Protein AF-A0A1F3NT18-F1 (afdb_monomer_lite)

Radius of gyration: 30.01 Å; chains: 1; bounding box: 86×83×83 Å

Secondary structure (DSSP, 8-state):
-------------------PPPPPEE-TTSSEEETTEEEEESS--BGGGTB-BEEEEETTEEEEEEEEEESSSS--TTS--PEEEEEEEETTTTEEEEEEEES-TTTBT-SSS-B---S--EEEEEEEEEETTEEEEEEEESSPPPGGGTTT-EEEEEE-HHHHTT-EEEETTEEEE--SS---PEEE-TTS-EEEEPPSEEESEEEE-TT-TTT-EEEEESSS-EEEEEGGGT-TT--EEEEEEPPTT--SSSEEEEEEE-PPTT--PPPEEE--SSEE-SSS--EEEEEEETT----PPEEEEEEPTTS-EEEEEEEPPEEEEEETTEEEEEEE-TT----EEEEEEETTEEPPPEEESTTTTTSSSSHHIIIIIHHHHBTTSEEEETTEEEE-S--TT--EEPPTTEE-STT-EE-SS-SSS--TT-B-TT-SSS-B--SSS--EEHHHHHHHHHHHHHHHHHH------EEEETTTTEEEET---SS-HHHHHHHHHHHHHHHHHHHHSS--SEEE-SSHHHHT--S-GGGSS-S-TT-SSS---PEEE----HHHHHHHHHHHHHHHHHHTTT-TT-

Sequence (582 aa):
MKKICTICAISALMISGFSQQPGFRLNEQEYFENSGVNVMAFQDIYPEGHQGGVAVIMHGMRIATNGDIRLDETPGQWQPIPKQKKRIADQKGNTITTYLTYPDSAINRRGFNPVFYPDLYFNYTVRTRAEEGSIIITVDLDRPVPAEFLGKVGFNMELFPGILFGKTWLMDNKSGIFPRQANGPGMYDKNGDLVAAEPMAYGKQFFVAPEDDLLRLKIESKTGDLQLIDGRYVHNNGWFVVRSLVAGGATKDAVEWIITPNAVNGWISDPVIHISQIGYSTSQQKYALIELDKNDQQRENIELVRIGSDGKQQTVTSMKPSEWGKFLRYNYLKFDFTSITKEGVYLVKYGQQKSQPFRIAEDVFKRNVWQPTLEYFLPVQMCHMRINEKYRVWHNMCHMDDARMAPVDTNHFDGYVQGKSTLTKYKSGEHVPGLNIGGWHDAGDIDLRIESQSGEVYILVRAYEAFDVDYDETSVDQHSRIVEIHQPDGKPDILQQIEHGALSIVGGYRNLGRLYRGIICPTLRQYVMLGDASGMTDGLINNPAIPDDRWVFTEENPGRELTTAAHLAAASRVLKGFNDTL

pLDDT: mean 94.14, std 11.23, range [32.56, 98.88]

Structure (mmCIF, N/CA/C/O backbone):
data_AF-A0A1F3NT18-F1
#
_entry.id   AF-A0A1F3NT18-F1
#
loop_
_atom_site.group_PDB
_atom_site.id
_atom_site.type_symbol
_atom_site.label_atom_id
_atom_site.label_alt_id
_atom_site.label_comp_id
_atom_site.label_asym_id
_atom_site.label_entity_id
_atom_site.label_seq_id
_atom_site.pdbx_PDB_ins_code
_atom_site.Cartn_x
_atom_site.Cartn_y
_atom_site.Cartn_z
_atom_site.occupancy
_atom_site.B_iso_or_equiv
_atom_site.auth_seq_id
_atom_site.auth_comp_id
_atom_site.auth_asym_id
_atom_site.auth_atom_id
_atom_site.pdbx_PDB_model_num
ATOM 1 N N . MET A 1 1 ? -57.122 -51.454 50.235 1.00 35.78 1 MET A N 1
ATOM 2 C CA . MET A 1 1 ? -56.401 -51.366 48.941 1.00 35.78 1 MET A CA 1
ATOM 3 C C . MET A 1 1 ? -56.778 -50.035 48.298 1.00 35.78 1 MET A C 1
ATOM 5 O O . MET A 1 1 ? -57.960 -49.807 48.127 1.00 35.78 1 MET A O 1
ATOM 9 N N . LYS A 1 2 ? -55.862 -49.052 48.331 1.00 35.06 2 LYS A N 1
ATOM 10 C CA . LYS A 1 2 ? -55.103 -48.482 47.185 1.00 35.06 2 LYS A CA 1
ATOM 11 C C . LYS A 1 2 ? -55.964 -47.623 46.242 1.00 35.06 2 LYS A C 1
ATOM 13 O O . LYS A 1 2 ? -56.937 -48.136 45.726 1.00 35.06 2 LYS A O 1
ATOM 18 N N . LYS A 1 3 ? -55.628 -46.387 45.868 1.00 34.25 3 LYS A N 1
ATOM 19 C CA . LYS A 1 3 ? -54.638 -45.364 46.267 1.00 34.25 3 LYS A CA 1
ATOM 20 C C . LYS A 1 3 ? -55.159 -44.080 45.586 1.00 34.25 3 LYS A C 1
ATOM 22 O O . LYS A 1 3 ? -55.479 -44.133 44.405 1.00 34.25 3 LYS A O 1
ATOM 27 N N . ILE A 1 4 ? -55.251 -42.966 46.309 1.00 39.81 4 ILE A N 1
ATOM 28 C CA . ILE A 1 4 ? -55.524 -41.637 45.741 1.00 39.81 4 ILE A CA 1
ATOM 29 C C . ILE A 1 4 ? -54.206 -41.125 45.146 1.00 39.81 4 ILE A C 1
ATOM 31 O O . ILE A 1 4 ? -53.201 -41.073 45.854 1.00 39.81 4 ILE A O 1
ATOM 35 N N . CYS A 1 5 ? -54.188 -40.810 43.850 1.00 36.25 5 CYS A N 1
ATOM 36 C CA . CYS A 1 5 ? -53.036 -40.222 43.167 1.00 36.25 5 CYS A CA 1
ATOM 37 C C . CYS A 1 5 ? -53.214 -38.705 43.066 1.00 36.25 5 CYS A C 1
ATOM 39 O O . CYS A 1 5 ? -53.965 -38.209 42.232 1.00 36.25 5 CYS A O 1
ATOM 41 N N . THR A 1 6 ? -52.498 -37.987 43.926 1.00 37.47 6 THR A N 1
ATOM 42 C CA . THR A 1 6 ? -52.276 -36.541 43.850 1.00 37.47 6 THR A CA 1
ATOM 43 C C . THR A 1 6 ? -51.290 -36.250 42.717 1.00 37.47 6 THR A C 1
ATOM 45 O O . THR A 1 6 ? -50.166 -36.750 42.739 1.00 37.47 6 THR A O 1
ATOM 48 N N . ILE A 1 7 ? -51.695 -35.455 41.725 1.00 38.19 7 ILE A N 1
ATOM 49 C CA . ILE A 1 7 ? -50.801 -34.926 40.686 1.00 38.19 7 ILE A CA 1
ATOM 50 C C . ILE A 1 7 ? -50.264 -33.581 41.189 1.00 38.19 7 ILE A C 1
ATOM 52 O O . ILE A 1 7 ? -51.000 -32.600 41.250 1.00 38.19 7 ILE A O 1
ATOM 56 N N . CYS A 1 8 ? -48.987 -33.546 41.575 1.00 37.00 8 CYS A N 1
ATOM 57 C CA . CYS A 1 8 ? -48.248 -32.305 41.808 1.00 37.00 8 CYS A CA 1
ATOM 58 C C . CYS A 1 8 ? -47.718 -31.782 40.469 1.00 37.00 8 CYS A C 1
ATOM 60 O O . CYS A 1 8 ? -46.850 -32.406 39.860 1.00 37.00 8 CYS A O 1
ATOM 62 N N . ALA A 1 9 ? -48.217 -30.629 40.025 1.00 36.38 9 ALA A N 1
ATOM 63 C CA . ALA A 1 9 ? -47.611 -29.863 38.944 1.00 36.38 9 ALA A CA 1
ATOM 64 C C . ALA A 1 9 ? -46.394 -29.102 39.497 1.00 36.38 9 ALA A C 1
ATOM 66 O O . ALA A 1 9 ? -46.540 -28.195 40.314 1.00 36.38 9 ALA A O 1
ATOM 67 N N . ILE A 1 10 ? -45.190 -29.499 39.080 1.00 39.25 10 ILE A N 1
ATOM 68 C CA . ILE A 1 10 ? -43.950 -28.761 39.344 1.00 39.25 10 ILE A CA 1
ATOM 69 C C . ILE A 1 10 ? -43.753 -27.785 38.184 1.00 39.25 10 ILE A C 1
ATOM 71 O O . ILE A 1 10 ? -43.348 -28.173 37.090 1.00 39.25 10 ILE A O 1
ATOM 75 N N . SER A 1 11 ? -44.057 -26.515 38.430 1.00 38.91 11 SER A N 1
ATOM 76 C CA . SER A 1 11 ? -43.703 -25.409 37.544 1.00 38.91 11 SER A CA 1
ATOM 77 C C . SER A 1 11 ? -42.210 -25.117 37.700 1.00 38.91 11 SER A C 1
ATOM 79 O O . SER A 1 11 ? -41.794 -24.482 38.668 1.00 38.91 11 SER A O 1
ATOM 81 N N . ALA A 1 12 ? -41.387 -25.599 36.770 1.00 38.91 12 ALA A N 1
ATOM 82 C CA . ALA A 1 12 ? -39.988 -25.202 36.682 1.00 38.91 12 ALA A CA 1
ATOM 83 C C . ALA A 1 12 ? -39.910 -23.778 36.107 1.00 38.91 12 ALA A C 1
ATOM 85 O O . ALA A 1 12 ? -40.023 -23.578 34.898 1.00 38.91 12 ALA A O 1
ATOM 86 N N . LEU A 1 13 ? -39.733 -22.780 36.980 1.00 38.69 13 LEU A N 1
ATOM 87 C CA . LEU A 1 13 ? -39.245 -21.464 36.575 1.00 38.69 13 LEU A CA 1
ATOM 88 C C . LEU A 1 13 ? -37.817 -21.636 36.040 1.00 38.69 13 LEU A C 1
ATOM 90 O O . LEU A 1 13 ? -36.860 -21.731 36.806 1.00 38.69 13 LEU A O 1
ATOM 94 N N . MET A 1 14 ? -37.679 -21.677 34.716 1.00 35.41 14 MET A N 1
ATOM 95 C CA . MET A 1 14 ? -36.410 -21.399 34.052 1.00 35.41 14 MET A CA 1
ATOM 96 C C . MET A 1 14 ? -36.101 -19.920 34.273 1.00 35.41 14 MET A C 1
ATOM 98 O O . MET A 1 14 ? -36.569 -19.053 33.539 1.00 35.41 14 MET A O 1
ATOM 102 N N . ILE A 1 15 ? -35.338 -19.625 35.323 1.00 37.44 15 ILE A N 1
ATOM 103 C CA . ILE A 1 15 ? -34.630 -18.356 35.434 1.00 37.44 15 ILE A CA 1
ATOM 104 C C . ILE A 1 15 ? -33.556 -18.414 34.349 1.00 37.44 15 ILE A C 1
ATOM 106 O O . ILE A 1 15 ? -32.489 -18.992 34.545 1.00 37.44 15 ILE A O 1
ATOM 110 N N . SER A 1 16 ? -33.862 -17.871 33.173 1.00 36.28 16 SER A N 1
ATOM 111 C CA . SER A 1 16 ? -32.850 -17.485 32.200 1.00 36.28 16 SER A CA 1
ATOM 112 C C . SER A 1 16 ? -31.972 -16.441 32.879 1.00 36.28 16 SER A C 1
ATOM 114 O O . SER A 1 16 ? -32.317 -15.260 32.931 1.00 36.28 16 SER A O 1
ATOM 116 N N . GLY A 1 17 ? -30.876 -16.901 33.483 1.00 32.56 17 GLY A N 1
ATOM 117 C CA . GLY A 1 17 ? -29.813 -16.026 33.935 1.00 32.56 17 GLY A CA 1
ATOM 118 C C . GLY A 1 17 ? -29.378 -15.209 32.731 1.00 32.56 17 GLY A C 1
ATOM 119 O O . GLY A 1 17 ? -28.863 -15.765 31.762 1.00 32.56 17 GLY A O 1
ATOM 120 N N . PHE A 1 18 ? -29.636 -13.903 32.766 1.00 34.25 18 PHE A N 1
ATOM 121 C CA . PHE A 1 18 ? -28.940 -12.964 31.905 1.00 34.25 18 PHE A CA 1
ATOM 122 C C . PHE A 1 18 ? -27.458 -13.154 32.214 1.00 34.25 18 PHE A C 1
ATOM 124 O O . PHE A 1 18 ? -26.972 -12.687 33.242 1.00 34.25 18 PHE A O 1
ATOM 131 N N . SER A 1 19 ? -26.760 -13.921 31.374 1.00 37.16 19 SER A N 1
ATOM 132 C CA . SER A 1 19 ? -25.306 -13.950 31.396 1.00 37.16 19 SER A CA 1
ATOM 133 C C . SER A 1 19 ? -24.877 -12.508 31.197 1.00 37.16 19 SER A C 1
ATOM 135 O O . SER A 1 19 ? -25.124 -11.929 30.138 1.00 37.16 19 SER A O 1
ATOM 137 N N . GLN A 1 20 ? -24.308 -11.915 32.242 1.00 44.50 20 GLN A N 1
ATOM 138 C CA . GLN A 1 20 ? -23.684 -10.608 32.166 1.00 44.50 20 GLN A CA 1
ATOM 139 C C . GLN A 1 20 ? -22.704 -10.674 30.993 1.00 44.50 20 GLN A C 1
ATOM 141 O O . GLN A 1 20 ? -21.865 -11.576 30.940 1.00 44.50 20 GLN A O 1
ATOM 146 N N . GLN A 1 21 ? -22.905 -9.807 30.000 1.00 55.56 21 GLN A N 1
ATOM 147 C CA . GLN A 1 21 ? -22.011 -9.705 28.853 1.00 55.56 21 GLN A CA 1
ATOM 148 C C . GLN A 1 21 ? -20.590 -9.553 29.405 1.00 55.56 21 GLN A C 1
ATOM 150 O O . GLN A 1 21 ? -20.374 -8.625 30.194 1.00 55.56 21 GLN A O 1
ATOM 155 N N . PRO A 1 22 ? -19.639 -10.453 29.089 1.00 69.31 22 PRO A N 1
ATOM 156 C CA . PRO A 1 22 ? -18.274 -10.241 29.525 1.00 69.31 22 PRO A CA 1
ATOM 157 C C . PRO A 1 22 ? -17.818 -8.898 28.955 1.00 69.31 22 PRO A C 1
ATOM 159 O O . PRO A 1 22 ? -17.995 -8.625 27.771 1.00 69.31 22 PRO A O 1
ATOM 162 N N . GLY A 1 23 ? -17.311 -8.021 29.816 1.00 90.75 23 GLY A N 1
ATOM 163 C CA . GLY A 1 23 ? -16.750 -6.752 29.374 1.00 90.75 23 GLY A CA 1
ATOM 164 C C . GLY A 1 23 ? -15.438 -6.949 28.616 1.00 90.75 23 GLY A C 1
ATOM 165 O O . GLY A 1 23 ? -14.874 -8.046 28.582 1.00 90.75 23 GLY A O 1
ATOM 166 N N . PHE A 1 24 ? -14.917 -5.868 28.047 1.00 96.31 24 PHE A N 1
ATOM 167 C CA . PHE A 1 24 ? -13.573 -5.856 27.493 1.00 96.31 24 PHE A CA 1
ATOM 168 C C . PHE A 1 24 ? -12.536 -6.200 28.557 1.00 96.31 24 PHE A C 1
ATOM 170 O O . PHE A 1 24 ? -12.534 -5.653 29.663 1.00 96.31 24 PHE A O 1
ATOM 177 N N . ARG A 1 25 ? -11.604 -7.073 28.183 1.00 95.75 25 ARG A N 1
ATOM 178 C CA . ARG A 1 25 ? -10.422 -7.396 28.984 1.00 95.75 25 ARG A CA 1
ATOM 179 C C . ARG A 1 25 ? -9.153 -7.181 28.177 1.00 95.75 25 ARG A C 1
ATOM 181 O O . ARG A 1 25 ? -9.103 -7.540 27.004 1.00 95.75 25 ARG A O 1
ATOM 188 N N . LEU 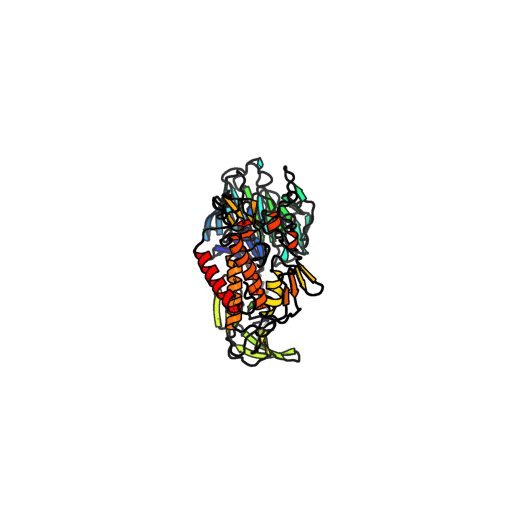A 1 26 ? -8.125 -6.639 28.813 1.00 96.94 26 LEU A N 1
ATOM 189 C CA . LEU A 1 26 ? -6.776 -6.566 28.271 1.00 96.94 26 LEU A CA 1
ATOM 190 C C . LEU A 1 26 ? -6.108 -7.939 28.388 1.00 96.94 26 LEU A C 1
ATOM 192 O O . LEU A 1 26 ? -5.941 -8.459 29.491 1.00 96.94 26 LEU A O 1
ATOM 196 N N . ASN A 1 27 ? -5.751 -8.544 27.258 1.00 94.31 27 ASN A N 1
ATOM 197 C CA . ASN A 1 27 ? -5.209 -9.901 27.226 1.00 94.31 27 ASN A CA 1
ATOM 198 C C . ASN A 1 27 ? -3.667 -9.949 27.286 1.00 94.31 27 ASN A C 1
ATOM 200 O O . ASN A 1 27 ? -2.977 -8.931 27.374 1.00 94.31 27 ASN A O 1
ATOM 204 N N . GLU A 1 28 ? -3.116 -11.163 27.223 1.00 93.25 28 GLU A N 1
ATOM 205 C CA . GLU A 1 28 ? -1.668 -11.443 27.230 1.00 93.25 28 GLU A CA 1
ATOM 206 C C . GLU A 1 28 ? -0.917 -10.931 25.999 1.00 93.25 28 GLU A C 1
ATOM 208 O O . GLU A 1 28 ? 0.294 -10.750 26.050 1.00 93.25 28 GLU A O 1
ATOM 213 N N . GLN A 1 29 ? -1.631 -10.666 24.906 1.00 92.50 29 GLN A N 1
ATOM 214 C CA . GLN A 1 29 ? -1.087 -10.051 23.695 1.00 92.50 29 GLN A CA 1
ATOM 215 C C . GLN A 1 29 ? -1.233 -8.518 23.711 1.00 92.50 29 GLN A C 1
ATOM 217 O O . GLN A 1 29 ? -1.003 -7.867 22.693 1.00 92.50 29 GLN A O 1
ATOM 222 N N . GLU A 1 30 ? -1.606 -7.958 24.866 1.00 95.75 30 GLU A N 1
ATOM 223 C CA . GLU A 1 30 ? -1.688 -6.528 25.154 1.00 95.75 30 GLU A CA 1
ATOM 224 C C . GLU A 1 30 ? -2.688 -5.736 24.294 1.00 95.75 30 GLU A C 1
ATOM 226 O O . GLU A 1 30 ? -2.473 -4.549 24.044 1.00 95.75 30 GLU A O 1
ATOM 231 N N . TYR A 1 31 ? -3.808 -6.348 23.899 1.00 95.69 31 TYR A N 1
ATOM 232 C CA . TYR A 1 31 ? -4.972 -5.640 23.348 1.00 95.69 31 TYR A CA 1
ATOM 233 C C . TYR A 1 31 ? -6.255 -5.982 24.107 1.00 95.69 31 TYR A C 1
ATOM 235 O O . TYR A 1 31 ? -6.354 -7.021 24.768 1.00 95.69 31 TYR A O 1
ATOM 243 N N . PHE A 1 32 ? -7.253 -5.105 24.011 1.00 97.44 32 PHE A N 1
ATOM 244 C CA . PHE A 1 32 ? -8.568 -5.348 24.590 1.00 97.44 32 PHE A CA 1
ATOM 245 C C . PHE A 1 32 ? -9.365 -6.302 23.712 1.00 97.44 32 PHE A C 1
ATOM 247 O O . PHE A 1 32 ? -9.389 -6.158 22.491 1.00 97.44 32 PHE A O 1
ATOM 254 N N . GLU A 1 33 ? -10.062 -7.253 24.317 1.00 94.81 33 GLU A N 1
ATOM 255 C CA . GLU A 1 33 ? -10.927 -8.188 23.606 1.00 94.81 33 GLU A CA 1
ATOM 256 C C . GLU A 1 33 ? -12.283 -8.353 24.287 1.00 94.81 33 GLU A C 1
ATOM 258 O O . GLU A 1 33 ? -12.368 -8.393 25.516 1.00 94.81 33 GLU A O 1
ATOM 263 N N . ASN A 1 34 ? -13.328 -8.469 23.470 1.00 94.31 34 ASN A N 1
ATOM 264 C CA . ASN A 1 34 ? -14.675 -8.849 23.878 1.00 94.31 34 ASN A CA 1
ATOM 265 C C . ASN A 1 34 ? -15.412 -9.468 22.683 1.00 94.31 34 ASN A C 1
ATOM 267 O O . ASN A 1 34 ? -15.605 -8.777 21.692 1.00 94.31 34 ASN A O 1
ATOM 271 N N . SER A 1 35 ? -15.795 -10.746 22.769 1.00 89.25 35 SER A N 1
ATOM 272 C CA . SER A 1 35 ? -16.695 -11.457 21.835 1.00 89.25 35 SER A CA 1
ATOM 273 C C . SER A 1 35 ? -16.651 -10.970 20.374 1.00 89.25 35 SER A C 1
ATOM 275 O O . SER A 1 35 ? -17.549 -10.277 19.906 1.00 89.25 35 SER A O 1
ATOM 277 N N . GLY A 1 36 ? -15.569 -11.299 19.660 1.00 91.62 36 GLY A N 1
ATOM 278 C CA . GLY A 1 36 ? -15.376 -10.922 18.251 1.00 91.62 36 GLY A CA 1
ATOM 279 C C . GLY A 1 36 ? -14.826 -9.511 18.009 1.00 91.62 36 GLY A C 1
ATOM 280 O O . GLY A 1 36 ? -14.400 -9.213 16.895 1.00 91.62 36 GLY A O 1
ATOM 281 N N . VAL A 1 37 ? -14.749 -8.663 19.035 1.00 96.25 37 VAL A N 1
ATOM 282 C CA . VAL A 1 37 ? -14.182 -7.312 18.964 1.00 96.25 37 VAL A CA 1
ATOM 283 C C . VAL A 1 37 ? -12.803 -7.258 19.613 1.00 96.25 37 VAL A C 1
ATOM 285 O O . VAL A 1 37 ? -12.581 -7.790 20.704 1.00 96.25 37 VAL A O 1
ATOM 288 N N . ASN A 1 38 ? -11.869 -6.574 18.953 1.00 95.88 38 ASN A N 1
ATOM 289 C CA . ASN A 1 38 ? -10.540 -6.276 19.465 1.00 95.88 38 ASN A CA 1
ATOM 290 C C . ASN A 1 38 ? -10.253 -4.783 19.355 1.00 95.88 38 ASN A C 1
ATOM 292 O O . ASN A 1 38 ? -10.471 -4.186 18.302 1.00 95.88 38 ASN A O 1
ATOM 296 N N . VAL A 1 39 ? -9.727 -4.198 20.429 1.00 97.56 39 VAL A N 1
ATOM 297 C CA . VAL A 1 39 ? -9.273 -2.808 20.438 1.00 97.56 39 VAL A CA 1
ATOM 298 C C . VAL A 1 39 ? -7.791 -2.777 20.771 1.00 97.56 39 VAL A C 1
ATOM 300 O O . VAL A 1 39 ? -7.372 -3.165 21.863 1.00 97.56 39 VAL A O 1
ATOM 303 N N . MET A 1 40 ? -6.998 -2.341 19.801 1.00 96.94 40 MET A N 1
ATOM 304 C CA . MET A 1 40 ? -5.564 -2.122 19.950 1.00 96.94 40 MET A CA 1
ATOM 305 C C . MET A 1 40 ? -5.347 -0.658 20.313 1.00 96.94 40 MET A C 1
ATOM 307 O O . MET A 1 40 ? -6.048 0.217 19.812 1.00 96.94 40 MET A O 1
ATOM 311 N N . ALA A 1 41 ? -4.377 -0.386 21.177 1.00 97.44 41 ALA A N 1
ATOM 312 C CA . ALA A 1 41 ? -3.976 0.974 21.508 1.00 97.44 41 ALA A CA 1
ATOM 313 C C . ALA A 1 41 ? -2.455 1.065 21.425 1.00 97.44 41 ALA A C 1
ATOM 315 O O . ALA A 1 41 ? -1.753 0.472 22.252 1.00 97.44 41 ALA A O 1
ATOM 316 N N . PHE A 1 42 ? -1.962 1.795 20.424 1.00 96.94 42 PHE A N 1
ATOM 317 C CA . PHE A 1 42 ? -0.552 2.130 20.212 1.00 96.94 42 PHE A CA 1
ATOM 318 C C . PHE A 1 42 ? 0.371 0.902 20.112 1.00 96.94 42 PHE A C 1
ATOM 320 O O . PHE A 1 42 ? 1.515 0.921 20.573 1.00 96.94 42 PHE A O 1
ATOM 327 N N . GLN A 1 43 ? -0.162 -0.202 19.585 1.00 91.94 43 GLN A N 1
ATOM 328 C CA . GLN A 1 43 ? 0.540 -1.482 19.463 1.00 91.94 43 GLN A CA 1
ATOM 329 C C . GLN A 1 43 ? 1.358 -1.561 18.168 1.00 91.94 43 GLN A C 1
ATOM 331 O O . GLN A 1 43 ? 2.454 -2.117 18.165 1.00 91.94 43 GLN A O 1
ATOM 336 N N . ASP A 1 44 ? 0.841 -0.958 17.104 1.00 85.06 44 ASP A N 1
ATOM 337 C CA . ASP A 1 44 ? 1.470 -0.691 15.819 1.00 85.06 44 ASP A CA 1
ATOM 338 C C . ASP A 1 44 ? 1.575 0.829 15.588 1.00 85.06 44 ASP A C 1
ATOM 340 O O . ASP A 1 44 ? 0.832 1.620 16.174 1.00 85.06 44 ASP A O 1
ATOM 344 N N . ILE A 1 45 ? 2.546 1.259 14.776 1.00 86.50 45 ILE A N 1
ATOM 345 C CA . ILE A 1 45 ? 2.732 2.676 14.437 1.00 86.50 45 ILE A CA 1
ATOM 346 C C . ILE A 1 45 ? 3.205 2.832 12.989 1.00 86.50 45 ILE A C 1
ATOM 348 O O . ILE A 1 45 ? 4.390 2.786 12.677 1.00 86.50 45 ILE A O 1
ATOM 352 N N . TYR A 1 46 ? 2.231 2.994 12.104 1.00 89.81 46 TYR A N 1
ATOM 353 C CA . TYR A 1 46 ? 2.376 3.395 10.709 1.00 89.81 46 TYR A CA 1
ATOM 354 C C . TYR A 1 46 ? 1.141 4.218 10.282 1.00 89.81 46 TYR A C 1
ATOM 356 O O . TYR A 1 46 ? 0.319 3.770 9.470 1.00 89.81 46 TYR A O 1
ATOM 364 N N . PRO A 1 47 ? 0.922 5.389 10.915 1.00 87.56 47 PRO A N 1
ATOM 365 C CA . PRO A 1 47 ? -0.302 6.165 10.748 1.00 87.56 47 PRO A CA 1
ATOM 366 C C . PRO A 1 47 ? -0.530 6.629 9.309 1.00 87.56 47 PRO A C 1
ATOM 368 O O . PRO A 1 47 ? -1.684 6.740 8.903 1.00 87.56 47 PRO A O 1
ATOM 371 N N . GLU A 1 48 ? 0.537 6.834 8.537 1.00 87.12 48 GLU A N 1
ATOM 372 C CA . GLU A 1 48 ? 0.480 7.167 7.113 1.00 87.12 48 GLU A CA 1
ATOM 373 C C . GLU A 1 48 ? -0.185 6.059 6.278 1.00 87.12 48 GLU A C 1
ATOM 375 O O . GLU A 1 48 ? -0.822 6.344 5.270 1.00 87.12 48 GLU A O 1
ATOM 380 N N . GLY A 1 49 ? -0.072 4.797 6.711 1.00 88.75 49 GLY A N 1
ATOM 381 C CA . GLY A 1 49 ? -0.761 3.642 6.125 1.00 88.75 49 GLY A CA 1
ATOM 382 C C . GLY A 1 49 ? -2.075 3.280 6.820 1.00 88.75 49 GLY A C 1
ATOM 383 O O . GLY A 1 49 ? -2.547 2.144 6.691 1.00 88.75 49 GLY A O 1
ATOM 384 N N . HIS A 1 50 ? -2.652 4.209 7.589 1.00 93.06 50 HIS A N 1
ATOM 385 C CA . HIS A 1 50 ? -3.868 4.013 8.383 1.00 93.06 50 HIS A CA 1
ATOM 386 C C . HIS A 1 50 ? -3.734 2.930 9.470 1.00 93.06 50 HIS A C 1
ATOM 388 O O . HIS A 1 50 ? -4.668 2.160 9.731 1.00 93.06 50 HIS A O 1
ATOM 394 N N . GLN A 1 51 ? -2.557 2.819 10.099 1.00 92.25 51 GLN A N 1
ATOM 395 C CA . GLN A 1 51 ? -2.288 1.841 11.162 1.00 92.25 51 GLN A CA 1
ATOM 396 C C . GLN A 1 51 ? -1.640 2.519 12.371 1.00 92.25 51 GLN A C 1
ATOM 398 O O . GLN A 1 51 ? -0.497 2.955 12.309 1.00 92.25 51 GLN A O 1
ATOM 403 N N . GLY A 1 52 ? -2.344 2.609 13.492 1.00 93.25 52 GLY A N 1
ATOM 404 C CA . GLY A 1 52 ? -1.766 3.107 14.736 1.00 93.25 52 GLY A CA 1
ATOM 405 C C . GLY A 1 52 ? -2.795 3.752 15.647 1.00 93.25 52 GLY A C 1
ATOM 406 O O . GLY A 1 52 ? -4.001 3.625 15.432 1.00 93.25 52 GLY A O 1
ATOM 407 N N . GLY A 1 53 ? -2.314 4.446 16.682 1.00 96.56 53 GLY A N 1
ATOM 408 C CA . GLY A 1 53 ? -3.178 5.047 17.700 1.00 96.56 53 GLY A CA 1
ATOM 409 C C . GLY A 1 53 ? -4.111 4.011 18.330 1.00 96.56 53 GLY A C 1
ATOM 410 O O . GLY A 1 53 ? -3.719 2.865 18.565 1.00 96.56 53 GLY A O 1
ATOM 411 N N . VAL A 1 54 ? -5.358 4.395 18.593 1.00 98.19 54 VAL A N 1
ATOM 412 C CA . VAL A 1 54 ? -6.423 3.442 18.933 1.00 98.19 54 VAL A CA 1
ATOM 413 C C . VAL A 1 54 ? -7.088 2.909 17.662 1.00 98.19 54 VAL A C 1
ATOM 415 O O . VAL A 1 54 ? -7.552 3.684 16.824 1.00 98.19 54 VAL A O 1
ATOM 418 N N . ALA A 1 55 ? -7.178 1.584 17.546 1.00 97.88 55 ALA A N 1
ATOM 419 C CA . ALA A 1 55 ? -7.802 0.883 16.428 1.00 97.88 55 ALA A CA 1
ATOM 420 C C . ALA A 1 55 ? -8.831 -0.144 16.907 1.00 97.88 55 ALA A C 1
ATOM 422 O O . ALA A 1 55 ? -8.621 -0.828 17.908 1.00 97.88 55 ALA A O 1
ATOM 423 N N . VAL A 1 56 ? -9.937 -0.269 16.173 1.00 97.88 56 VAL A N 1
ATOM 424 C CA . VAL A 1 56 ? -11.075 -1.138 16.495 1.00 97.88 56 VAL A CA 1
ATOM 425 C C . VAL A 1 56 ? -11.300 -2.115 15.346 1.00 97.88 56 VAL A C 1
ATOM 427 O O . VAL A 1 56 ? -11.607 -1.727 14.214 1.00 97.88 56 VAL A O 1
ATOM 430 N N . ILE A 1 57 ? -11.158 -3.400 15.659 1.00 96.75 57 ILE A N 1
ATOM 431 C CA . ILE A 1 57 ? -11.437 -4.522 14.768 1.00 96.75 57 ILE A CA 1
ATOM 432 C C . ILE A 1 57 ? -12.686 -5.223 15.293 1.00 96.75 57 ILE A C 1
ATOM 434 O O . ILE A 1 57 ? -12.688 -5.705 16.422 1.00 96.75 57 ILE A O 1
ATOM 438 N N . MET A 1 58 ? -13.738 -5.295 14.488 1.00 96.75 58 MET A N 1
ATOM 439 C CA . MET A 1 58 ? -15.005 -5.934 14.838 1.00 96.75 58 MET A CA 1
ATOM 440 C C . MET A 1 58 ? -15.250 -7.098 13.894 1.00 96.75 58 MET A C 1
ATOM 442 O O . MET A 1 58 ? -15.271 -6.910 12.683 1.00 96.75 58 MET A O 1
ATOM 446 N N . HIS A 1 59 ? -15.417 -8.299 14.441 1.00 95.62 59 HIS A N 1
ATOM 447 C CA . HIS A 1 59 ? -15.831 -9.487 13.693 1.00 95.62 59 HIS A CA 1
ATOM 448 C C . HIS A 1 59 ? -14.967 -9.745 12.440 1.00 95.62 59 HIS A C 1
ATOM 450 O O . HIS A 1 59 ? -15.473 -10.000 11.352 1.00 95.62 59 HIS A O 1
ATOM 456 N N . GLY A 1 60 ? -13.643 -9.613 12.589 1.00 92.25 60 GLY A N 1
ATOM 457 C CA . GLY A 1 60 ? -12.666 -9.794 11.503 1.00 92.25 60 GLY A CA 1
ATOM 458 C C . GLY A 1 60 ? -12.417 -8.558 10.626 1.00 92.25 60 GLY A C 1
ATOM 459 O O . GLY A 1 60 ? -11.528 -8.583 9.782 1.00 92.25 60 GLY A O 1
ATOM 460 N N . MET A 1 61 ? -13.134 -7.455 10.847 1.00 95.06 61 MET A N 1
ATOM 461 C CA . MET A 1 61 ? -13.055 -6.239 10.034 1.00 95.06 61 MET A CA 1
ATOM 462 C C . MET A 1 61 ? -12.440 -5.068 10.804 1.00 95.06 61 MET A C 1
ATOM 464 O O . MET A 1 61 ? -12.915 -4.711 11.879 1.00 95.06 61 MET A O 1
ATOM 468 N N . ARG A 1 62 ? -11.404 -4.418 10.258 1.00 95.50 62 ARG A N 1
ATOM 469 C CA . ARG A 1 62 ? -10.851 -3.177 10.832 1.00 95.50 62 ARG A CA 1
ATOM 470 C C . ARG A 1 62 ? -11.748 -1.997 10.460 1.00 95.50 62 ARG A C 1
ATOM 472 O O . ARG A 1 62 ? -11.682 -1.506 9.337 1.00 95.50 62 ARG A O 1
ATOM 479 N N . ILE A 1 63 ? -12.580 -1.567 11.404 1.00 96.75 63 ILE A N 1
ATOM 480 C CA . ILE A 1 63 ? -13.570 -0.503 11.188 1.00 96.75 63 ILE A CA 1
ATOM 481 C C . ILE A 1 63 ? -12.976 0.868 11.460 1.00 96.75 63 ILE A C 1
ATOM 483 O O . ILE A 1 63 ? -13.260 1.799 10.711 1.00 96.75 63 ILE A O 1
ATOM 487 N N . ALA A 1 64 ? -12.147 0.984 12.500 1.00 97.81 64 ALA A N 1
ATOM 488 C CA . ALA A 1 64 ? -11.571 2.254 12.911 1.00 97.81 64 ALA A CA 1
ATOM 489 C C . ALA A 1 64 ? -10.086 2.132 13.281 1.00 97.81 64 ALA A C 1
ATOM 491 O O . ALA A 1 64 ? -9.636 1.069 13.711 1.00 97.81 64 ALA A O 1
ATOM 492 N N . THR A 1 65 ? -9.324 3.209 13.117 1.00 97.44 65 THR A N 1
ATOM 493 C CA . THR A 1 65 ? -7.870 3.259 13.349 1.00 97.44 65 THR A CA 1
ATOM 494 C C . THR A 1 65 ? -7.413 4.686 13.648 1.00 97.44 65 THR A C 1
ATOM 496 O O . THR A 1 65 ? -8.219 5.619 13.622 1.00 97.44 65 THR A O 1
ATOM 499 N N . ASN A 1 66 ? -6.120 4.869 13.911 1.00 96.75 66 ASN A N 1
ATOM 500 C CA . ASN A 1 66 ? -5.466 6.170 14.024 1.00 96.75 66 ASN A CA 1
ATOM 501 C C . ASN A 1 66 ? -6.026 7.092 15.121 1.00 96.75 66 ASN A C 1
ATOM 503 O O . ASN A 1 66 ? -5.776 8.294 15.059 1.00 96.75 66 ASN A O 1
ATOM 507 N N . GLY A 1 67 ? -6.710 6.529 16.130 1.00 97.75 67 GLY A N 1
ATOM 508 C CA . GLY A 1 67 ? -7.240 7.237 17.298 1.00 97.75 67 GLY A CA 1
ATOM 509 C C . GLY A 1 67 ? -6.145 7.929 18.110 1.00 97.75 67 GLY A C 1
ATOM 510 O O . GLY A 1 67 ? -5.560 7.285 18.982 1.00 97.75 67 GLY A O 1
ATOM 511 N N . ASP A 1 68 ? -5.851 9.196 17.817 1.00 97.62 68 ASP A N 1
ATOM 512 C CA . ASP A 1 68 ? -4.764 9.962 18.441 1.00 97.62 68 ASP A CA 1
ATOM 513 C C . ASP A 1 68 ? -4.928 11.486 18.268 1.00 97.62 68 ASP A C 1
ATOM 515 O O . ASP A 1 68 ? -5.769 11.949 17.494 1.00 97.62 68 ASP A O 1
ATOM 519 N N . ILE A 1 69 ? -4.107 12.284 18.959 1.00 97.69 69 ILE A N 1
ATOM 520 C CA . ILE A 1 69 ? -4.005 13.728 18.712 1.00 97.69 69 ILE A CA 1
ATOM 521 C C . ILE A 1 69 ? -3.363 13.979 17.346 1.00 97.69 69 ILE A C 1
ATOM 523 O O . ILE A 1 69 ? -2.291 13.457 17.048 1.00 97.69 69 ILE A O 1
ATOM 527 N N . ARG A 1 70 ? -4.003 14.831 16.542 1.00 96.50 70 ARG A N 1
ATOM 528 C CA . ARG A 1 70 ? -3.540 15.302 15.232 1.00 96.50 70 ARG A CA 1
ATOM 529 C C . ARG A 1 70 ? -3.541 16.824 15.178 1.00 96.50 70 ARG A C 1
ATOM 531 O O . ARG A 1 70 ? -4.313 17.479 15.883 1.00 96.50 70 ARG A O 1
ATOM 538 N N . LEU A 1 71 ? -2.669 17.373 14.332 1.00 95.62 71 LEU A N 1
ATOM 539 C CA . LEU A 1 71 ? -2.547 18.820 14.121 1.00 95.62 71 LEU A CA 1
ATOM 540 C C . LEU A 1 71 ? -3.419 19.336 12.962 1.00 95.62 71 LEU A C 1
ATOM 542 O O . LEU A 1 71 ? -3.526 20.548 12.801 1.00 95.62 71 LEU A O 1
ATOM 546 N N . ASP A 1 72 ? -4.061 18.426 12.222 1.00 93.50 72 ASP A N 1
ATOM 547 C CA . ASP A 1 72 ? -4.895 18.699 11.050 1.00 93.50 72 ASP A CA 1
ATOM 548 C C . ASP A 1 72 ? -6.274 18.025 11.180 1.00 93.50 72 ASP A C 1
ATOM 550 O O . ASP A 1 72 ? -6.445 17.016 11.879 1.00 93.50 72 ASP A O 1
ATOM 554 N N . GLU A 1 73 ? -7.267 18.577 10.485 1.00 94.50 73 GLU A N 1
ATOM 555 C CA . GLU A 1 73 ? -8.634 18.060 10.388 1.00 94.50 73 GLU A CA 1
ATOM 556 C C . GLU A 1 73 ? -8.671 16.649 9.808 1.00 94.50 73 GLU A C 1
ATOM 558 O O . GLU A 1 73 ? -9.297 15.756 10.381 1.00 94.50 73 GLU A O 1
ATOM 563 N N . THR A 1 74 ? -7.979 16.457 8.687 1.00 93.00 74 THR A N 1
ATOM 564 C CA . THR A 1 74 ? -7.917 15.200 7.942 1.00 93.00 74 THR A CA 1
ATOM 565 C C . THR A 1 74 ? -6.471 14.968 7.497 1.00 93.00 74 THR A C 1
ATOM 567 O O . THR A 1 74 ? -6.120 15.344 6.381 1.00 93.00 74 THR A O 1
ATOM 570 N N . PRO A 1 75 ? -5.595 14.435 8.370 1.00 89.94 75 PRO A N 1
ATOM 571 C CA . PRO A 1 75 ? -4.178 14.290 8.054 1.00 89.94 75 PRO A CA 1
ATOM 572 C C . PRO A 1 75 ? -3.959 13.285 6.914 1.00 89.94 75 PRO A C 1
ATOM 574 O O . PRO A 1 75 ? -4.572 12.220 6.888 1.00 89.94 75 PRO A O 1
ATOM 577 N N . GLY A 1 76 ? -3.063 13.619 5.989 1.00 88.56 76 GLY A N 1
ATOM 578 C CA . GLY A 1 76 ? -2.550 12.714 4.963 1.00 88.56 76 GLY A CA 1
ATOM 579 C C . GLY A 1 76 ? -1.181 12.128 5.331 1.00 88.56 76 GLY A C 1
ATOM 580 O O . GLY A 1 76 ? -0.728 12.186 6.475 1.00 88.56 76 GLY A O 1
ATOM 581 N N . GLN A 1 77 ? -0.497 11.574 4.330 1.00 88.38 77 GLN A N 1
ATOM 582 C CA . GLN A 1 77 ? 0.770 10.849 4.493 1.00 88.38 77 GLN A CA 1
ATOM 583 C C . GLN A 1 77 ? 1.970 11.727 4.903 1.00 88.38 77 GLN A C 1
ATOM 585 O O . GLN A 1 77 ? 2.892 11.219 5.533 1.00 88.38 77 GLN A O 1
ATOM 590 N N . TRP A 1 78 ? 1.987 13.024 4.579 1.00 91.50 78 TRP A N 1
ATOM 591 C CA . TRP A 1 78 ? 3.119 13.923 4.890 1.00 91.50 78 TRP A CA 1
ATOM 592 C C . TRP A 1 78 ? 2.802 14.930 6.002 1.00 91.50 78 TRP A C 1
ATOM 594 O O . TRP A 1 78 ? 3.520 15.916 6.186 1.00 91.50 78 TRP A O 1
ATOM 604 N N . GLN A 1 79 ? 1.720 14.699 6.744 1.00 92.38 79 GLN A N 1
ATOM 605 C CA . GLN A 1 79 ? 1.271 15.570 7.823 1.00 92.38 79 GLN A CA 1
ATOM 606 C C . GLN A 1 79 ? 1.943 15.208 9.163 1.00 92.38 79 GLN A C 1
ATOM 608 O O . GLN A 1 79 ? 2.356 14.065 9.371 1.00 92.38 79 GLN A O 1
ATOM 613 N N . PRO A 1 80 ? 2.057 16.161 10.107 1.00 94.81 80 PRO A N 1
ATOM 614 C CA . PRO A 1 80 ? 2.633 15.929 11.430 1.00 94.81 80 PRO A CA 1
ATOM 615 C C . PRO A 1 80 ? 2.012 14.760 12.211 1.00 94.81 80 PRO A C 1
ATOM 617 O O . PRO A 1 80 ? 0.873 14.819 12.686 1.00 94.81 80 PRO A O 1
ATOM 620 N N . ILE A 1 81 ? 2.825 13.739 12.479 1.00 94.38 81 ILE A N 1
ATOM 621 C CA . ILE A 1 81 ? 2.472 12.612 13.355 1.00 94.38 81 ILE A CA 1
ATOM 622 C C . ILE A 1 81 ? 3.248 12.668 14.680 1.00 94.38 81 ILE A C 1
ATOM 624 O O . ILE A 1 81 ? 4.368 13.190 14.715 1.00 94.38 81 ILE A O 1
ATOM 628 N N . PRO A 1 82 ? 2.690 12.165 15.790 1.00 94.94 82 PRO A N 1
ATOM 629 C CA . PRO A 1 82 ? 3.382 12.182 17.069 1.00 94.94 82 PRO A CA 1
ATOM 630 C C . PRO A 1 82 ? 4.440 11.082 17.149 1.00 94.94 82 PRO A C 1
ATOM 632 O O . PRO A 1 82 ? 4.312 10.013 16.556 1.00 94.94 82 PRO A O 1
ATOM 635 N N . LYS A 1 83 ? 5.458 11.302 17.983 1.00 95.69 83 LYS A N 1
ATOM 636 C CA . LYS A 1 83 ? 6.396 10.249 18.372 1.00 95.69 83 LYS A CA 1
ATOM 637 C C . LYS A 1 83 ? 5.879 9.507 19.596 1.00 95.69 83 LYS A C 1
ATOM 639 O O . LYS A 1 83 ? 5.786 10.092 20.678 1.00 95.69 83 LYS A O 1
ATOM 644 N N . GLN A 1 84 ? 5.670 8.201 19.476 1.00 96.50 84 GLN A N 1
ATOM 645 C CA . GLN A 1 84 ? 5.442 7.330 20.628 1.00 96.50 84 GLN A CA 1
ATOM 646 C C . GLN A 1 84 ? 6.738 7.159 21.436 1.00 96.50 84 GLN A C 1
ATOM 648 O O . GLN A 1 84 ? 7.749 6.662 20.942 1.00 96.50 84 GLN A O 1
ATOM 653 N N . LYS A 1 85 ? 6.727 7.585 22.703 1.00 96.81 85 LYS A N 1
ATOM 654 C CA . LYS A 1 85 ? 7.891 7.531 23.606 1.00 96.81 85 LYS A CA 1
ATOM 655 C C . LYS A 1 85 ? 7.900 6.276 24.459 1.00 96.81 85 LYS A C 1
ATOM 657 O O . LYS A 1 85 ? 8.950 5.671 24.655 1.00 96.81 85 LYS A O 1
ATOM 662 N N . LYS A 1 86 ? 6.745 5.933 25.022 1.00 97.50 86 LYS A N 1
ATOM 663 C CA . LYS A 1 86 ? 6.586 4.807 25.942 1.00 97.50 86 LYS A CA 1
ATOM 664 C C . LYS A 1 86 ? 5.150 4.314 25.894 1.00 97.50 86 LYS A C 1
ATOM 666 O O . LYS A 1 86 ? 4.235 5.124 25.811 1.00 97.50 86 LYS A O 1
ATOM 671 N N . ARG A 1 87 ? 4.968 3.005 26.022 1.00 97.81 87 ARG A N 1
ATOM 672 C CA . ARG A 1 87 ? 3.673 2.344 26.174 1.00 97.81 87 ARG A CA 1
ATOM 673 C C . ARG A 1 87 ? 3.731 1.400 27.368 1.00 97.81 87 ARG A C 1
ATOM 675 O O . ARG A 1 87 ? 4.752 0.752 27.582 1.00 97.81 87 ARG A O 1
ATOM 682 N N . ILE A 1 88 ? 2.667 1.364 28.160 1.00 98.44 88 ILE A N 1
ATOM 683 C CA . ILE A 1 88 ? 2.539 0.514 29.344 1.00 98.44 88 ILE A CA 1
ATOM 684 C C . ILE A 1 88 ? 1.176 -0.169 29.282 1.00 98.44 88 ILE A C 1
ATOM 686 O O . ILE A 1 88 ? 0.156 0.515 29.330 1.00 98.44 88 ILE A O 1
ATOM 690 N N . ALA A 1 89 ? 1.166 -1.496 29.190 1.00 98.12 89 ALA A N 1
ATOM 691 C CA . ALA A 1 89 ? -0.034 -2.313 29.315 1.00 98.12 89 ALA A CA 1
ATOM 692 C C . ALA A 1 89 ? -0.157 -2.815 30.763 1.00 98.12 89 ALA A C 1
ATOM 694 O O . ALA A 1 89 ? 0.678 -3.583 31.236 1.00 98.12 89 ALA A O 1
ATOM 695 N N . ASP A 1 90 ? -1.186 -2.366 31.479 1.00 97.88 90 ASP A N 1
ATOM 696 C CA . ASP A 1 90 ? -1.530 -2.837 32.821 1.00 97.88 90 ASP A CA 1
ATOM 697 C C . ASP A 1 90 ? -2.780 -3.716 32.752 1.00 97.88 90 ASP A C 1
ATOM 699 O O . ASP A 1 90 ? -3.915 -3.235 32.754 1.00 97.88 90 ASP A O 1
ATOM 703 N N . GLN A 1 91 ? -2.561 -5.029 32.701 1.00 96.25 91 GLN A N 1
ATOM 704 C CA . GLN A 1 91 ? -3.635 -6.023 32.675 1.00 96.25 91 GLN A CA 1
ATOM 705 C C . GLN A 1 91 ? -4.500 -5.994 33.936 1.00 96.25 91 GLN A C 1
ATOM 707 O O . GLN A 1 91 ? -5.709 -6.185 33.842 1.00 96.25 91 GLN A O 1
ATOM 712 N N . LYS A 1 92 ? -3.911 -5.730 35.112 1.00 94.62 92 LYS A N 1
ATOM 713 C CA . LYS A 1 92 ? -4.663 -5.692 36.376 1.00 94.62 92 LYS A CA 1
ATOM 714 C C . LYS A 1 92 ? -5.580 -4.477 36.426 1.00 94.62 92 LYS A C 1
ATOM 716 O O . LYS A 1 92 ? -6.715 -4.591 36.875 1.00 94.62 92 LYS A O 1
ATOM 721 N N . GLY A 1 93 ? -5.088 -3.338 35.945 1.00 95.56 93 GLY A N 1
ATOM 722 C CA . GLY A 1 93 ? -5.857 -2.104 35.796 1.00 95.56 93 GLY A CA 1
ATOM 723 C C . GLY A 1 93 ? -6.732 -2.049 34.542 1.00 95.56 93 GLY A C 1
ATOM 724 O O . GLY A 1 93 ? -7.404 -1.041 34.332 1.00 95.56 93 GLY A O 1
ATOM 725 N N . ASN A 1 94 ? -6.713 -3.084 33.692 1.00 97.38 94 ASN A N 1
ATOM 726 C CA . ASN A 1 94 ? -7.421 -3.137 32.409 1.00 97.38 94 ASN A CA 1
ATOM 727 C C . ASN A 1 94 ? -7.196 -1.873 31.552 1.00 97.38 94 ASN A C 1
ATOM 729 O O . ASN A 1 94 ? -8.135 -1.299 30.995 1.00 97.38 94 ASN A O 1
ATOM 733 N N . THR A 1 95 ? -5.949 -1.390 31.521 1.00 98.50 95 THR A N 1
ATOM 734 C CA . THR A 1 95 ? -5.585 -0.069 30.991 1.00 98.50 95 THR A CA 1
ATOM 735 C C . THR A 1 95 ? -4.293 -0.135 30.179 1.00 98.50 95 THR A C 1
ATOM 737 O O . THR A 1 95 ? -3.328 -0.784 30.572 1.00 98.50 95 THR A O 1
ATOM 740 N N . ILE A 1 96 ? -4.240 0.601 29.070 1.00 98.69 96 ILE A N 1
ATOM 741 C CA . ILE A 1 96 ? -3.023 0.904 28.314 1.00 98.69 96 ILE A CA 1
ATOM 742 C C . ILE A 1 96 ? -2.748 2.403 28.445 1.00 98.69 96 ILE A C 1
ATOM 744 O O . ILE A 1 96 ? -3.629 3.226 28.207 1.00 98.69 96 ILE A O 1
ATOM 748 N N . THR A 1 97 ? -1.525 2.764 28.827 1.00 98.75 97 THR A N 1
ATOM 749 C CA . THR A 1 97 ? -1.065 4.157 28.907 1.00 98.75 97 THR A CA 1
ATOM 750 C C . THR A 1 97 ? 0.076 4.386 27.928 1.00 98.75 97 THR A C 1
ATOM 752 O O . THR A 1 97 ? 1.116 3.728 28.024 1.00 98.75 97 THR A O 1
ATOM 755 N N . THR A 1 98 ? -0.090 5.354 27.031 1.00 98.62 98 THR A N 1
ATOM 756 C CA . THR A 1 98 ? 0.913 5.717 26.028 1.00 98.62 98 THR A CA 1
ATOM 757 C C . THR A 1 98 ? 1.332 7.169 26.196 1.00 98.62 98 THR A C 1
ATOM 759 O O . THR A 1 98 ? 0.499 8.056 26.340 1.00 98.62 98 THR A O 1
ATOM 762 N N . TYR A 1 99 ? 2.640 7.405 26.173 1.00 98.62 99 TYR A N 1
ATOM 763 C CA . TYR A 1 99 ? 3.263 8.719 26.263 1.00 98.62 99 TYR A CA 1
ATOM 764 C C . TYR A 1 99 ? 3.763 9.120 24.884 1.00 98.62 99 TYR A C 1
ATOM 766 O O . TYR A 1 99 ? 4.549 8.384 24.276 1.00 98.62 99 TYR A O 1
ATOM 774 N N . LEU A 1 100 ? 3.334 10.284 24.414 1.00 98.25 100 LEU A N 1
ATOM 775 C CA . LEU A 1 100 ? 3.602 10.786 23.074 1.00 98.25 100 LEU A CA 1
ATOM 776 C C . LEU A 1 100 ? 4.138 12.217 23.121 1.00 98.25 100 LEU A C 1
ATOM 778 O O . LEU A 1 100 ? 3.999 12.925 24.122 1.00 98.25 100 LEU A O 1
ATOM 782 N N . THR A 1 101 ? 4.787 12.634 22.037 1.00 97.62 101 THR A N 1
ATOM 783 C CA . THR A 1 101 ? 5.339 13.985 21.913 1.00 97.62 101 THR A CA 1
ATOM 784 C C . THR A 1 101 ? 5.258 14.498 20.482 1.00 97.62 101 THR A C 1
ATOM 786 O O . THR A 1 101 ? 5.393 13.728 19.527 1.00 97.62 101 THR A O 1
ATOM 789 N N . TYR A 1 102 ? 5.065 15.806 20.357 1.00 96.81 102 TYR A N 1
ATOM 790 C CA . TYR A 1 102 ? 5.262 16.565 19.129 1.00 96.81 102 TYR A CA 1
ATOM 791 C C . TYR A 1 102 ? 6.463 17.509 19.299 1.00 96.81 102 TYR A C 1
ATOM 793 O O . TYR A 1 102 ? 6.584 18.130 20.359 1.00 96.81 102 TYR A O 1
ATOM 801 N N . PRO A 1 103 ? 7.330 17.671 18.281 1.00 96.06 103 PRO A N 1
ATOM 802 C CA . PRO A 1 103 ? 7.385 16.921 17.020 1.00 96.06 103 PRO A CA 1
ATOM 803 C C . PRO A 1 103 ? 8.110 15.569 17.163 1.00 96.06 103 PRO A C 1
ATOM 805 O O . PRO A 1 103 ? 8.856 15.356 18.124 1.00 96.06 103 PRO A O 1
ATOM 808 N N . ASP A 1 104 ? 8.010 14.687 16.159 1.00 95.12 104 ASP A N 1
ATOM 809 C CA . ASP A 1 104 ? 9.021 13.635 16.002 1.00 95.12 104 ASP A CA 1
ATOM 810 C C . ASP A 1 104 ? 10.278 14.204 15.336 1.00 95.12 104 ASP A C 1
ATOM 812 O O . ASP A 1 104 ? 10.385 14.342 14.116 1.00 95.12 104 ASP A O 1
ATOM 816 N N . SER A 1 105 ? 11.287 14.500 16.153 1.00 93.38 105 SER A N 1
ATOM 817 C CA . SER A 1 105 ? 12.567 15.004 15.657 1.00 93.38 105 SER A CA 1
ATOM 818 C C . SER A 1 105 ? 13.274 14.042 14.693 1.00 93.38 105 SER A C 1
ATOM 820 O O . SER A 1 105 ? 14.187 14.480 13.997 1.00 93.38 105 SER A O 1
ATOM 822 N N . ALA A 1 106 ? 12.936 12.747 14.661 1.00 92.94 106 ALA A N 1
ATOM 823 C CA . ALA A 1 106 ? 13.570 11.789 13.752 1.00 92.94 106 ALA A CA 1
ATOM 824 C C . ALA A 1 106 ? 13.219 12.058 12.282 1.00 92.94 106 ALA A C 1
ATOM 826 O O . ALA A 1 106 ? 14.091 11.890 11.435 1.00 92.94 106 ALA A O 1
ATOM 827 N N . ILE A 1 107 ? 12.001 12.535 12.012 1.00 93.75 107 ILE A N 1
ATOM 828 C CA . ILE A 1 107 ? 11.484 12.772 10.655 1.00 93.75 107 ILE A CA 1
ATOM 829 C C . ILE A 1 107 ? 11.223 14.253 10.350 1.00 93.75 107 ILE A C 1
ATOM 831 O O . ILE A 1 107 ? 10.915 14.613 9.217 1.00 93.75 107 ILE A O 1
ATOM 835 N N . ASN A 1 108 ? 11.380 15.144 11.337 1.00 95.31 108 ASN A N 1
ATOM 836 C CA . ASN A 1 108 ? 11.239 16.582 11.120 1.00 95.31 108 ASN A CA 1
ATOM 837 C C . ASN A 1 108 ? 12.293 17.098 10.121 1.00 95.31 108 ASN A C 1
ATOM 839 O O . ASN A 1 108 ? 13.475 17.191 10.466 1.00 95.31 108 ASN A O 1
ATOM 843 N N . ARG A 1 109 ? 11.852 17.445 8.904 1.00 92.88 109 ARG A N 1
ATOM 844 C CA . ARG A 1 109 ? 12.667 17.956 7.781 1.00 92.88 109 ARG A CA 1
ATOM 845 C C . ARG A 1 109 ? 13.803 17.024 7.330 1.00 92.88 109 ARG A C 1
ATOM 847 O O . ARG A 1 109 ? 14.764 17.491 6.725 1.00 92.88 109 ARG A O 1
ATOM 854 N N . ARG A 1 110 ? 13.732 15.725 7.644 1.00 94.31 110 ARG A N 1
ATOM 855 C CA . ARG A 1 110 ? 14.762 14.740 7.274 1.00 94.31 110 ARG A CA 1
ATOM 856 C C . ARG A 1 110 ? 14.223 13.315 7.210 1.00 94.31 110 ARG A C 1
ATOM 858 O O . ARG A 1 110 ? 13.178 13.025 7.779 1.00 94.31 110 ARG A O 1
ATOM 865 N N . GLY A 1 111 ? 15.001 12.415 6.618 1.00 92.75 111 GLY A N 1
ATOM 866 C CA . GLY A 1 111 ? 14.706 10.983 6.568 1.00 92.75 111 GLY A CA 1
ATOM 867 C C . GLY A 1 111 ? 14.026 10.573 5.266 1.00 92.75 111 GLY A C 1
ATOM 868 O O . GLY A 1 111 ? 14.138 11.274 4.266 1.00 92.75 111 GLY A O 1
ATOM 869 N N . PHE A 1 112 ? 13.359 9.417 5.277 1.00 92.38 112 PHE A N 1
ATOM 870 C CA . PHE A 1 112 ? 12.750 8.840 4.074 1.00 92.38 112 PHE A CA 1
ATOM 871 C C . PHE A 1 112 ? 11.599 9.707 3.544 1.00 92.38 112 PHE A C 1
ATOM 873 O O . PHE A 1 112 ? 11.612 10.114 2.393 1.00 92.38 112 PHE A O 1
ATOM 880 N N . ASN A 1 113 ? 10.654 10.074 4.409 1.00 92.88 113 ASN A N 1
ATOM 881 C CA . ASN A 1 113 ? 9.607 11.048 4.108 1.00 92.88 113 ASN A CA 1
ATOM 882 C C . ASN A 1 113 ? 9.718 12.205 5.107 1.00 92.88 113 ASN A C 1
ATOM 884 O O . ASN A 1 113 ? 9.182 12.102 6.211 1.00 92.88 113 ASN A O 1
ATOM 888 N N . PRO A 1 114 ? 10.457 13.280 4.772 1.00 93.12 114 PRO A N 1
ATOM 889 C CA . PRO A 1 114 ? 10.570 14.451 5.629 1.00 93.12 114 PRO A CA 1
ATOM 890 C C . PRO A 1 114 ? 9.198 15.061 5.923 1.00 93.12 114 PRO A C 1
ATOM 892 O O . PRO A 1 114 ? 8.465 15.427 5.007 1.00 93.12 114 PRO A O 1
ATOM 895 N N . VAL A 1 115 ? 8.878 15.220 7.204 1.00 94.44 115 VAL A N 1
ATOM 896 C CA . VAL A 1 115 ? 7.652 15.886 7.662 1.00 94.44 115 VAL A CA 1
ATOM 897 C C . VAL A 1 115 ? 8.001 17.277 8.173 1.00 94.44 115 VAL A C 1
ATOM 899 O O . VAL A 1 115 ? 8.994 17.461 8.881 1.00 94.44 115 VAL A O 1
ATOM 902 N N . PHE A 1 116 ? 7.189 18.275 7.835 1.00 93.19 116 PHE A N 1
ATOM 903 C CA . PHE A 1 116 ? 7.362 19.641 8.321 1.00 93.19 116 PHE A CA 1
ATOM 904 C C . PHE A 1 116 ? 6.437 19.880 9.506 1.00 93.19 116 PHE A C 1
ATOM 906 O O . PHE A 1 116 ? 5.226 20.005 9.354 1.00 93.19 116 PHE A O 1
ATOM 913 N N . TYR A 1 117 ? 7.019 19.948 10.699 1.00 95.56 117 TYR A N 1
ATOM 914 C CA . TYR A 1 117 ? 6.260 20.257 11.904 1.00 95.56 117 TYR A CA 1
ATOM 915 C C . TYR A 1 117 ? 6.141 21.773 12.100 1.00 95.56 117 TYR A C 1
ATOM 917 O O . TYR A 1 117 ? 7.123 22.488 11.857 1.00 95.56 117 TYR A O 1
ATOM 925 N N . PRO A 1 118 ? 4.984 22.269 12.576 1.00 93.56 118 PRO A N 1
ATOM 926 C CA . PRO A 1 118 ? 4.882 23.634 13.073 1.00 93.56 118 PRO A CA 1
ATOM 927 C C . PRO A 1 118 ? 5.716 23.804 14.353 1.00 93.56 118 PRO A C 1
ATOM 929 O O . PRO A 1 118 ? 6.102 22.818 14.988 1.00 93.56 118 PRO A O 1
ATOM 932 N N . ASP A 1 119 ? 5.947 25.053 14.763 1.00 91.94 119 ASP A N 1
ATOM 933 C CA . ASP A 1 119 ? 6.632 25.399 16.018 1.00 91.94 119 ASP A CA 1
ATOM 934 C C . ASP A 1 119 ? 5.729 25.132 17.239 1.00 91.94 119 ASP A C 1
ATOM 936 O O . ASP A 1 119 ? 5.346 26.028 17.988 1.00 91.94 119 ASP A O 1
ATOM 940 N N . LEU A 1 120 ? 5.363 23.865 17.424 1.00 91.75 120 LEU A N 1
ATOM 941 C CA . LEU A 1 120 ? 4.487 23.375 18.473 1.00 91.75 120 LEU A CA 1
ATOM 942 C C . LEU A 1 120 ? 5.160 22.205 19.186 1.00 91.75 120 LEU A C 1
ATOM 944 O O . LEU A 1 120 ? 5.415 21.154 18.598 1.00 91.75 120 LEU A O 1
ATOM 948 N N . TYR A 1 121 ? 5.424 22.395 20.477 1.00 93.81 121 TYR A N 1
ATOM 949 C CA . TYR A 1 121 ? 5.995 21.372 21.341 1.00 93.81 121 TYR A CA 1
ATOM 950 C C . TYR A 1 121 ? 5.079 21.108 22.526 1.00 93.81 121 TYR A C 1
ATOM 952 O O . TYR A 1 121 ? 4.835 21.998 23.346 1.00 93.81 121 TYR A O 1
ATOM 960 N N . PHE A 1 122 ? 4.620 19.868 22.645 1.00 94.44 122 PHE A N 1
ATOM 961 C CA . PHE A 1 122 ? 3.931 19.393 23.835 1.00 94.44 122 PHE A CA 1
ATOM 962 C C . PHE A 1 122 ? 4.098 17.885 23.984 1.00 94.44 122 PHE A C 1
ATOM 964 O O . PHE A 1 122 ? 4.280 17.142 23.014 1.00 94.44 122 PHE A O 1
ATOM 971 N N . ASN A 1 123 ? 4.027 17.443 25.234 1.00 98.12 123 ASN A N 1
ATOM 972 C CA . ASN A 1 123 ? 3.938 16.035 25.578 1.00 98.12 123 ASN A CA 1
ATOM 973 C C . ASN A 1 123 ? 2.520 15.747 26.027 1.00 98.12 123 ASN A C 1
ATOM 975 O O . ASN A 1 123 ? 1.868 16.585 26.649 1.00 98.12 123 ASN A O 1
ATOM 979 N N . TYR A 1 124 ? 2.056 14.544 25.745 1.00 98.62 124 TYR A N 1
ATOM 980 C CA . TYR A 1 124 ? 0.738 14.132 26.176 1.00 98.62 124 TYR A CA 1
ATOM 981 C C . TYR A 1 124 ? 0.705 12.646 26.476 1.00 98.62 124 TYR A C 1
ATOM 983 O O . TYR A 1 124 ? 1.602 11.877 26.121 1.00 98.62 124 TYR A O 1
ATOM 991 N N . THR A 1 125 ? -0.315 12.265 27.225 1.00 98.88 125 THR A N 1
ATOM 992 C CA . THR A 1 125 ? -0.559 10.892 27.633 1.00 98.88 125 THR A CA 1
ATOM 993 C C . THR A 1 125 ? -1.944 10.500 27.172 1.00 98.88 125 THR A C 1
ATOM 995 O O . THR A 1 125 ? -2.911 11.164 27.533 1.00 98.88 125 THR A O 1
ATOM 998 N N . VAL A 1 126 ? -2.033 9.407 26.423 1.00 98.75 126 VAL A N 1
ATOM 999 C CA . VAL A 1 126 ? -3.303 8.771 26.078 1.00 98.75 126 VAL A CA 1
ATOM 1000 C C . VAL A 1 126 ? -3.492 7.576 27.003 1.00 98.75 126 VAL A C 1
ATOM 1002 O O . VAL A 1 126 ? -2.639 6.686 27.058 1.00 98.75 126 VAL A O 1
ATOM 1005 N N . ARG A 1 127 ? -4.595 7.553 27.753 1.00 98.81 127 ARG A N 1
ATOM 1006 C CA . ARG A 1 127 ? -5.016 6.390 28.541 1.00 98.81 127 ARG A CA 1
ATOM 1007 C C . ARG A 1 127 ? -6.206 5.749 27.855 1.00 98.81 127 ARG A C 1
ATOM 1009 O O . ARG A 1 127 ? -7.215 6.402 27.642 1.00 98.81 127 ARG A O 1
ATOM 1016 N N . THR A 1 128 ? -6.083 4.473 27.524 1.00 98.69 128 THR A N 1
ATOM 1017 C CA . THR A 1 128 ? -7.170 3.653 26.986 1.00 98.69 128 THR A CA 1
ATOM 1018 C C . THR A 1 128 ? -7.524 2.610 28.032 1.00 98.69 128 THR A C 1
ATOM 1020 O O . THR A 1 128 ? -6.658 1.832 28.424 1.00 98.69 128 THR A O 1
ATOM 1023 N N . ARG A 1 129 ? -8.761 2.596 28.518 1.00 98.25 129 ARG A N 1
ATOM 1024 C CA . ARG A 1 129 ? -9.207 1.714 29.600 1.00 98.25 129 ARG A CA 1
ATOM 1025 C C . ARG A 1 129 ? -10.501 1.028 29.219 1.00 98.25 129 ARG A C 1
ATOM 1027 O O . ARG A 1 129 ? -11.398 1.663 28.679 1.00 98.25 129 ARG A O 1
ATOM 1034 N N . ALA A 1 130 ? -10.607 -0.252 29.529 1.00 97.25 130 ALA A N 1
ATOM 1035 C CA . ALA A 1 130 ? -11.839 -0.991 29.322 1.00 97.25 130 ALA A CA 1
ATOM 1036 C C . ALA A 1 130 ? -12.760 -0.886 30.549 1.00 97.25 130 ALA A C 1
ATOM 1038 O O . ALA A 1 130 ? -12.344 -1.157 31.678 1.00 97.25 130 ALA A O 1
ATOM 1039 N N . GLU A 1 131 ? -14.017 -0.520 30.305 1.00 94.56 131 GLU A N 1
ATOM 1040 C CA . GLU A 1 131 ? -15.108 -0.514 31.282 1.00 94.56 131 GLU A CA 1
ATOM 1041 C C . GLU A 1 131 ? -16.331 -1.202 30.675 1.00 94.56 131 GLU A C 1
ATOM 1043 O O . GLU A 1 131 ? -16.929 -0.704 29.720 1.00 94.56 131 GLU A O 1
ATOM 1048 N N . GLU A 1 132 ? -16.708 -2.356 31.232 1.00 90.44 132 GLU A N 1
ATOM 1049 C CA . GLU A 1 132 ? -17.818 -3.172 30.727 1.00 90.44 132 GLU A CA 1
ATOM 1050 C C . GLU A 1 132 ? -17.712 -3.391 29.202 1.00 90.44 132 GLU A C 1
ATOM 1052 O O . GLU A 1 132 ? -16.675 -3.830 28.709 1.00 90.44 132 GLU A O 1
ATOM 1057 N N . GLY A 1 133 ? -18.764 -3.094 28.436 1.00 94.25 133 GLY A N 1
ATOM 1058 C CA . GLY A 1 133 ? -18.779 -3.195 26.974 1.00 94.25 133 GLY A CA 1
ATOM 1059 C C . GLY A 1 133 ? -18.130 -2.020 26.234 1.00 94.25 133 GLY A C 1
ATOM 1060 O O . GLY A 1 133 ? -18.323 -1.906 25.028 1.00 94.25 133 GLY A O 1
ATOM 1061 N N . SER A 1 134 ? -17.406 -1.131 26.920 1.00 97.88 134 SER A N 1
ATOM 1062 C CA . SER A 1 134 ? -16.850 0.093 26.335 1.00 97.88 134 SER A CA 1
ATOM 1063 C C . SER A 1 134 ? -15.349 0.243 26.567 1.00 97.88 134 SER A C 1
ATOM 1065 O O . SER A 1 134 ? -14.762 -0.325 27.488 1.00 97.88 134 SER A O 1
ATOM 1067 N N . ILE A 1 135 ? -14.737 1.067 25.724 1.00 98.50 135 ILE A N 1
ATOM 1068 C CA . ILE A 1 135 ? -13.372 1.558 25.853 1.00 98.50 135 ILE A CA 1
ATOM 1069 C C . ILE A 1 135 ? -13.428 3.063 26.097 1.00 98.50 135 ILE A C 1
ATOM 1071 O O . ILE A 1 135 ? -13.969 3.810 25.284 1.00 98.50 135 ILE A O 1
ATOM 1075 N N . ILE A 1 136 ? -12.857 3.503 27.210 1.00 98.62 136 ILE A N 1
ATOM 1076 C CA . ILE A 1 136 ? -12.710 4.911 27.562 1.00 98.62 136 ILE A CA 1
ATOM 1077 C C . ILE A 1 136 ? -11.314 5.364 27.164 1.00 98.62 136 ILE A C 1
ATOM 1079 O O . ILE A 1 136 ? -10.319 4.749 27.554 1.00 98.62 136 ILE A O 1
ATOM 1083 N N . ILE A 1 137 ? -11.247 6.450 26.406 1.00 98.75 137 ILE A N 1
ATOM 1084 C CA . ILE A 1 137 ? -10.004 7.090 25.995 1.00 98.75 137 ILE A CA 1
ATOM 1085 C C . ILE A 1 137 ? -9.947 8.459 26.651 1.00 98.75 137 ILE A C 1
ATOM 1087 O O . ILE A 1 137 ? -10.842 9.270 26.424 1.00 98.75 137 ILE A O 1
ATOM 1091 N N . THR A 1 138 ? -8.887 8.732 27.412 1.00 98.75 138 THR A N 1
ATOM 1092 C CA . THR A 1 138 ? -8.598 10.083 27.900 1.00 98.75 138 THR A CA 1
ATOM 1093 C C . THR A 1 138 ? -7.241 10.585 27.440 1.00 98.75 138 THR A C 1
ATOM 1095 O O . THR A 1 138 ? -6.296 9.807 27.276 1.00 98.75 138 THR A O 1
ATOM 1098 N N . VAL A 1 139 ? -7.148 11.898 27.226 1.00 98.81 139 VAL A N 1
ATOM 1099 C CA . VAL A 1 139 ? -5.912 12.577 26.833 1.00 98.81 139 VAL A CA 1
ATOM 1100 C C . VAL A 1 139 ? -5.564 13.664 27.840 1.00 98.81 139 VAL A C 1
ATOM 1102 O O . VAL A 1 139 ? -6.315 14.621 28.015 1.00 98.81 139 VAL A O 1
ATOM 1105 N N . ASP A 1 140 ? -4.387 13.542 28.449 1.00 98.75 140 ASP A N 1
ATOM 1106 C CA . ASP A 1 140 ? -3.780 14.576 29.288 1.00 98.75 140 ASP A CA 1
ATOM 1107 C C . ASP A 1 140 ? -2.622 15.243 28.536 1.00 98.75 140 ASP A C 1
ATOM 1109 O O . ASP A 1 140 ? -1.723 14.551 28.058 1.00 98.75 140 ASP A O 1
ATOM 1113 N N . LEU A 1 141 ? -2.582 16.573 28.502 1.00 98.50 141 LEU A N 1
ATOM 1114 C CA . LEU A 1 141 ? -1.492 17.374 27.936 1.00 98.50 141 LEU A CA 1
ATOM 1115 C C . LEU A 1 141 ? -0.597 17.923 29.059 1.00 98.50 141 LEU A C 1
ATOM 1117 O O . LEU A 1 141 ? -1.079 18.262 30.142 1.00 98.50 141 LEU A O 1
ATOM 1121 N N . ASP A 1 142 ? 0.708 18.056 28.807 1.00 97.94 142 ASP A N 1
ATOM 1122 C CA . ASP A 1 142 ? 1.645 18.678 29.757 1.00 97.94 142 ASP A CA 1
ATOM 1123 C C . ASP A 1 142 ? 1.457 20.201 29.877 1.00 97.94 142 ASP A C 1
ATOM 1125 O O . ASP A 1 142 ? 1.857 20.804 30.875 1.00 97.94 142 ASP A O 1
ATOM 1129 N N . ARG A 1 143 ? 0.826 20.815 28.872 1.00 97.19 143 ARG A N 1
ATOM 1130 C CA . ARG A 1 143 ? 0.492 22.239 28.792 1.00 97.19 143 ARG A CA 1
ATOM 1131 C C . ARG A 1 143 ? -0.728 22.460 27.888 1.00 97.19 143 ARG A C 1
ATOM 1133 O O . ARG A 1 143 ? -1.005 21.605 27.048 1.00 97.19 143 ARG A O 1
ATOM 1140 N N . PRO A 1 144 ? -1.444 23.590 28.020 1.00 96.81 144 PRO A N 1
ATOM 1141 C CA . PRO A 1 144 ? -2.549 23.908 27.123 1.00 96.81 144 PRO A CA 1
ATOM 1142 C C . PRO A 1 144 ? -2.097 24.033 25.666 1.00 96.81 144 PRO A C 1
ATOM 1144 O O . PRO A 1 144 ? -0.980 24.483 25.398 1.00 96.81 144 PRO A O 1
ATOM 1147 N N . VAL A 1 145 ? -2.994 23.712 24.730 1.00 96.44 145 VAL A N 1
ATOM 1148 C CA . VAL A 1 145 ? -2.793 24.017 23.306 1.00 96.44 145 VAL A CA 1
ATOM 1149 C C . VAL A 1 145 ? -2.713 25.544 23.130 1.00 96.44 145 VAL A C 1
ATOM 1151 O O . VAL A 1 145 ? -3.598 26.246 23.634 1.00 96.44 145 VAL A O 1
ATOM 1154 N N . PRO A 1 146 ? -1.680 26.079 22.449 1.00 96.19 146 PRO A N 1
ATOM 1155 C CA . PRO A 1 146 ? -1.570 27.514 22.200 1.00 96.19 146 PRO A CA 1
ATOM 1156 C C . PRO A 1 146 ? -2.744 28.057 21.376 1.00 96.19 146 PRO A C 1
ATOM 1158 O O . PRO A 1 146 ? -3.345 27.336 20.577 1.00 96.19 146 PRO A O 1
ATOM 1161 N N . ALA A 1 147 ? -3.071 29.337 21.566 1.00 95.19 147 ALA A N 1
ATOM 1162 C CA . ALA A 1 147 ? -4.272 29.959 21.005 1.00 95.19 147 ALA A CA 1
ATOM 1163 C C . ALA A 1 147 ? -4.347 29.854 19.471 1.00 95.19 147 ALA A C 1
ATOM 1165 O O . ALA A 1 147 ? -5.423 29.659 18.913 1.00 95.19 147 ALA A O 1
ATOM 1166 N N . GLU A 1 148 ? -3.204 29.937 18.795 1.00 92.94 148 GLU A N 1
ATOM 1167 C CA . GLU A 1 148 ? -3.064 29.855 17.343 1.00 92.94 148 GLU A CA 1
ATOM 1168 C C . GLU A 1 148 ? -3.332 28.457 16.756 1.00 92.94 148 GLU A C 1
ATOM 1170 O O . GLU A 1 148 ? -3.543 28.342 15.549 1.00 92.94 148 GLU A O 1
ATOM 1175 N N . PHE A 1 149 ? -3.351 27.415 17.595 1.00 93.88 149 PHE A N 1
ATOM 1176 C CA . PHE A 1 149 ? -3.650 26.030 17.213 1.00 93.88 149 PHE A CA 1
ATOM 1177 C C . PHE A 1 149 ? -5.042 25.562 17.669 1.00 93.88 149 PHE A C 1
ATOM 1179 O O . PHE A 1 149 ? -5.451 24.437 17.360 1.00 93.88 149 PHE A O 1
ATOM 1186 N N . LEU A 1 150 ? -5.794 26.408 18.385 1.00 93.62 150 LEU A N 1
ATOM 1187 C CA . LEU A 1 150 ? -7.188 26.125 18.725 1.00 93.62 150 LEU A CA 1
ATOM 1188 C C . LEU A 1 150 ? -8.027 26.040 17.448 1.00 93.62 150 LEU A C 1
ATOM 1190 O O . LEU A 1 150 ? -7.856 26.829 16.522 1.00 93.62 150 LEU A O 1
ATOM 1194 N N . GLY A 1 151 ? -8.921 25.055 17.386 1.00 91.38 151 GLY A N 1
ATOM 1195 C CA . GLY A 1 151 ? -9.672 24.744 16.166 1.00 91.38 151 GLY A CA 1
ATOM 1196 C C . GLY A 1 151 ? -8.967 23.767 15.223 1.00 91.38 151 GLY A C 1
ATOM 1197 O O . GLY A 1 151 ? -9.657 23.073 14.487 1.00 91.38 151 GLY A O 1
ATOM 1198 N N . LYS A 1 152 ? -7.632 23.642 15.300 1.00 92.25 152 LYS A N 1
ATOM 1199 C CA . LYS A 1 152 ? -6.846 22.702 14.484 1.00 92.25 152 LYS A CA 1
ATOM 1200 C C . LYS A 1 152 ? -6.489 21.424 15.236 1.00 92.25 152 LYS A C 1
ATOM 1202 O O . LYS A 1 152 ? -6.709 20.332 14.721 1.00 92.25 152 LYS A O 1
ATOM 1207 N N . VAL A 1 153 ? -5.987 21.536 16.469 1.00 96.44 153 VAL A N 1
ATOM 1208 C CA . VAL A 1 153 ? -5.579 20.368 17.270 1.00 96.44 153 VAL A CA 1
ATOM 1209 C C . VAL A 1 153 ? -6.800 19.625 17.803 1.00 96.44 153 VAL A C 1
ATOM 1211 O O . VAL A 1 153 ? -7.645 20.193 18.502 1.00 96.44 153 VAL A O 1
ATOM 1214 N N . GLY A 1 154 ? -6.872 18.332 17.511 1.00 97.19 154 GLY A N 1
ATOM 1215 C CA . GLY A 1 154 ? -7.971 17.482 17.948 1.00 97.19 154 GLY A CA 1
ATOM 1216 C C . GLY A 1 154 ? -7.563 16.025 18.060 1.00 97.19 154 GLY A C 1
ATOM 1217 O O . GLY A 1 154 ? -6.543 15.614 17.514 1.00 97.19 154 GLY A O 1
ATOM 1218 N N . PHE A 1 155 ? -8.368 15.256 18.784 1.00 98.38 155 PHE A N 1
ATOM 1219 C CA . PHE A 1 155 ? -8.279 13.803 18.758 1.00 98.38 155 PHE A CA 1
ATOM 1220 C C . PHE A 1 155 ? -9.095 13.300 17.575 1.00 98.38 155 PHE A C 1
ATOM 1222 O O . PHE A 1 155 ? -10.289 13.599 17.489 1.00 98.38 155 PHE A O 1
ATOM 1229 N N . ASN A 1 156 ? -8.444 12.582 16.667 1.00 97.88 156 ASN A N 1
ATOM 1230 C CA . ASN A 1 156 ? -9.023 12.095 15.424 1.00 97.88 156 ASN A CA 1
ATOM 1231 C C . ASN A 1 156 ? -9.017 10.568 15.431 1.00 97.88 156 ASN A C 1
ATOM 1233 O O . ASN A 1 156 ? -8.076 9.959 15.928 1.00 97.88 156 ASN A O 1
ATOM 1237 N N . MET A 1 157 ? -10.026 9.961 14.819 1.00 98.12 157 MET A N 1
ATOM 1238 C CA . MET A 1 157 ? -10.090 8.535 14.530 1.00 98.12 157 MET A CA 1
ATOM 1239 C C . MET A 1 157 ? -10.628 8.341 13.114 1.00 98.12 157 MET A C 1
ATOM 1241 O O . MET A 1 157 ? -11.575 9.011 12.704 1.00 98.12 157 MET A O 1
ATOM 1245 N N . GLU A 1 158 ? -10.027 7.431 12.362 1.00 98.25 158 GLU A N 1
ATOM 1246 C CA . GLU A 1 158 ? -10.343 7.190 10.955 1.00 98.25 158 GLU A CA 1
ATOM 1247 C C . GLU A 1 158 ? -11.203 5.941 10.800 1.00 98.25 158 GLU A C 1
ATOM 1249 O O . GLU A 1 158 ? -10.883 4.908 11.382 1.00 98.25 158 GLU A O 1
ATOM 1254 N N . LEU A 1 159 ? -12.259 6.011 9.988 1.00 98.50 159 LEU A N 1
ATOM 1255 C CA . LEU A 1 159 ? -13.186 4.919 9.707 1.00 98.50 159 LEU A CA 1
ATOM 1256 C C . LEU A 1 159 ? -13.055 4.438 8.261 1.00 98.50 159 LEU A C 1
ATOM 1258 O O . LEU A 1 159 ? -13.113 5.247 7.329 1.00 98.50 159 LEU A O 1
ATOM 1262 N N . PHE A 1 160 ? -12.915 3.124 8.068 1.00 97.88 160 PHE A N 1
ATOM 1263 C CA . PHE A 1 160 ? -12.576 2.560 6.762 1.00 97.88 160 PHE A CA 1
ATOM 1264 C C . PHE A 1 160 ? -13.717 2.728 5.743 1.00 97.88 160 PHE A C 1
ATOM 1266 O O . PHE A 1 160 ? -14.777 2.113 5.905 1.00 97.88 160 PHE A O 1
ATOM 1273 N N . PRO A 1 161 ? -13.518 3.489 4.647 1.00 97.62 161 PRO A N 1
ATOM 1274 C CA . PRO A 1 161 ? -14.606 3.802 3.726 1.00 97.62 161 PRO A CA 1
ATOM 1275 C C . PRO A 1 161 ? -15.179 2.577 3.007 1.00 97.62 161 PRO A C 1
ATOM 1277 O O . PRO A 1 161 ? -16.394 2.466 2.864 1.00 97.62 161 PRO A O 1
ATOM 1280 N N . GLY A 1 162 ? -14.324 1.627 2.607 1.00 97.06 162 GLY A N 1
ATOM 1281 C CA . GLY A 1 162 ? -14.729 0.463 1.812 1.00 97.06 162 GLY A CA 1
ATOM 1282 C C . GLY A 1 162 ? -15.791 -0.417 2.480 1.00 97.06 162 GLY A C 1
ATOM 1283 O O . GLY A 1 162 ? -16.645 -0.962 1.787 1.00 97.06 162 GLY A O 1
ATOM 1284 N N . ILE A 1 163 ? -15.775 -0.512 3.814 1.00 97.44 163 ILE A N 1
ATOM 1285 C CA . ILE A 1 163 ? -16.775 -1.267 4.590 1.00 97.44 163 ILE A CA 1
ATOM 1286 C C . ILE A 1 163 ? -18.035 -0.434 4.854 1.00 97.44 163 ILE A C 1
ATOM 1288 O O . ILE A 1 163 ? -19.132 -0.980 4.968 1.00 97.44 163 ILE A O 1
ATOM 1292 N N . LEU A 1 164 ? -17.887 0.889 4.951 1.00 98.44 164 LEU A N 1
ATOM 1293 C CA . LEU A 1 164 ? -18.960 1.782 5.376 1.00 98.44 164 LEU A CA 1
ATOM 1294 C C . LEU A 1 164 ? -19.776 2.369 4.227 1.00 98.44 164 LEU A C 1
ATOM 1296 O O . LEU A 1 164 ? -20.862 2.878 4.480 1.00 98.44 164 LEU A O 1
ATOM 1300 N N . PHE A 1 165 ? -19.321 2.300 2.975 1.00 98.25 165 PHE A N 1
ATOM 1301 C CA . PHE A 1 165 ? -20.092 2.827 1.847 1.00 98.25 165 PHE A CA 1
ATOM 1302 C C . PHE A 1 165 ? -21.528 2.301 1.807 1.00 98.25 165 PHE A C 1
ATOM 1304 O O . PHE A 1 165 ? -21.773 1.098 1.792 1.00 98.25 165 PHE A O 1
ATOM 1311 N N . GLY A 1 166 ? -22.485 3.231 1.754 1.00 98.19 166 GLY A N 1
ATOM 1312 C CA . GLY A 1 166 ? -23.913 2.915 1.742 1.00 98.19 166 GLY A CA 1
ATOM 1313 C C . GLY A 1 166 ? -24.511 2.562 3.108 1.00 98.19 166 GLY A C 1
ATOM 1314 O O . GLY A 1 166 ? -25.729 2.432 3.190 1.00 98.19 166 GLY A O 1
ATOM 1315 N N . LYS A 1 167 ? -23.703 2.447 4.171 1.00 98.69 167 LYS A N 1
ATOM 1316 C CA . LYS A 1 167 ? -24.181 2.270 5.551 1.00 98.69 167 LYS A CA 1
ATOM 1317 C C . LYS A 1 167 ? -24.678 3.588 6.134 1.00 98.69 167 LYS A C 1
ATOM 1319 O O . LYS A 1 167 ? -24.255 4.668 5.702 1.00 98.69 167 LYS A O 1
ATOM 1324 N N . THR A 1 168 ? -25.566 3.500 7.119 1.00 98.69 168 THR A N 1
ATOM 1325 C CA . THR A 1 168 ? -26.115 4.684 7.785 1.00 98.69 168 THR A CA 1
ATOM 1326 C C . THR A 1 168 ? -25.208 5.183 8.904 1.00 98.69 168 THR A C 1
ATOM 1328 O O . THR A 1 168 ? -24.406 4.444 9.482 1.00 98.69 168 THR A O 1
ATOM 1331 N N . TRP A 1 169 ? -25.334 6.467 9.216 1.00 98.75 169 TRP A N 1
ATOM 1332 C CA . TRP A 1 169 ? -24.779 7.057 10.423 1.00 98.75 169 TRP A CA 1
ATOM 1333 C C . TRP A 1 169 ? -25.812 7.961 11.089 1.00 98.75 169 TRP A C 1
ATOM 1335 O O . TRP A 1 169 ? -26.650 8.566 10.417 1.00 98.75 169 TRP A O 1
ATOM 1345 N N . LEU A 1 170 ? -25.745 8.061 12.416 1.00 98.75 170 LEU A N 1
ATOM 1346 C CA . LEU A 1 170 ? -26.509 9.035 13.196 1.00 98.75 170 LEU A CA 1
ATOM 1347 C C . LEU A 1 170 ? -25.559 9.821 14.085 1.00 98.75 170 LEU A C 1
ATOM 1349 O O . LEU A 1 170 ? -24.632 9.253 14.656 1.00 98.75 170 LEU A O 1
ATOM 1353 N N . MET A 1 171 ? -25.801 11.119 14.221 1.00 98.62 171 MET A N 1
ATOM 1354 C CA . MET A 1 171 ? -25.082 11.978 15.153 1.00 98.62 171 MET A CA 1
ATOM 1355 C C . MET A 1 171 ? -26.094 12.862 15.878 1.00 98.62 171 MET A C 1
ATOM 1357 O O . MET A 1 171 ? -26.654 13.785 15.285 1.00 98.62 171 MET A O 1
ATOM 1361 N N . ASP A 1 172 ? -26.375 12.535 17.138 1.00 98.00 172 ASP A N 1
ATOM 1362 C CA . ASP A 1 172 ? -27.496 13.07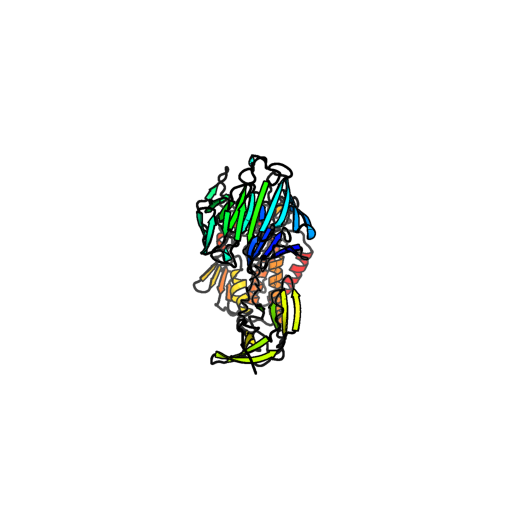0 17.918 1.00 98.00 172 ASP A CA 1
ATOM 1363 C C . ASP A 1 172 ? -28.836 13.016 17.147 1.00 98.00 172 ASP A C 1
ATOM 1365 O O . ASP A 1 172 ? -29.392 11.939 16.935 1.00 98.00 172 ASP A O 1
ATOM 1369 N N . ASN A 1 173 ? -29.368 14.165 16.712 1.00 96.19 173 ASN A N 1
ATOM 1370 C CA . ASN A 1 173 ? -30.620 14.281 15.955 1.00 96.19 173 ASN A CA 1
ATOM 1371 C C . ASN A 1 173 ? -30.427 14.334 14.427 1.00 96.19 173 ASN A C 1
ATOM 1373 O O . ASN A 1 173 ? -31.398 14.523 13.693 1.00 96.19 173 ASN A O 1
ATOM 1377 N N . LYS A 1 174 ? -29.189 14.196 13.943 1.00 98.25 174 LYS A N 1
ATOM 1378 C CA . LYS A 1 174 ? -28.838 14.171 12.518 1.00 98.25 174 LYS A CA 1
ATOM 1379 C C . LYS A 1 174 ? -28.587 12.739 12.066 1.00 98.25 174 LYS A C 1
ATOM 1381 O O . LYS A 1 174 ? -28.209 11.877 12.856 1.00 98.25 174 LYS A O 1
ATOM 1386 N N . SER A 1 175 ? -28.761 12.494 10.775 1.00 98.25 175 SER A N 1
ATOM 1387 C CA . SER A 1 175 ? -28.460 11.203 10.162 1.00 98.25 175 SER A CA 1
ATOM 1388 C C . SER A 1 175 ? -28.036 11.373 8.712 1.00 98.25 175 SER A C 1
ATOM 1390 O O . SER A 1 175 ? -28.282 12.415 8.101 1.00 98.25 175 SER A O 1
ATOM 1392 N N . GLY A 1 176 ? -27.419 10.335 8.161 1.00 98.31 176 GLY A N 1
ATOM 1393 C CA . GLY A 1 176 ? -27.076 10.275 6.753 1.00 98.31 176 GLY A CA 1
ATOM 1394 C C . GLY A 1 176 ? -26.537 8.913 6.349 1.00 98.31 176 GLY A C 1
ATOM 1395 O O . GLY A 1 176 ? -26.663 7.923 7.069 1.00 98.31 176 GLY A O 1
ATOM 1396 N N . ILE A 1 177 ? -25.948 8.876 5.159 1.00 98.44 177 ILE A N 1
ATOM 1397 C CA . ILE A 1 177 ? -25.342 7.686 4.562 1.00 98.44 177 ILE A CA 1
ATOM 1398 C C . ILE A 1 177 ? -23.883 8.017 4.261 1.00 98.44 177 ILE A C 1
ATOM 1400 O O . ILE A 1 177 ? -23.588 9.125 3.812 1.00 98.44 177 ILE A O 1
ATOM 1404 N N . PHE A 1 178 ? -22.968 7.078 4.494 1.00 98.56 178 PHE A N 1
ATOM 1405 C CA . PHE A 1 178 ? -21.576 7.229 4.068 1.00 98.56 178 PHE A CA 1
ATOM 1406 C C . PHE A 1 178 ? -21.485 7.177 2.532 1.00 98.56 178 PHE A C 1
ATOM 1408 O O . PHE A 1 178 ? -21.801 6.141 1.929 1.00 98.56 178 PHE A O 1
ATOM 1415 N N . PRO A 1 179 ? -21.072 8.268 1.861 1.00 97.62 179 PRO A N 1
ATOM 1416 C CA . PRO A 1 179 ? -21.122 8.348 0.408 1.00 97.62 179 PRO A CA 1
ATOM 1417 C C . PRO A 1 179 ? -19.943 7.615 -0.245 1.00 97.62 179 PRO A C 1
ATOM 1419 O O . PRO A 1 179 ? -18.825 7.616 0.267 1.00 97.62 179 PRO A O 1
ATOM 1422 N N . ARG A 1 180 ? -20.157 7.038 -1.436 1.00 95.62 180 ARG A N 1
ATOM 1423 C CA . ARG A 1 180 ? -19.062 6.441 -2.231 1.00 95.62 180 ARG A CA 1
ATOM 1424 C C . ARG A 1 180 ? -18.072 7.483 -2.747 1.00 95.62 180 ARG A C 1
ATOM 1426 O O . ARG A 1 180 ? -16.885 7.196 -2.825 1.00 95.62 180 ARG A O 1
ATOM 1433 N N . GLN A 1 181 ? -18.559 8.675 -3.058 1.00 94.81 181 GLN A N 1
ATOM 1434 C CA . GLN A 1 181 ? -17.786 9.799 -3.579 1.00 94.81 181 GLN A CA 1
ATOM 1435 C C . GLN A 1 181 ? -17.732 10.918 -2.538 1.00 94.81 181 GLN A C 1
ATOM 1437 O O . GLN A 1 181 ? -18.737 11.170 -1.871 1.00 94.81 181 GLN A O 1
ATOM 1442 N N . ALA A 1 182 ? -16.567 11.548 -2.387 1.00 94.56 182 ALA A N 1
ATOM 1443 C CA . ALA A 1 182 ? -16.408 12.699 -1.507 1.00 94.56 182 ALA A CA 1
ATOM 1444 C C . ALA A 1 182 ? -17.190 13.887 -2.081 1.00 94.56 182 ALA A C 1
ATOM 1446 O O . ALA A 1 182 ? -17.124 14.143 -3.283 1.00 94.56 182 ALA A O 1
ATOM 1447 N N . ASN A 1 183 ? -17.932 14.598 -1.232 1.00 94.00 183 ASN A N 1
ATOM 1448 C CA . ASN A 1 183 ? -18.741 15.746 -1.642 1.00 94.00 183 ASN A CA 1
ATOM 1449 C C . ASN A 1 183 ? -18.319 16.988 -0.858 1.00 94.00 183 ASN A C 1
ATOM 1451 O O . ASN A 1 183 ? -17.929 16.881 0.302 1.00 94.00 183 ASN A O 1
ATOM 1455 N N . GLY A 1 184 ? -18.403 18.147 -1.510 1.00 92.88 184 GLY A N 1
ATOM 1456 C CA . GLY A 1 184 ? -18.151 19.441 -0.880 1.00 92.88 184 GLY A CA 1
ATOM 1457 C C . GLY A 1 184 ? -19.369 19.992 -0.128 1.00 92.88 184 GLY A C 1
ATOM 1458 O O . GLY A 1 184 ? -20.402 19.318 -0.050 1.00 92.88 184 GLY A O 1
ATOM 1459 N N . PRO A 1 185 ? -19.281 21.241 0.361 1.00 96.31 185 PRO A N 1
ATOM 1460 C CA . PRO A 1 185 ? -18.198 22.205 0.111 1.00 96.31 185 PRO A CA 1
ATOM 1461 C C . PRO A 1 185 ? -16.930 21.957 0.953 1.00 96.31 185 PRO A C 1
ATOM 1463 O O . PRO A 1 185 ? -16.923 21.158 1.887 1.00 96.31 185 PRO A O 1
ATOM 1466 N N . GLY A 1 186 ? -15.838 22.632 0.586 1.00 96.31 186 GLY A N 1
ATOM 1467 C CA . GLY A 1 186 ? -14.560 22.588 1.300 1.00 96.31 186 GLY A CA 1
ATOM 1468 C C . GLY A 1 186 ? -14.418 23.696 2.344 1.00 96.31 186 GLY A C 1
ATOM 1469 O O . GLY A 1 186 ? -14.952 24.789 2.168 1.00 96.31 186 GLY A O 1
ATOM 1470 N N . MET A 1 187 ? -13.651 23.424 3.396 1.00 95.56 187 MET A N 1
ATOM 1471 C CA . MET A 1 187 ? -13.189 24.391 4.387 1.00 95.56 187 MET A CA 1
ATOM 1472 C C . MET A 1 187 ? -11.784 24.879 4.045 1.00 95.56 187 MET A C 1
ATOM 1474 O O . MET A 1 187 ? -10.918 24.092 3.657 1.00 95.56 187 MET A O 1
ATOM 1478 N N . TYR A 1 188 ? -11.555 26.172 4.259 1.00 94.12 188 TYR A N 1
ATOM 1479 C CA . TYR A 1 188 ? -10.288 26.835 3.981 1.00 94.12 188 TYR A CA 1
ATOM 1480 C C . TYR A 1 188 ? -9.740 27.479 5.245 1.00 94.12 188 TYR A C 1
ATOM 1482 O O . TYR A 1 188 ? -10.508 27.991 6.066 1.00 94.12 188 TYR A O 1
ATOM 1490 N N . ASP A 1 189 ? -8.421 27.476 5.403 1.00 89.19 189 ASP A N 1
ATOM 1491 C CA . ASP A 1 189 ? -7.792 28.184 6.509 1.00 89.19 189 ASP A CA 1
ATOM 1492 C C . ASP A 1 189 ? -7.534 29.669 6.192 1.00 89.19 189 ASP A C 1
ATOM 1494 O O . ASP A 1 189 ? -7.898 30.191 5.136 1.00 89.19 189 ASP A O 1
ATOM 1498 N N . LYS A 1 190 ? -6.912 30.384 7.137 1.00 87.44 190 LYS A N 1
ATOM 1499 C CA . LYS A 1 190 ? -6.633 31.825 7.020 1.00 87.44 190 LYS A CA 1
ATOM 1500 C C . LYS A 1 190 ? -5.718 32.201 5.844 1.00 87.44 190 LYS A C 1
ATOM 1502 O O . LYS A 1 190 ? -5.691 33.372 5.475 1.00 87.44 190 LYS A O 1
ATOM 1507 N N . ASN A 1 191 ? -4.961 31.248 5.302 1.00 88.38 191 ASN A N 1
ATOM 1508 C CA . ASN A 1 191 ? -4.092 31.450 4.147 1.00 88.38 191 ASN A CA 1
ATOM 1509 C C . ASN A 1 191 ? -4.819 31.149 2.826 1.00 88.38 191 ASN A C 1
ATOM 1511 O O . ASN A 1 191 ? -4.273 31.421 1.760 1.00 88.38 191 ASN A O 1
ATOM 1515 N N . GLY A 1 192 ? -6.052 30.633 2.888 1.00 91.56 192 GLY A N 1
ATOM 1516 C CA . GLY A 1 192 ? -6.819 30.202 1.722 1.00 91.56 192 GLY A CA 1
ATOM 1517 C C . GLY A 1 192 ? -6.520 28.768 1.284 1.00 91.56 192 GLY A C 1
ATOM 1518 O O . GLY A 1 192 ? -6.971 28.370 0.212 1.00 91.56 192 GLY A O 1
ATOM 1519 N N . ASP A 1 193 ? -5.796 27.989 2.093 1.00 90.19 193 ASP A N 1
ATOM 1520 C CA . ASP A 1 193 ? -5.494 26.590 1.795 1.00 90.19 193 ASP A CA 1
ATOM 1521 C C . ASP A 1 193 ? -6.703 25.702 2.113 1.00 90.19 193 ASP A C 1
ATOM 1523 O O . ASP A 1 193 ? -7.346 25.870 3.152 1.00 90.19 193 ASP A O 1
ATOM 1527 N N . LEU A 1 194 ? -7.023 24.751 1.227 1.00 93.88 194 LEU A N 1
ATOM 1528 C CA . LEU A 1 194 ? -8.075 23.759 1.463 1.00 93.88 194 LEU A CA 1
ATOM 1529 C C . LEU A 1 194 ? -7.612 22.762 2.535 1.00 93.88 194 LEU A C 1
ATOM 1531 O O . LEU A 1 194 ? -6.656 22.025 2.305 1.00 93.88 194 LEU A O 1
ATOM 1535 N N . VAL A 1 195 ? -8.314 22.704 3.669 1.00 93.00 195 VAL A N 1
ATOM 1536 C CA . VAL A 1 195 ? -7.902 21.888 4.831 1.00 93.00 195 VAL A CA 1
ATOM 1537 C C . VAL A 1 195 ? -8.799 20.685 5.116 1.00 93.00 195 VAL A C 1
ATOM 1539 O O . VAL A 1 195 ? -8.336 19.711 5.700 1.00 93.00 195 VAL A O 1
ATOM 1542 N N . ALA A 1 196 ? -10.070 20.724 4.704 1.00 96.12 196 ALA A N 1
ATOM 1543 C CA . ALA A 1 196 ? -11.028 19.628 4.886 1.00 96.12 196 ALA A CA 1
ATOM 1544 C C . ALA A 1 196 ? -12.300 19.845 4.050 1.00 96.12 196 ALA A C 1
ATOM 1546 O O . ALA A 1 196 ? -12.510 20.922 3.498 1.00 96.12 196 ALA A O 1
ATOM 1547 N N . ALA A 1 197 ? -13.180 18.845 3.989 1.00 96.88 197 ALA A N 1
ATOM 1548 C CA . ALA A 1 197 ? -14.593 19.064 3.667 1.00 96.88 197 ALA A CA 1
ATOM 1549 C C . ALA A 1 197 ? -15.324 19.674 4.876 1.00 96.88 197 ALA A C 1
ATOM 1551 O O . ALA A 1 197 ? -14.919 19.446 6.020 1.00 96.88 197 ALA A O 1
ATOM 1552 N N . GLU A 1 198 ? -16.423 20.396 4.649 1.00 97.00 198 GLU A N 1
ATOM 1553 C CA . GLU A 1 198 ? -17.337 20.729 5.747 1.00 97.00 198 GLU A CA 1
ATOM 1554 C C . GLU A 1 198 ? -17.803 19.444 6.460 1.00 97.00 198 GLU A C 1
ATOM 1556 O O . GLU A 1 198 ? -18.126 18.454 5.791 1.00 97.00 198 GLU A O 1
ATOM 1561 N N . PRO A 1 199 ? -17.844 19.415 7.808 1.00 97.38 199 PRO A N 1
ATOM 1562 C CA . PRO A 1 199 ? -18.283 18.224 8.515 1.00 97.38 199 PRO A CA 1
ATOM 1563 C C . PRO A 1 199 ? -19.717 17.842 8.147 1.00 97.38 199 PRO A C 1
ATOM 1565 O O . PRO A 1 199 ? -20.647 18.644 8.225 1.00 97.38 199 PRO A O 1
ATOM 1568 N N . MET A 1 200 ? -19.900 16.565 7.821 1.00 97.75 200 MET A N 1
ATOM 1569 C CA . MET A 1 200 ? -21.189 15.946 7.520 1.00 97.75 200 MET A CA 1
ATOM 1570 C C . MET A 1 200 ? -22.166 16.075 8.697 1.00 97.75 200 MET A C 1
ATOM 1572 O O . MET A 1 200 ? -23.378 16.160 8.500 1.00 97.75 200 MET A O 1
ATOM 1576 N N . ALA A 1 201 ? -21.643 16.079 9.927 1.00 98.00 201 ALA A N 1
ATOM 1577 C CA . ALA A 1 201 ? -22.403 16.350 11.137 1.00 98.00 201 ALA A CA 1
ATOM 1578 C C . ALA A 1 201 ? -21.506 16.794 12.302 1.00 98.00 201 ALA A C 1
ATOM 1580 O O . ALA A 1 201 ? -20.293 16.576 12.300 1.00 98.00 201 ALA A O 1
ATOM 1581 N N . TYR A 1 202 ? -22.170 17.373 13.306 1.00 98.31 202 TYR A N 1
ATOM 1582 C CA . TYR A 1 202 ? -21.632 17.702 14.624 1.00 98.31 202 TYR A CA 1
ATOM 1583 C C . TYR A 1 202 ? -22.600 17.201 15.697 1.00 98.31 202 TYR A C 1
ATOM 1585 O O . TYR A 1 202 ? -23.815 17.335 15.487 1.00 98.31 202 TYR A O 1
ATOM 1593 N N . GLY A 1 203 ? -22.078 16.698 16.817 1.00 98.44 203 GLY A N 1
ATOM 1594 C CA . GLY A 1 203 ? -22.873 16.249 17.963 1.00 98.44 203 GLY A CA 1
ATOM 1595 C C . GLY A 1 203 ? -22.054 15.543 19.048 1.00 98.44 203 GLY A C 1
ATOM 1596 O O . GLY A 1 203 ? -20.839 15.426 18.935 1.00 98.44 203 GLY A O 1
ATOM 1597 N N . LYS A 1 204 ? -22.697 15.065 20.115 1.00 98.50 204 LYS A N 1
ATOM 1598 C CA . LYS A 1 204 ? -22.034 14.374 21.239 1.00 98.50 204 LYS A CA 1
ATOM 1599 C C . LYS A 1 204 ? -21.971 12.864 21.071 1.00 98.50 204 LYS A C 1
ATOM 1601 O O . LYS A 1 204 ? -21.011 12.250 21.535 1.00 98.50 204 LYS A O 1
ATOM 1606 N N . GLN A 1 205 ? -22.990 12.271 20.456 1.00 98.62 205 GLN A N 1
ATOM 1607 C CA . GLN A 1 205 ? -23.130 10.830 20.286 1.00 98.62 205 GLN A CA 1
ATOM 1608 C C . GLN A 1 205 ? -23.201 10.484 18.808 1.00 98.62 205 GLN A C 1
ATOM 1610 O O . GLN A 1 205 ? -24.106 10.908 18.094 1.00 98.62 205 GLN A O 1
ATOM 1615 N N . PHE A 1 206 ? -22.251 9.675 18.363 1.00 98.88 206 PHE A N 1
ATOM 1616 C CA . PHE A 1 206 ? -22.133 9.215 16.995 1.00 98.88 206 PHE A CA 1
ATOM 1617 C C . PHE A 1 206 ? -22.349 7.707 16.909 1.00 98.88 206 PHE A C 1
ATOM 1619 O O . PHE A 1 206 ? -21.772 6.949 17.686 1.00 98.88 206 PHE A O 1
ATOM 1626 N N . PHE A 1 207 ? -23.160 7.275 15.951 1.00 98.75 207 PHE A N 1
ATOM 1627 C CA . PHE A 1 207 ? -23.470 5.880 15.673 1.00 98.75 207 PHE A CA 1
ATOM 1628 C C . PHE A 1 207 ? -23.080 5.558 14.232 1.00 98.75 207 PHE A C 1
ATOM 1630 O O . PHE A 1 207 ? -23.565 6.195 13.297 1.00 98.75 207 PHE A O 1
ATOM 1637 N N . VAL A 1 208 ? -22.230 4.552 14.064 1.00 98.75 208 VAL A N 1
ATOM 1638 C CA . VAL A 1 208 ? -21.790 4.013 12.773 1.00 98.75 208 VAL A CA 1
ATOM 1639 C C . VAL A 1 208 ? -22.555 2.725 12.506 1.00 98.75 208 VAL A C 1
ATOM 1641 O O . VAL A 1 208 ? -22.557 1.846 13.368 1.00 98.75 208 VAL A O 1
ATOM 1644 N N . ALA A 1 209 ? -23.175 2.616 11.329 1.00 98.56 209 ALA A N 1
ATOM 1645 C CA . ALA A 1 209 ? -23.878 1.423 10.853 1.00 98.56 209 ALA A CA 1
ATOM 1646 C C . ALA A 1 209 ? -24.805 0.776 11.912 1.00 98.56 209 ALA A C 1
ATOM 1648 O O . ALA A 1 209 ? -24.701 -0.424 12.174 1.00 98.56 209 ALA A O 1
ATOM 1649 N N . PRO A 1 210 ? -25.697 1.540 12.575 1.00 98.12 210 PRO A N 1
ATOM 1650 C CA . PRO A 1 210 ? -26.601 1.012 13.605 1.00 98.12 210 PRO A CA 1
ATOM 1651 C C . PRO A 1 210 ? -27.509 -0.127 13.118 1.00 98.12 210 PRO A C 1
ATOM 1653 O O . PRO A 1 210 ? -27.985 -0.913 13.940 1.00 98.12 210 PRO A O 1
ATOM 1656 N N . GLU A 1 211 ? -27.755 -0.202 11.809 1.00 98.25 211 GLU A N 1
ATOM 1657 C CA . GLU A 1 211 ? -28.544 -1.234 11.144 1.00 98.25 211 GLU A CA 1
ATOM 1658 C C . GLU A 1 211 ? -27.838 -2.596 11.044 1.00 98.25 211 GLU A C 1
ATOM 1660 O O . GLU A 1 211 ? -28.474 -3.575 10.662 1.00 98.25 211 GLU A O 1
ATOM 1665 N N . ASP A 1 212 ? -26.541 -2.669 11.358 1.00 98.19 212 ASP A N 1
ATOM 1666 C CA . ASP A 1 212 ? -25.703 -3.849 11.145 1.00 98.19 212 ASP A CA 1
ATOM 1667 C C . ASP A 1 212 ? -24.992 -4.256 12.443 1.00 98.19 212 ASP A C 1
ATOM 1669 O O . ASP A 1 212 ? -24.051 -3.602 12.888 1.00 98.19 212 ASP A O 1
ATOM 1673 N N . ASP A 1 213 ? -25.421 -5.359 13.061 1.00 96.69 213 ASP A N 1
ATOM 1674 C CA . ASP A 1 213 ? -24.865 -5.829 14.337 1.00 96.69 213 ASP A CA 1
ATOM 1675 C C . ASP A 1 213 ? -23.357 -6.137 14.274 1.00 96.69 213 ASP A C 1
ATOM 1677 O O . ASP A 1 213 ? -22.681 -6.067 15.303 1.00 96.69 213 ASP A O 1
ATOM 1681 N N . LEU A 1 214 ? -22.800 -6.449 13.099 1.00 96.88 214 LEU A N 1
ATOM 1682 C CA . LEU A 1 214 ? -21.370 -6.737 12.972 1.00 96.88 214 LEU A CA 1
ATOM 1683 C C . LEU A 1 214 ? -20.515 -5.468 12.877 1.00 96.88 214 LEU A C 1
ATOM 1685 O O . LEU A 1 214 ? -19.312 -5.534 13.138 1.00 96.88 214 LEU A O 1
ATOM 1689 N N . LEU A 1 215 ? -21.128 -4.332 12.532 1.00 97.62 215 LEU A N 1
ATOM 1690 C CA . LEU A 1 215 ? -20.463 -3.045 12.306 1.00 97.62 215 LEU A CA 1
ATOM 1691 C C . LEU A 1 215 ? -20.865 -1.961 13.312 1.00 97.62 215 LEU A C 1
ATOM 1693 O O . LEU A 1 215 ? -20.172 -0.948 13.413 1.00 97.62 215 LEU A O 1
ATOM 1697 N N . ARG A 1 216 ? -21.970 -2.153 14.044 1.00 98.25 216 ARG A N 1
ATOM 1698 C CA . ARG A 1 216 ? -22.564 -1.136 14.913 1.00 98.25 216 ARG A CA 1
ATOM 1699 C C . ARG A 1 216 ? -21.571 -0.651 15.965 1.00 98.25 216 ARG A C 1
ATOM 1701 O O . ARG A 1 216 ? -21.232 -1.372 16.902 1.00 98.25 216 ARG A O 1
ATOM 1708 N N . LEU A 1 217 ? -21.177 0.611 15.856 1.00 98.62 217 LEU A N 1
ATOM 1709 C CA . LEU A 1 217 ? -20.229 1.265 16.755 1.00 98.62 217 LEU A CA 1
ATOM 1710 C C . LEU A 1 217 ? -20.824 2.576 17.260 1.00 98.62 217 LEU A C 1
ATOM 1712 O O . LEU A 1 217 ? -21.289 3.391 16.466 1.00 98.62 217 LEU A O 1
ATOM 1716 N N . LYS A 1 218 ? -20.779 2.800 18.575 1.00 98.69 218 LYS A N 1
ATOM 1717 C CA . LYS A 1 218 ? -21.091 4.097 19.182 1.00 98.69 218 LYS A CA 1
ATOM 1718 C C . LYS A 1 218 ? -19.803 4.785 19.634 1.00 98.69 218 LYS A C 1
ATOM 1720 O O . LYS A 1 218 ? -18.964 4.151 20.268 1.00 98.69 218 LYS A O 1
ATOM 1725 N N . ILE A 1 219 ? -19.675 6.078 19.356 1.00 98.81 219 ILE A N 1
ATOM 1726 C CA . ILE A 1 219 ? -18.632 6.958 19.892 1.00 98.81 219 ILE A CA 1
ATOM 1727 C C . ILE A 1 219 ? -19.325 8.121 20.597 1.00 98.81 219 ILE A C 1
ATOM 1729 O O . ILE A 1 219 ? -20.199 8.768 20.028 1.00 98.81 219 ILE A O 1
ATOM 1733 N N . GLU A 1 220 ? -18.953 8.389 21.841 1.00 98.75 220 GLU A N 1
ATOM 1734 C CA . GLU A 1 220 ? -19.478 9.502 22.627 1.00 98.75 220 GLU A CA 1
ATOM 1735 C C . GLU A 1 220 ? -18.337 10.369 23.150 1.00 98.75 220 GLU A C 1
ATOM 1737 O O . GLU A 1 220 ? -17.379 9.840 23.705 1.00 98.75 220 GLU A O 1
ATOM 1742 N N . SER A 1 221 ? -18.445 11.692 23.014 1.00 98.50 221 SER A N 1
ATOM 1743 C CA . SER A 1 221 ? -17.493 12.636 23.611 1.00 98.50 221 SER A CA 1
ATOM 1744 C C . SER A 1 221 ? -18.069 13.288 24.868 1.00 98.50 221 SER A C 1
ATOM 1746 O O . SER A 1 221 ? -19.217 13.740 24.873 1.00 98.50 221 SER A O 1
ATOM 1748 N N . LYS A 1 222 ? -17.263 13.374 25.933 1.00 98.19 222 LYS A N 1
ATOM 1749 C CA . LYS A 1 222 ? -17.613 14.073 27.183 1.00 98.19 222 LYS A CA 1
ATOM 1750 C C . LYS A 1 222 ? -17.072 15.499 27.263 1.00 98.19 222 LYS A C 1
ATOM 1752 O O . LYS A 1 222 ? -17.581 16.291 28.050 1.00 98.19 222 LYS A O 1
ATOM 1757 N N . THR A 1 223 ? -16.089 15.847 26.435 1.00 94.44 223 THR A N 1
ATOM 1758 C CA . THR A 1 223 ? -15.356 17.121 26.530 1.00 94.44 223 THR A CA 1
ATOM 1759 C C . THR A 1 223 ? -15.709 18.124 25.432 1.00 94.44 223 THR A C 1
ATOM 1761 O O . THR A 1 223 ? -15.624 19.328 25.659 1.00 94.44 223 THR A O 1
ATOM 1764 N N . GLY A 1 224 ? -16.140 17.663 24.253 1.00 93.94 224 GLY A N 1
ATOM 1765 C CA . GLY A 1 224 ? -16.386 18.503 23.076 1.00 93.94 224 GLY A CA 1
ATOM 1766 C C . GLY A 1 224 ? -17.416 17.886 22.135 1.00 93.94 224 GLY A C 1
ATOM 1767 O O . GLY A 1 224 ? -17.985 16.843 22.446 1.00 93.94 224 GLY A O 1
ATOM 1768 N N . ASP A 1 225 ? -17.753 18.575 21.048 1.00 98.00 225 ASP A N 1
ATOM 1769 C CA . ASP A 1 225 ? -18.571 17.974 19.989 1.00 98.00 225 ASP A CA 1
ATOM 1770 C C . ASP A 1 225 ? -17.669 17.140 19.076 1.00 98.00 225 ASP A C 1
ATOM 1772 O O . ASP A 1 225 ? -16.546 17.538 18.750 1.00 98.00 225 ASP A O 1
ATOM 1776 N N . LEU A 1 226 ? -18.173 15.978 18.678 1.00 98.75 226 LEU A N 1
ATOM 1777 C CA . LEU A 1 226 ? -17.640 15.181 17.589 1.00 98.75 226 LEU A CA 1
ATOM 1778 C C . LEU A 1 226 ? -17.986 15.849 16.258 1.00 98.75 226 LEU A C 1
ATOM 1780 O O . LEU A 1 226 ? -19.055 16.436 16.105 1.00 98.75 226 LEU A O 1
ATOM 1784 N N . GLN A 1 227 ? -17.093 15.700 15.291 1.00 98.56 227 GLN A N 1
ATOM 1785 C CA . GLN A 1 227 ? -17.256 16.072 13.893 1.00 98.56 227 GLN A CA 1
ATOM 1786 C C . GLN A 1 227 ? -17.093 14.809 13.057 1.00 98.56 227 GLN A C 1
ATOM 1788 O O . GLN A 1 227 ? -16.159 14.050 13.310 1.00 98.56 227 GLN A O 1
ATOM 1793 N N . LEU A 1 228 ? -17.957 14.596 12.066 1.00 98.62 228 LEU A N 1
ATOM 1794 C CA . LEU A 1 228 ? -17.750 13.580 11.031 1.00 98.62 228 LEU A CA 1
ATOM 1795 C C . LEU A 1 228 ? -17.325 14.274 9.737 1.00 98.62 228 LEU A C 1
ATOM 1797 O O . LEU A 1 228 ? -18.096 15.060 9.198 1.00 98.62 228 LEU A O 1
ATOM 1801 N N . ILE A 1 229 ? -16.132 13.979 9.232 1.00 98.31 229 ILE A N 1
ATOM 1802 C CA . ILE A 1 229 ? -15.554 14.596 8.033 1.00 98.31 229 ILE A CA 1
ATOM 1803 C C . ILE A 1 229 ? -15.204 13.509 7.018 1.00 98.31 229 ILE A C 1
ATOM 1805 O O . ILE A 1 229 ? -14.782 12.414 7.384 1.00 98.31 229 ILE A O 1
ATOM 1809 N N . ASP A 1 230 ? -15.344 13.807 5.731 1.00 98.00 230 ASP A N 1
ATOM 1810 C CA . ASP A 1 230 ? -14.845 12.941 4.667 1.00 98.00 230 ASP A CA 1
ATOM 1811 C C . ASP A 1 230 ? -13.415 13.341 4.270 1.00 98.00 230 ASP A C 1
ATOM 1813 O O . ASP A 1 230 ? -13.211 14.258 3.474 1.00 98.00 230 ASP A O 1
ATOM 1817 N N . GLY A 1 231 ? -12.405 12.655 4.821 1.00 96.81 231 GLY A N 1
ATOM 1818 C CA . GLY A 1 231 ? -10.990 12.940 4.547 1.00 96.81 231 GLY A CA 1
ATOM 1819 C C . GLY A 1 231 ? -10.585 12.732 3.088 1.00 96.81 231 GLY A C 1
ATOM 1820 O O . GLY A 1 231 ? -9.569 13.268 2.642 1.00 96.81 231 GLY A O 1
ATOM 1821 N N . ARG A 1 232 ? -11.423 12.038 2.308 1.00 96.12 232 ARG A N 1
ATOM 1822 C CA . ARG A 1 232 ? -11.207 11.844 0.870 1.00 96.12 232 ARG A CA 1
ATOM 1823 C C . ARG A 1 232 ? -11.317 13.122 0.058 1.00 96.12 232 ARG A C 1
ATOM 1825 O O . ARG A 1 232 ? -10.855 13.163 -1.076 1.00 96.12 232 ARG A O 1
ATOM 1832 N N . TYR A 1 233 ? -11.936 14.151 0.636 1.00 95.81 233 TYR A N 1
ATOM 1833 C CA . TYR A 1 233 ? -12.083 15.449 -0.004 1.00 95.81 233 TYR A CA 1
ATOM 1834 C C . TYR A 1 233 ? -10.732 16.137 -0.248 1.00 95.81 233 TYR A C 1
ATOM 1836 O O . TYR A 1 233 ? -10.568 16.819 -1.255 1.00 95.81 233 TYR A O 1
ATOM 1844 N N . VAL A 1 234 ? -9.762 15.935 0.651 1.00 93.75 234 VAL A N 1
ATOM 1845 C CA . VAL A 1 234 ? -8.408 16.511 0.543 1.00 93.75 234 VAL A CA 1
ATOM 1846 C C . VAL A 1 234 ? -7.402 15.484 0.020 1.00 93.75 234 VAL A C 1
ATOM 1848 O O . VAL A 1 234 ? -6.483 15.835 -0.719 1.00 93.75 234 VAL A O 1
ATOM 1851 N N . HIS A 1 235 ? -7.581 14.205 0.363 1.00 92.88 235 HIS A N 1
ATOM 1852 C CA . HIS A 1 235 ? -6.644 13.135 0.023 1.00 92.88 235 HIS A CA 1
ATOM 1853 C C . HIS A 1 235 ? -7.383 11.943 -0.585 1.00 92.88 235 HIS A C 1
ATOM 1855 O O . HIS A 1 235 ? -8.146 11.299 0.114 1.00 92.88 235 HIS A O 1
ATOM 1861 N N . ASN A 1 236 ? -7.148 11.566 -1.846 1.00 91.06 236 ASN A N 1
ATOM 1862 C CA . ASN A 1 236 ? -7.881 10.457 -2.487 1.00 91.06 236 ASN A CA 1
ATOM 1863 C C . ASN A 1 236 ? -7.794 9.107 -1.740 1.00 91.06 236 ASN A C 1
ATOM 1865 O O . ASN A 1 236 ? -8.702 8.285 -1.863 1.00 91.06 236 ASN A O 1
ATOM 1869 N N . ASN A 1 237 ? -6.728 8.882 -0.969 1.00 90.88 237 ASN A N 1
ATOM 1870 C CA . ASN A 1 237 ? -6.538 7.715 -0.101 1.00 90.88 237 ASN A CA 1
ATOM 1871 C C . ASN A 1 237 ? -7.080 7.900 1.332 1.00 90.88 237 ASN A C 1
ATOM 1873 O O . ASN A 1 237 ? -7.019 6.965 2.125 1.00 90.88 237 ASN A O 1
ATOM 1877 N N . GLY A 1 238 ? -7.615 9.075 1.670 1.00 94.50 238 GLY A N 1
ATOM 1878 C CA . GLY A 1 238 ? -8.135 9.413 2.991 1.00 94.50 238 GLY A CA 1
ATOM 1879 C C . GLY A 1 238 ? -9.326 8.556 3.426 1.00 94.50 238 GLY A C 1
ATOM 1880 O O . GLY A 1 238 ? -9.985 7.880 2.633 1.00 94.50 238 GLY A O 1
ATOM 1881 N N . TRP A 1 239 ? -9.603 8.566 4.727 1.00 97.19 239 TRP A N 1
ATOM 1882 C CA . TRP A 1 239 ? -10.718 7.841 5.346 1.00 97.19 239 TRP A CA 1
ATOM 1883 C C . TRP A 1 239 ? -11.782 8.821 5.854 1.00 97.19 239 TRP A C 1
ATOM 1885 O O . TRP A 1 239 ? -11.568 10.035 5.856 1.00 97.19 239 TRP A O 1
ATOM 1895 N N . PHE A 1 240 ? -12.939 8.324 6.299 1.00 98.38 240 PHE A N 1
ATOM 1896 C CA . PHE A 1 240 ? -13.834 9.175 7.087 1.00 98.38 240 PHE A CA 1
ATOM 1897 C C . PHE A 1 240 ? -13.163 9.470 8.427 1.00 98.38 240 PHE A C 1
ATOM 1899 O O . PHE A 1 240 ? -12.626 8.561 9.047 1.00 98.38 240 PHE A O 1
ATOM 1906 N N . VAL A 1 241 ? -13.198 10.712 8.891 1.00 98.44 241 VAL A N 1
ATOM 1907 C CA . VAL A 1 241 ? -12.580 11.124 10.150 1.00 98.44 241 VAL A CA 1
ATOM 1908 C C . VAL A 1 241 ? -13.671 11.506 11.134 1.00 98.44 241 VAL A C 1
ATOM 1910 O O . VAL A 1 241 ? -14.480 12.391 10.863 1.00 98.44 241 VAL A O 1
ATOM 1913 N N . VAL A 1 242 ? -13.677 10.858 12.293 1.00 98.62 242 VAL A N 1
ATOM 1914 C CA . VAL A 1 242 ? -14.390 11.344 13.474 1.00 98.62 242 VAL A CA 1
ATOM 1915 C C . VAL A 1 242 ? -13.385 12.095 14.328 1.00 98.62 242 VAL A C 1
ATOM 1917 O O . VAL A 1 242 ? -12.310 11.565 14.604 1.00 98.62 242 VAL A O 1
ATOM 1920 N N . ARG A 1 243 ? -13.697 13.318 14.759 1.00 98.19 243 ARG A N 1
ATOM 1921 C CA . ARG A 1 243 ? -12.780 14.084 15.614 1.00 98.19 243 ARG A CA 1
ATOM 1922 C C . ARG A 1 243 ? -13.465 14.978 16.630 1.00 98.19 243 ARG A C 1
ATOM 1924 O O . ARG A 1 243 ? -14.598 15.385 16.422 1.00 98.19 243 ARG A O 1
ATOM 1931 N N . SER A 1 244 ? -12.750 15.342 17.691 1.00 98.31 244 SER A N 1
ATOM 1932 C CA . SER A 1 244 ? -13.141 16.395 18.633 1.00 98.31 244 SER A CA 1
ATOM 1933 C C . SER A 1 244 ? -11.952 17.296 18.923 1.00 98.31 244 SER A C 1
ATOM 1935 O O . SER A 1 244 ? -10.835 16.812 19.122 1.00 98.31 244 SER A O 1
ATOM 1937 N N . LEU A 1 245 ? -12.200 18.597 18.992 1.00 97.94 245 LEU A N 1
ATOM 1938 C CA . LEU A 1 245 ? -11.165 19.595 19.239 1.00 97.94 245 LEU A CA 1
ATOM 1939 C C . LEU A 1 245 ? -10.754 19.640 20.711 1.00 97.94 245 LEU A C 1
ATOM 1941 O O . LEU A 1 245 ? -11.586 19.472 21.603 1.00 97.94 245 LEU A O 1
ATOM 1945 N N . VAL A 1 246 ? -9.477 19.930 20.958 1.00 97.81 246 VAL A N 1
ATOM 1946 C CA . VAL A 1 246 ? -8.990 20.232 22.307 1.00 97.81 246 VAL A CA 1
ATOM 1947 C C . VAL A 1 246 ? -9.430 21.645 22.694 1.00 97.81 246 VAL A C 1
ATOM 1949 O O . VAL A 1 246 ? -9.142 22.612 21.986 1.00 97.81 246 VAL A O 1
ATOM 1952 N N . ALA A 1 247 ? -10.128 21.777 23.824 1.00 96.94 247 ALA A N 1
ATOM 1953 C CA . ALA A 1 247 ? -10.602 23.070 24.310 1.00 96.94 247 ALA A CA 1
ATOM 1954 C C . ALA A 1 247 ? -9.451 23.969 24.804 1.00 96.94 247 ALA A C 1
ATOM 1956 O O . ALA A 1 247 ? -8.453 23.502 25.358 1.00 96.94 247 ALA A O 1
ATOM 1957 N N . GLY A 1 248 ? -9.614 25.287 24.651 1.00 96.50 248 GLY A N 1
ATOM 1958 C CA . GLY A 1 248 ? -8.642 26.268 25.135 1.00 96.50 248 GLY A CA 1
ATOM 1959 C C . GLY A 1 248 ? -8.415 26.158 26.644 1.00 96.50 248 GLY A C 1
ATOM 1960 O O . GLY A 1 248 ? -9.365 26.097 27.420 1.00 96.50 248 GLY A O 1
ATOM 1961 N N . GLY A 1 249 ? -7.148 26.124 27.063 1.00 96.69 249 GLY A N 1
ATOM 1962 C CA . GLY A 1 249 ? -6.769 25.991 28.475 1.00 96.69 249 GLY A CA 1
ATOM 1963 C C . GLY A 1 249 ? -6.827 24.564 29.039 1.00 96.69 249 GLY A C 1
ATOM 1964 O O . GLY A 1 249 ? -6.328 24.347 30.143 1.00 96.69 249 GLY A O 1
ATOM 1965 N N . ALA A 1 250 ? -7.385 23.591 28.311 1.00 97.06 250 ALA A N 1
ATOM 1966 C CA . ALA A 1 250 ? -7.513 22.218 28.791 1.00 97.06 250 ALA A CA 1
ATOM 1967 C C . ALA A 1 250 ? -6.158 21.492 28.829 1.00 97.06 250 ALA A C 1
ATOM 1969 O O . ALA A 1 250 ? -5.352 21.589 27.904 1.00 97.06 250 ALA A O 1
ATOM 1970 N N . THR A 1 251 ? -5.918 20.747 29.910 1.00 97.62 251 THR A N 1
ATOM 1971 C CA . THR A 1 251 ? -4.709 19.921 30.103 1.00 97.62 251 THR A CA 1
ATOM 1972 C C . THR A 1 251 ? -5.004 18.574 30.741 1.00 97.62 251 THR A C 1
ATOM 1974 O O . THR A 1 251 ? -4.344 17.594 30.414 1.00 97.62 251 THR A O 1
ATOM 1977 N N . LYS A 1 252 ? -5.989 18.507 31.638 1.00 97.56 252 LYS A N 1
ATOM 1978 C CA . LYS A 1 252 ? -6.487 17.268 32.234 1.00 97.56 252 LYS A CA 1
ATOM 1979 C C . LYS A 1 252 ? -7.787 16.855 31.589 1.00 97.56 252 LYS A C 1
ATOM 1981 O O . LYS A 1 252 ? -8.642 17.719 31.409 1.00 97.56 252 LYS A O 1
ATOM 1986 N N . ASP A 1 253 ? -7.868 15.576 31.224 1.00 96.50 253 ASP A N 1
ATOM 1987 C CA . ASP A 1 253 ? -8.981 14.998 30.469 1.00 96.50 253 ASP A CA 1
ATOM 1988 C C . ASP A 1 253 ? -9.394 15.941 29.328 1.00 96.50 253 ASP A C 1
ATOM 1990 O O . ASP A 1 253 ? -10.558 16.269 29.123 1.00 96.50 253 ASP A O 1
ATOM 1994 N N . ALA A 1 254 ? -8.389 16.452 28.608 1.00 97.81 254 ALA A N 1
ATOM 1995 C CA . ALA A 1 254 ? -8.572 17.424 27.536 1.00 97.81 254 ALA A CA 1
ATOM 1996 C C . ALA A 1 254 ? -9.393 16.830 26.381 1.00 97.81 254 ALA A C 1
ATOM 1998 O O . ALA A 1 254 ? -10.074 17.547 25.646 1.00 97.81 254 ALA A O 1
ATOM 1999 N N . VAL A 1 255 ? -9.351 15.503 26.261 1.00 98.44 255 VAL A N 1
ATOM 2000 C CA . VAL A 1 255 ? -10.279 14.689 25.486 1.00 98.44 255 VAL A CA 1
ATOM 2001 C C . VAL A 1 255 ? -10.731 13.532 26.363 1.00 98.44 255 VAL A C 1
ATOM 2003 O O . VAL A 1 255 ? -9.893 12.898 27.001 1.00 98.44 255 VAL A O 1
ATOM 2006 N N . GLU A 1 256 ? -12.030 13.243 26.355 1.00 98.62 256 GLU A N 1
ATOM 2007 C CA . GLU A 1 256 ? -12.600 12.022 26.922 1.00 98.62 256 GLU A CA 1
ATOM 2008 C C . GLU A 1 256 ? -13.646 11.458 25.958 1.00 98.62 256 GLU A C 1
ATOM 2010 O O . GLU A 1 256 ? -14.673 12.095 25.687 1.00 98.62 256 GLU A O 1
ATOM 2015 N N . TRP A 1 257 ? -13.354 10.279 25.409 1.00 98.75 257 TRP A N 1
ATOM 2016 C CA . TRP A 1 257 ? -14.234 9.535 24.512 1.00 98.75 257 TRP A CA 1
ATOM 2017 C C . TRP A 1 257 ? -14.628 8.199 25.129 1.00 98.75 257 TRP A C 1
ATOM 2019 O O . TRP A 1 257 ? -13.798 7.508 25.716 1.00 98.75 257 TRP A O 1
ATOM 2029 N N . ILE A 1 258 ? -15.880 7.804 24.920 1.00 98.75 258 ILE A N 1
ATOM 2030 C CA . ILE A 1 258 ? -16.396 6.472 25.226 1.00 98.75 258 ILE A CA 1
ATOM 2031 C C . ILE A 1 258 ? -16.743 5.800 23.902 1.00 98.75 258 ILE A C 1
ATOM 2033 O O . ILE A 1 258 ? -17.641 6.240 23.184 1.00 98.75 258 ILE A O 1
ATOM 2037 N N . ILE A 1 259 ? -16.021 4.734 23.579 1.00 98.69 259 ILE A N 1
ATOM 2038 C CA . ILE A 1 259 ? -16.236 3.925 22.385 1.00 98.69 259 ILE A CA 1
ATOM 2039 C C . ILE A 1 259 ? -16.925 2.630 22.807 1.00 98.69 259 ILE A C 1
ATOM 2041 O O . ILE A 1 259 ? -16.375 1.860 23.592 1.00 98.69 259 ILE A O 1
ATOM 2045 N N . THR A 1 260 ? -18.109 2.365 22.263 1.00 98.44 260 THR A N 1
ATOM 2046 C CA . THR A 1 260 ? -18.913 1.172 22.558 1.00 98.44 260 THR A CA 1
ATOM 2047 C C . THR A 1 260 ? -19.185 0.409 21.258 1.00 98.44 260 THR A C 1
ATOM 2049 O O . THR A 1 260 ? -20.178 0.679 20.572 1.00 98.44 260 THR A O 1
ATOM 2052 N N . PRO A 1 261 ? -18.298 -0.520 20.865 1.00 97.69 261 PRO A N 1
ATOM 2053 C CA . PRO A 1 261 ? -18.555 -1.446 19.769 1.00 97.69 261 PRO A CA 1
ATOM 2054 C C . PRO A 1 261 ? -19.639 -2.460 20.153 1.00 97.69 261 PRO A C 1
ATOM 2056 O O . PRO A 1 261 ? -19.689 -2.919 21.295 1.00 97.69 261 PRO A O 1
ATOM 2059 N N . ASN A 1 262 ? -20.472 -2.871 19.199 1.00 97.31 262 ASN A N 1
ATOM 2060 C CA . ASN A 1 262 ? -21.374 -3.999 19.398 1.00 97.31 262 ASN A CA 1
ATOM 2061 C C . ASN A 1 262 ? -20.584 -5.314 19.342 1.00 97.31 262 ASN A C 1
ATOM 2063 O O . ASN A 1 262 ? -20.031 -5.651 18.299 1.00 97.31 262 ASN A O 1
ATOM 2067 N N . ALA A 1 263 ? -20.532 -6.051 20.450 1.00 94.75 263 ALA A N 1
ATOM 2068 C CA . ALA A 1 263 ? -19.916 -7.374 20.509 1.00 94.75 263 ALA A CA 1
ATOM 2069 C C . ALA A 1 263 ? -20.996 -8.458 20.363 1.00 94.75 263 ALA A C 1
ATOM 2071 O O . ALA A 1 263 ? -21.945 -8.503 21.150 1.00 94.75 263 ALA A O 1
ATOM 2072 N N . VAL A 1 264 ? -20.874 -9.325 19.354 1.00 94.56 264 VAL A N 1
ATOM 2073 C CA . VAL A 1 264 ? -21.840 -10.406 19.117 1.00 94.56 264 VAL A CA 1
ATOM 2074 C C . VAL A 1 264 ? -21.428 -11.644 19.908 1.00 94.56 264 VAL A C 1
ATOM 2076 O O . VAL A 1 264 ? -20.383 -12.255 19.681 1.00 94.56 264 VAL A O 1
ATOM 2079 N N . ASN A 1 265 ? -22.273 -12.036 20.859 1.00 89.69 265 ASN A N 1
ATOM 2080 C CA . ASN A 1 265 ? -21.997 -13.181 21.718 1.00 89.69 265 ASN A CA 1
ATOM 2081 C C . ASN A 1 265 ? -21.874 -14.489 20.953 1.00 89.69 265 ASN A C 1
ATOM 2083 O O . ASN A 1 265 ? -22.722 -14.828 20.132 1.00 89.69 265 ASN A O 1
ATOM 2087 N N . GLY A 1 266 ? -20.841 -15.256 21.303 1.00 89.38 266 GLY A N 1
ATOM 2088 C CA . GLY A 1 266 ? -20.562 -16.536 20.661 1.00 89.38 266 GLY A CA 1
ATOM 2089 C C . GLY A 1 266 ? -20.131 -16.401 19.203 1.00 89.38 266 GLY A C 1
ATOM 2090 O O . GLY A 1 266 ? -20.088 -17.413 18.509 1.00 89.38 266 GLY A O 1
ATOM 2091 N N . TRP A 1 267 ? -19.814 -15.188 18.733 1.00 94.31 267 TRP A N 1
ATOM 2092 C CA . TRP A 1 267 ? -19.277 -15.007 17.396 1.00 94.31 267 TRP A CA 1
ATOM 2093 C C . TRP A 1 267 ? -17.933 -15.724 17.258 1.00 94.31 267 TRP A C 1
ATOM 2095 O O . TRP A 1 267 ? -17.026 -15.561 18.079 1.00 94.31 267 TRP A O 1
ATOM 2105 N N . ILE A 1 268 ? -17.831 -16.506 16.193 1.00 93.69 268 ILE A N 1
ATOM 2106 C CA . ILE A 1 268 ? -16.640 -17.212 15.740 1.00 93.69 268 ILE A CA 1
ATOM 2107 C C . ILE A 1 268 ? -16.550 -16.900 14.248 1.00 93.69 268 ILE A C 1
ATOM 2109 O O . ILE A 1 268 ? -17.551 -17.037 13.543 1.00 93.69 268 ILE A O 1
ATOM 2113 N N . SER A 1 269 ? -15.389 -16.436 13.780 1.00 94.25 269 SER A N 1
ATOM 2114 C CA . SER A 1 269 ? -15.184 -16.208 12.347 1.00 94.25 269 SER A CA 1
ATOM 2115 C C . SER A 1 269 ? -15.386 -17.502 11.572 1.00 94.25 269 SER A C 1
ATOM 2117 O O . SER A 1 269 ? -14.902 -18.554 11.991 1.00 94.25 269 SER A O 1
ATOM 2119 N N . ASP A 1 270 ? -16.013 -17.399 10.404 1.00 95.38 270 ASP A N 1
ATOM 2120 C CA . ASP A 1 270 ? -16.045 -18.508 9.461 1.00 95.38 270 ASP A CA 1
ATOM 2121 C C . ASP A 1 270 ? -14.612 -18.937 9.087 1.00 95.38 270 ASP A C 1
ATOM 2123 O O . ASP A 1 270 ? -13.745 -18.070 8.901 1.00 95.38 270 ASP A O 1
ATOM 2127 N N . PRO A 1 271 ? -14.351 -20.252 8.949 1.00 96.88 271 PRO A N 1
ATOM 2128 C CA . PRO A 1 271 ? -13.082 -20.758 8.445 1.00 96.88 271 PRO A CA 1
ATOM 2129 C C . PRO A 1 271 ? -12.736 -20.208 7.056 1.00 96.88 271 PRO A C 1
ATOM 2131 O O . PRO A 1 271 ? -13.580 -20.203 6.158 1.00 96.88 271 PRO A O 1
ATOM 2134 N N . VAL A 1 272 ? -11.472 -19.840 6.832 1.00 97.44 272 VAL A N 1
ATOM 2135 C CA . VAL A 1 272 ? -10.978 -19.432 5.505 1.00 97.44 272 VAL A CA 1
ATOM 2136 C C . VAL A 1 272 ? -10.095 -20.529 4.922 1.00 97.44 272 VAL A C 1
ATOM 2138 O O . VAL A 1 272 ? -9.146 -20.991 5.553 1.00 97.44 272 VAL A O 1
ATOM 2141 N N . ILE A 1 273 ? -10.412 -20.959 3.699 1.00 98.38 273 ILE A N 1
ATOM 2142 C CA . ILE A 1 273 ? -9.698 -22.035 3.006 1.00 98.38 273 ILE A CA 1
ATOM 2143 C C . ILE A 1 273 ? -8.707 -21.434 2.009 1.00 98.38 273 ILE A C 1
ATOM 2145 O O . ILE A 1 273 ? -9.089 -20.982 0.928 1.00 98.38 273 ILE A O 1
ATOM 2149 N N . HIS A 1 274 ? -7.425 -21.481 2.357 1.00 98.00 274 HIS A N 1
ATOM 2150 C CA . HIS A 1 274 ? -6.324 -20.990 1.534 1.00 98.00 274 HIS A CA 1
ATOM 2151 C C . HIS A 1 274 ? -5.778 -22.104 0.637 1.00 98.00 274 HIS A C 1
ATOM 2153 O O . HIS A 1 274 ? -5.321 -23.142 1.123 1.00 98.00 274 HIS A O 1
ATOM 2159 N N . ILE A 1 275 ? -5.808 -21.874 -0.677 1.00 97.56 275 ILE A N 1
ATOM 2160 C CA . ILE A 1 275 ? -5.268 -22.757 -1.723 1.00 97.56 275 ILE A CA 1
ATOM 2161 C C . ILE A 1 275 ? -4.510 -21.938 -2.772 1.00 97.56 275 ILE A C 1
ATOM 2163 O O . ILE A 1 275 ? -4.701 -20.727 -2.878 1.00 97.56 275 ILE A O 1
ATOM 2167 N N . SER A 1 276 ? -3.669 -22.595 -3.576 1.00 96.56 276 SER A N 1
ATOM 2168 C CA . SER A 1 276 ? -3.121 -21.991 -4.796 1.00 96.56 276 SER A CA 1
ATOM 2169 C C . SER A 1 276 ? -4.263 -21.733 -5.777 1.00 96.56 276 SER A C 1
ATOM 2171 O O . SER A 1 276 ? -4.838 -22.678 -6.317 1.00 96.56 276 SER A O 1
ATOM 2173 N N . GLN A 1 277 ? -4.591 -20.460 -6.014 1.00 94.38 277 GLN A N 1
ATOM 2174 C CA . GLN A 1 277 ? -5.672 -20.070 -6.929 1.00 94.38 277 GLN A CA 1
ATOM 2175 C C . GLN A 1 277 ? -5.342 -20.359 -8.403 1.00 94.38 277 GLN A C 1
ATOM 2177 O O . GLN A 1 277 ? -6.251 -20.476 -9.218 1.00 94.38 277 GLN A O 1
ATOM 2182 N N . ILE A 1 278 ? -4.061 -20.546 -8.739 1.00 95.06 278 ILE A N 1
ATOM 2183 C CA . ILE A 1 278 ? -3.629 -21.041 -10.055 1.00 95.06 278 ILE A CA 1
ATOM 2184 C C . ILE A 1 278 ? -3.856 -22.556 -10.165 1.00 95.06 278 ILE A C 1
ATOM 2186 O O . ILE A 1 278 ? -4.345 -23.062 -11.176 1.00 95.06 278 ILE A O 1
ATOM 2190 N N . GLY A 1 279 ? -3.523 -23.289 -9.101 1.00 96.69 279 GLY A N 1
ATOM 2191 C CA . GLY A 1 279 ? -3.564 -24.745 -9.057 1.00 96.69 279 GLY A CA 1
ATOM 2192 C C . GLY A 1 279 ? -2.226 -25.379 -8.684 1.00 96.69 279 GLY A C 1
ATOM 2193 O O . GLY A 1 279 ? -1.347 -24.732 -8.108 1.00 96.69 279 GLY A O 1
ATOM 2194 N N . TYR A 1 280 ? -2.099 -26.670 -8.987 1.00 98.25 280 TYR A N 1
ATOM 2195 C CA . TYR A 1 280 ? -0.952 -27.505 -8.627 1.00 98.25 280 TYR A CA 1
ATOM 2196 C C . TYR A 1 280 ? -0.557 -28.426 -9.794 1.00 98.25 280 TYR A C 1
ATOM 2198 O O . TYR A 1 280 ? -1.433 -29.042 -10.406 1.00 98.25 280 TYR A O 1
ATOM 2206 N N . SER A 1 281 ? 0.744 -28.587 -10.068 1.00 97.56 281 SER A N 1
ATOM 2207 C CA . SER A 1 281 ? 1.221 -29.673 -10.950 1.00 97.56 281 SER A CA 1
ATOM 2208 C C . SER A 1 281 ? 0.923 -31.040 -10.319 1.00 97.56 281 SER A C 1
ATOM 2210 O O . SER A 1 281 ? 0.829 -31.151 -9.091 1.00 97.56 281 SER A O 1
ATOM 2212 N N . THR A 1 282 ? 0.756 -32.104 -11.116 1.00 97.69 282 THR A N 1
ATOM 2213 C CA . THR A 1 282 ? 0.429 -33.426 -10.555 1.00 97.69 282 THR A CA 1
ATOM 2214 C C . THR A 1 282 ? 1.573 -33.981 -9.710 1.00 97.69 282 THR A C 1
ATOM 2216 O O . THR A 1 282 ? 1.309 -34.637 -8.703 1.00 97.69 282 THR A O 1
ATOM 2219 N N . SER A 1 283 ? 2.822 -33.638 -10.032 1.00 96.06 283 SER A N 1
ATOM 2220 C CA . SER A 1 283 ? 4.019 -34.045 -9.279 1.00 96.06 283 SER A CA 1
ATOM 2221 C C . SER A 1 283 ? 4.384 -33.118 -8.108 1.00 96.06 283 SER A C 1
ATOM 2223 O O . SER A 1 283 ? 5.144 -33.504 -7.220 1.00 96.06 283 SER A O 1
ATOM 2225 N N . GLN A 1 284 ? 3.817 -31.910 -8.067 1.00 96.31 284 GLN A N 1
ATOM 2226 C CA . GLN A 1 284 ? 4.070 -30.917 -7.025 1.00 96.31 284 GLN A CA 1
ATOM 2227 C C . GLN A 1 284 ? 3.469 -31.333 -5.670 1.00 96.31 284 GLN A C 1
ATOM 2229 O O . GLN A 1 284 ? 2.433 -31.998 -5.594 1.00 96.31 284 GLN A O 1
ATOM 2234 N N . GLN A 1 285 ? 4.086 -30.857 -4.588 1.00 97.38 285 GLN A N 1
ATOM 2235 C CA . GLN A 1 285 ? 3.529 -30.870 -3.238 1.00 97.38 285 GLN A CA 1
ATOM 2236 C C . GLN A 1 285 ? 2.282 -29.971 -3.123 1.00 97.38 285 GLN A C 1
ATOM 2238 O O . GLN A 1 285 ? 2.304 -28.811 -3.541 1.00 97.38 285 GLN A O 1
ATOM 2243 N N . LYS A 1 286 ? 1.189 -30.489 -2.547 1.00 97.75 286 LYS A N 1
ATOM 2244 C CA . LYS A 1 286 ? -0.130 -29.832 -2.567 1.00 97.75 286 LYS A CA 1
ATOM 2245 C C . LYS A 1 286 ? -0.713 -29.707 -1.168 1.00 97.75 286 LYS A C 1
ATOM 2247 O O . LYS A 1 286 ? -0.949 -30.711 -0.495 1.00 97.75 286 LYS A O 1
ATOM 2252 N N . TYR A 1 287 ? -0.986 -28.467 -0.770 1.00 96.12 287 TYR A N 1
ATOM 2253 C CA . TYR A 1 287 ? -1.554 -28.139 0.531 1.00 96.12 287 TYR A CA 1
ATOM 2254 C C . TYR A 1 287 ? -2.706 -27.159 0.430 1.00 96.12 287 TYR A C 1
ATOM 2256 O O . TYR A 1 287 ? -2.650 -26.226 -0.371 1.00 96.12 287 TYR A O 1
ATOM 2264 N N . ALA A 1 288 ? -3.683 -27.340 1.314 1.00 97.75 288 ALA A N 1
ATOM 2265 C CA . ALA A 1 288 ? -4.597 -26.287 1.727 1.00 97.75 288 ALA A CA 1
ATOM 2266 C C . ALA A 1 288 ? -4.321 -25.943 3.193 1.00 97.75 288 ALA A C 1
ATOM 2268 O O . ALA A 1 288 ? -4.019 -26.837 3.996 1.00 97.75 288 ALA A O 1
ATOM 2269 N N . LEU A 1 289 ? -4.432 -24.661 3.530 1.00 97.88 289 LEU A N 1
ATOM 2270 C CA . LEU A 1 289 ? -4.433 -24.196 4.913 1.00 97.88 289 LEU A CA 1
ATOM 2271 C C . LEU A 1 289 ? -5.845 -23.749 5.271 1.00 97.88 289 LEU A C 1
ATOM 2273 O O . LEU A 1 289 ? -6.459 -22.999 4.517 1.00 97.88 289 LEU A O 1
ATOM 2277 N N . ILE A 1 290 ? -6.356 -24.219 6.404 1.00 98.19 290 ILE A N 1
ATOM 2278 C CA . ILE A 1 290 ? -7.632 -23.748 6.940 1.00 98.19 290 ILE A CA 1
ATOM 2279 C C . ILE A 1 290 ? -7.312 -22.803 8.084 1.00 98.19 290 ILE A C 1
ATOM 2281 O O . ILE A 1 290 ? -6.785 -23.238 9.105 1.00 98.19 290 ILE A O 1
ATOM 2285 N N . GLU A 1 291 ? -7.588 -21.525 7.885 1.00 98.00 291 GLU A N 1
ATOM 2286 C CA . GLU A 1 291 ? -7.515 -20.502 8.920 1.00 98.00 291 GLU A CA 1
ATOM 2287 C C . GLU A 1 291 ? -8.789 -20.543 9.757 1.00 98.00 291 GLU A C 1
ATOM 2289 O O . GLU A 1 291 ? -9.892 -20.504 9.214 1.00 98.00 291 GLU A O 1
ATOM 2294 N N . LEU A 1 292 ? -8.629 -20.627 11.072 1.00 97.25 292 LEU A N 1
ATOM 2295 C CA . LEU A 1 292 ? -9.706 -20.713 12.047 1.00 97.25 292 LEU A CA 1
ATOM 2296 C C . LEU A 1 292 ? -9.598 -19.577 13.061 1.00 97.25 292 LEU A C 1
ATOM 2298 O O . LEU A 1 292 ? -8.495 -19.184 13.467 1.00 97.25 292 LEU A O 1
ATOM 2302 N N . ASP A 1 293 ? -10.748 -19.112 13.552 1.00 94.69 293 ASP A N 1
ATOM 2303 C CA . ASP A 1 293 ? -10.779 -18.265 14.742 1.00 94.69 293 ASP A CA 1
ATOM 2304 C C . ASP A 1 293 ? -10.035 -18.954 15.898 1.00 94.69 293 ASP A C 1
ATOM 2306 O O . ASP A 1 293 ? -10.078 -20.176 16.064 1.00 94.69 293 ASP A O 1
ATOM 2310 N N . LYS A 1 294 ? -9.354 -18.172 16.740 1.00 90.81 294 LYS A N 1
ATOM 2311 C CA . LYS A 1 294 ? -8.611 -18.719 17.885 1.00 90.81 294 LYS A CA 1
ATOM 2312 C C . LYS A 1 294 ? -9.481 -19.541 18.840 1.00 90.81 294 LYS A C 1
ATOM 2314 O O . LYS A 1 294 ? -8.956 -20.417 19.529 1.00 90.81 294 LYS A O 1
ATOM 2319 N N . ASN A 1 295 ? -10.775 -19.238 18.905 1.00 91.44 295 ASN A N 1
ATOM 2320 C CA . ASN A 1 295 ? -11.736 -19.923 19.758 1.00 91.44 295 ASN A CA 1
ATOM 2321 C C . ASN A 1 295 ? -12.391 -21.119 19.060 1.00 91.44 295 ASN A C 1
ATOM 2323 O O . ASN A 1 295 ? -13.048 -21.908 19.737 1.00 91.44 295 ASN A O 1
ATOM 2327 N N . ASP A 1 296 ? -12.195 -21.297 17.752 1.00 94.69 296 ASP A N 1
ATOM 2328 C CA . ASP A 1 296 ? -12.741 -22.439 17.032 1.00 94.69 296 ASP A CA 1
ATOM 2329 C C . ASP A 1 296 ? -11.954 -23.723 17.354 1.00 94.69 296 ASP A C 1
ATOM 2331 O O . ASP A 1 296 ? -10.788 -23.924 16.986 1.00 94.69 296 ASP A O 1
ATOM 2335 N N . GLN A 1 297 ? -12.619 -24.606 18.097 1.00 91.19 297 GLN A N 1
ATOM 2336 C CA . GLN A 1 297 ? -12.096 -25.910 18.501 1.00 91.19 297 GLN A CA 1
ATOM 2337 C C . GLN A 1 297 ? -12.579 -27.044 17.593 1.00 91.19 297 GLN A C 1
ATOM 2339 O O . GLN A 1 297 ? -12.222 -28.202 17.821 1.00 91.19 297 GLN A O 1
ATOM 2344 N N . GLN A 1 298 ? -13.397 -26.755 16.578 1.00 90.81 298 GLN A N 1
ATOM 2345 C CA . GLN A 1 298 ? -13.884 -27.787 15.678 1.00 90.81 298 GLN A CA 1
ATOM 2346 C C . GLN A 1 298 ? -12.725 -28.341 14.845 1.00 90.81 298 GLN A C 1
ATOM 2348 O O . GLN A 1 298 ? -11.796 -27.633 14.457 1.00 90.81 298 GLN A O 1
ATOM 2353 N N . ARG A 1 299 ? -12.736 -29.659 14.632 1.00 94.00 299 ARG A N 1
ATOM 2354 C CA . ARG A 1 299 ? -11.736 -30.402 13.846 1.00 94.00 299 ARG A CA 1
ATOM 2355 C C . ARG A 1 299 ? -12.449 -31.340 12.894 1.00 94.00 299 ARG A C 1
ATOM 2357 O O . ARG A 1 299 ? -12.298 -32.561 12.955 1.00 94.00 299 ARG A O 1
ATOM 2364 N N . GLU A 1 300 ? -13.289 -30.734 12.064 1.00 94.88 300 GLU A N 1
ATOM 2365 C CA . GLU A 1 300 ? -13.996 -31.432 11.001 1.00 94.88 300 GLU A CA 1
ATOM 2366 C C . GLU A 1 300 ? -13.015 -32.038 9.995 1.00 94.88 300 GLU A C 1
ATOM 2368 O O . GLU A 1 300 ? -11.862 -31.613 9.881 1.00 94.88 300 GLU A O 1
ATOM 2373 N N . ASN A 1 301 ? -13.469 -33.049 9.257 1.00 97.12 301 ASN A N 1
ATOM 2374 C CA . ASN A 1 301 ? -12.682 -33.552 8.142 1.00 97.12 301 ASN A CA 1
ATOM 2375 C C . ASN A 1 301 ? -12.579 -32.476 7.055 1.00 97.12 301 ASN A C 1
ATOM 2377 O O . ASN A 1 301 ? -13.536 -31.753 6.783 1.00 97.12 301 ASN A O 1
ATOM 2381 N N . ILE A 1 302 ? -11.422 -32.421 6.402 1.00 98.19 302 ILE A N 1
ATOM 2382 C CA . ILE A 1 302 ? -11.223 -31.638 5.188 1.00 98.19 302 ILE A CA 1
ATOM 2383 C C . ILE A 1 302 ? -11.432 -32.566 3.996 1.00 98.19 302 ILE A C 1
ATOM 2385 O O . ILE A 1 302 ? -10.841 -33.650 3.926 1.00 98.19 302 ILE A O 1
ATOM 2389 N N . GLU A 1 303 ? -12.269 -32.138 3.058 1.00 98.44 303 GLU A N 1
ATOM 2390 C CA . GLU A 1 303 ? -12.567 -32.892 1.846 1.00 98.44 303 GLU A CA 1
ATOM 2391 C C . GLU A 1 303 ? -11.917 -32.253 0.626 1.00 98.44 303 GLU A C 1
ATOM 2393 O O . GLU A 1 303 ? -12.067 -31.055 0.388 1.00 98.44 303 GLU A O 1
ATOM 2398 N N . LEU A 1 304 ? -11.275 -33.071 -0.206 1.00 98.56 304 LEU A N 1
ATOM 2399 C CA . LEU A 1 304 ? -10.982 -32.696 -1.584 1.00 98.56 304 LEU A CA 1
ATOM 2400 C C . LEU A 1 304 ? -12.107 -33.212 -2.472 1.00 98.56 304 LEU A C 1
ATOM 2402 O O . LEU A 1 304 ? -12.403 -34.409 -2.485 1.00 98.56 304 LEU A O 1
ATOM 2406 N N . VAL A 1 305 ? -12.704 -32.323 -3.252 1.00 98.62 305 VAL A N 1
ATOM 2407 C CA . VAL A 1 305 ? -13.859 -32.631 -4.092 1.00 98.62 305 VAL A CA 1
ATOM 2408 C C . VAL A 1 305 ? -13.519 -32.326 -5.538 1.00 98.62 305 VAL A C 1
ATOM 2410 O O . VAL A 1 305 ? -13.125 -31.210 -5.858 1.00 98.62 305 VAL A O 1
ATOM 2413 N N . ARG A 1 306 ? -13.690 -33.309 -6.422 1.00 98.38 306 ARG A N 1
ATOM 2414 C CA . ARG A 1 306 ? -13.546 -33.143 -7.870 1.00 98.38 306 ARG A CA 1
ATOM 2415 C C . ARG A 1 306 ? -14.865 -32.680 -8.471 1.00 98.38 306 ARG A C 1
ATOM 2417 O O . ARG A 1 306 ? -15.922 -33.206 -8.118 1.00 98.38 306 ARG A O 1
ATOM 2424 N N . ILE A 1 307 ? -14.795 -31.731 -9.394 1.00 98.19 307 ILE A N 1
ATOM 2425 C CA . ILE A 1 307 ? -15.947 -31.241 -10.151 1.00 98.19 307 ILE A CA 1
ATOM 2426 C C . ILE A 1 307 ? -15.985 -31.967 -11.503 1.00 98.19 307 ILE A C 1
ATOM 2428 O O . ILE A 1 307 ? -15.014 -31.945 -12.260 1.00 98.19 307 ILE A O 1
ATOM 2432 N N . GLY A 1 308 ? -17.092 -32.658 -11.777 1.00 96.25 308 GLY A N 1
ATOM 2433 C CA . GLY A 1 308 ? -17.368 -33.328 -13.049 1.00 96.25 308 GLY A CA 1
ATOM 2434 C C . GLY A 1 308 ? -17.832 -32.352 -14.135 1.00 96.25 308 GLY A C 1
ATOM 2435 O O . GLY A 1 308 ? -18.282 -31.248 -13.835 1.00 96.25 308 GLY A O 1
ATOM 2436 N N . SER A 1 309 ? -17.775 -32.763 -15.405 1.00 95.06 309 SER A N 1
ATOM 2437 C CA . SER A 1 309 ? -18.272 -31.953 -16.534 1.00 95.06 309 SER A CA 1
ATOM 2438 C C . SER A 1 309 ? -19.785 -31.710 -16.509 1.00 95.06 309 SER A C 1
ATOM 2440 O O . SER A 1 309 ? -20.263 -30.791 -17.163 1.00 95.06 309 SER A O 1
ATOM 2442 N N . ASP A 1 310 ? -20.539 -32.502 -15.748 1.00 95.50 310 ASP A N 1
ATOM 2443 C CA . ASP A 1 310 ? -21.968 -32.306 -15.490 1.00 95.50 310 ASP A CA 1
ATOM 2444 C C . ASP A 1 310 ? -22.233 -31.426 -14.252 1.00 95.50 310 ASP A C 1
ATOM 2446 O O . ASP A 1 310 ? -23.370 -31.311 -13.799 1.00 95.50 310 ASP A O 1
ATOM 2450 N N . GLY A 1 311 ? -21.180 -30.839 -13.671 1.00 94.69 311 GLY A N 1
ATOM 2451 C CA . GLY A 1 311 ? -21.240 -30.045 -12.447 1.00 94.69 311 GLY A CA 1
ATOM 2452 C C . GLY A 1 311 ? -21.362 -30.875 -11.166 1.00 94.69 311 GLY A C 1
ATOM 2453 O O . GLY A 1 311 ? -21.379 -30.301 -10.073 1.00 94.69 311 GLY A O 1
ATOM 2454 N N . LYS A 1 312 ? -21.421 -32.215 -11.249 1.00 96.38 312 LYS A N 1
ATOM 2455 C CA . LYS A 1 312 ? -21.495 -33.052 -10.048 1.00 96.38 312 LYS A CA 1
ATOM 2456 C C . LYS A 1 312 ? -20.197 -32.983 -9.260 1.00 96.38 312 LYS A C 1
ATOM 2458 O O . LYS A 1 312 ? -19.096 -33.029 -9.803 1.00 96.38 312 LYS A O 1
ATOM 2463 N N . GLN A 1 313 ? -20.350 -32.910 -7.945 1.00 97.38 313 GLN A N 1
ATOM 2464 C CA . GLN A 1 313 ? -19.252 -3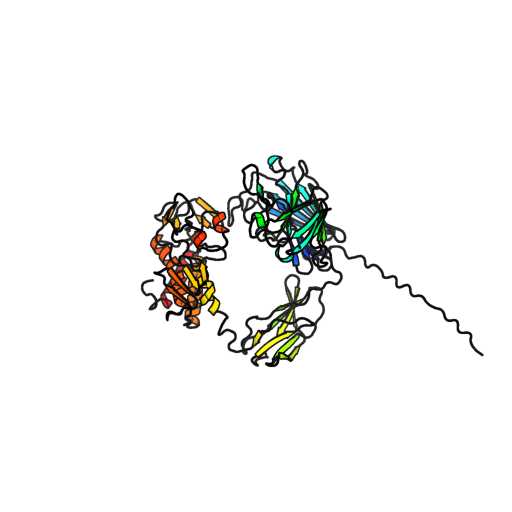2.893 -6.992 1.00 97.38 313 GLN A CA 1
ATOM 2465 C C . GLN A 1 313 ? -19.021 -34.301 -6.449 1.00 97.38 313 GLN A C 1
ATOM 2467 O O . GLN A 1 313 ? -19.919 -34.886 -5.847 1.00 97.38 313 GLN A O 1
ATOM 2472 N N . GLN A 1 314 ? -17.815 -34.830 -6.645 1.00 97.44 314 GLN A N 1
ATOM 2473 C CA . GLN A 1 314 ? -17.400 -36.126 -6.119 1.00 97.44 314 GLN A CA 1
ATOM 2474 C C . GLN A 1 314 ? -16.289 -35.929 -5.090 1.00 97.44 314 GLN A C 1
ATOM 2476 O O . GLN A 1 314 ? -15.198 -35.477 -5.437 1.00 97.44 314 GLN A O 1
ATOM 2481 N N . THR A 1 315 ? -16.536 -36.306 -3.836 1.00 98.00 315 THR A N 1
ATOM 2482 C CA . THR A 1 315 ? -15.486 -36.348 -2.812 1.00 98.00 315 THR A CA 1
ATOM 2483 C C . THR A 1 315 ? -14.440 -37.397 -3.197 1.00 98.00 315 THR A C 1
ATOM 2485 O O . THR A 1 315 ? -14.758 -38.563 -3.426 1.00 98.00 315 THR A O 1
ATOM 2488 N N . VAL A 1 316 ? -13.192 -36.953 -3.323 1.00 97.75 316 VAL A N 1
ATOM 2489 C CA . VAL A 1 316 ? -12.024 -37.759 -3.712 1.00 97.75 316 VAL A CA 1
ATOM 2490 C C . VAL A 1 316 ? -11.358 -38.334 -2.476 1.00 97.75 316 VAL A C 1
ATOM 2492 O O . VAL A 1 316 ? -10.997 -39.504 -2.444 1.00 97.75 316 VAL A O 1
ATOM 2495 N N . THR A 1 317 ? -11.200 -37.495 -1.456 1.00 97.25 317 THR A N 1
ATOM 2496 C CA . THR A 1 317 ? -10.712 -37.892 -0.142 1.00 97.25 317 THR A CA 1
ATOM 2497 C C . THR A 1 317 ? -11.326 -36.990 0.920 1.00 97.25 317 THR A C 1
ATOM 2499 O O . THR A 1 317 ? -11.663 -35.839 0.644 1.00 97.25 317 THR A O 1
ATOM 2502 N N . SER A 1 318 ? -11.467 -37.532 2.121 1.00 97.50 318 SER A N 1
ATOM 2503 C CA . SER A 1 318 ? -11.935 -36.851 3.323 1.00 97.50 318 SER A CA 1
ATOM 2504 C C . SER A 1 318 ? -11.000 -37.267 4.446 1.00 97.50 318 SER A C 1
ATOM 2506 O O . SER A 1 318 ? -10.989 -38.439 4.828 1.00 97.50 318 SER A O 1
ATOM 2508 N N . MET A 1 319 ? -10.205 -36.338 4.967 1.00 94.69 319 MET A N 1
ATOM 2509 C CA . MET A 1 319 ? -9.182 -36.649 5.967 1.00 94.69 319 MET A CA 1
ATOM 2510 C C . MET A 1 319 ? -9.300 -35.732 7.166 1.00 94.69 319 MET A C 1
ATOM 2512 O O . MET A 1 319 ? -9.698 -34.574 7.045 1.00 94.69 319 MET A O 1
ATOM 2516 N N . LYS A 1 320 ? -8.896 -36.242 8.330 1.00 94.31 320 LYS A N 1
ATOM 2517 C CA . LYS A 1 320 ? -8.706 -35.375 9.484 1.00 94.31 320 LYS A CA 1
ATOM 2518 C C . LYS A 1 320 ? -7.544 -34.412 9.209 1.00 94.31 320 LYS A C 1
ATOM 2520 O O . LYS A 1 320 ? -6.494 -34.872 8.753 1.00 94.31 320 LYS A O 1
ATOM 2525 N N . PRO A 1 321 ? -7.710 -33.112 9.486 1.00 92.62 321 PRO A N 1
ATOM 2526 C CA . PRO A 1 321 ? -6.623 -32.149 9.403 1.00 92.62 321 PRO A CA 1
ATOM 2527 C C . PRO A 1 321 ? -5.494 -32.487 10.373 1.00 92.62 321 PRO A C 1
ATOM 2529 O O . PRO A 1 321 ? -5.738 -32.981 11.475 1.00 92.62 321 PRO A O 1
ATOM 2532 N N . SER A 1 322 ? -4.269 -32.127 9.997 1.00 96.12 322 SER A N 1
ATOM 2533 C CA . SER A 1 322 ? -3.175 -31.962 10.958 1.00 96.12 322 SER A CA 1
ATOM 2534 C C . SER A 1 322 ? -3.131 -30.521 11.455 1.00 96.12 322 SER A C 1
ATOM 2536 O O . SER A 1 322 ? -3.347 -29.598 10.668 1.00 96.12 322 SER A O 1
ATOM 2538 N N . GLU A 1 323 ? -2.793 -30.320 12.724 1.00 96.44 323 GLU A N 1
ATOM 2539 C CA . GLU A 1 323 ? -2.473 -28.988 13.242 1.00 96.44 323 GLU A CA 1
ATOM 2540 C C . GLU A 1 323 ? -1.235 -28.442 12.529 1.00 96.44 323 GLU A C 1
ATOM 2542 O O . GLU A 1 323 ? -0.196 -29.104 12.483 1.00 96.44 323 GLU A O 1
ATOM 2547 N N . TRP A 1 324 ? -1.339 -27.237 11.976 1.00 96.62 324 TRP A N 1
ATOM 2548 C CA . TRP A 1 324 ? -0.165 -26.483 11.545 1.00 96.62 324 TRP A CA 1
ATOM 2549 C C . TRP A 1 324 ? 0.348 -25.606 12.689 1.00 96.62 324 TRP A C 1
ATOM 2551 O O . TRP A 1 324 ? 1.552 -25.533 12.919 1.00 96.62 324 TRP A O 1
ATOM 2561 N N . GLY A 1 325 ? -0.572 -24.996 13.442 1.00 95.06 325 GLY A N 1
ATOM 2562 C CA . GLY A 1 325 ? -0.266 -24.187 14.618 1.00 95.06 325 GLY A CA 1
ATOM 2563 C C . GLY A 1 325 ? -0.914 -22.809 14.573 1.00 95.06 325 GLY A C 1
ATOM 2564 O O . GLY A 1 325 ? -1.825 -22.549 13.791 1.00 95.06 325 GLY A O 1
ATOM 2565 N N . LYS A 1 326 ? -0.444 -21.912 15.436 1.00 94.31 326 LYS A N 1
ATOM 2566 C CA . LYS A 1 326 ? -0.957 -20.546 15.552 1.00 94.31 326 LYS A CA 1
ATOM 2567 C C . LYS A 1 326 ? -0.075 -19.579 14.767 1.00 94.31 326 LYS A C 1
ATOM 2569 O O . LYS A 1 326 ? 1.139 -19.569 14.961 1.00 94.31 326 LYS A O 1
ATOM 2574 N N . PHE A 1 327 ? -0.685 -18.721 13.954 1.00 92.88 327 PHE A N 1
ATOM 2575 C CA . PHE A 1 327 ? -0.015 -17.568 13.352 1.00 92.88 327 PHE A CA 1
ATOM 2576 C C . PHE A 1 327 ? -0.847 -16.312 13.596 1.00 92.88 327 PHE A C 1
ATOM 2578 O O . PHE A 1 327 ? -2.049 -16.271 13.333 1.00 92.88 327 PHE A O 1
ATOM 2585 N N . LEU A 1 328 ? -0.203 -15.295 14.172 1.00 88.00 328 LEU A N 1
ATOM 2586 C CA . LEU A 1 328 ? -0.859 -14.084 14.664 1.00 88.00 328 LEU A CA 1
ATOM 2587 C C . LEU A 1 328 ? -2.061 -14.419 15.576 1.00 88.00 328 LEU A C 1
ATOM 2589 O O . LEU A 1 328 ? -1.889 -15.005 16.652 1.00 88.00 328 LEU A O 1
ATOM 2593 N N . ARG A 1 329 ? -3.273 -14.031 15.171 1.00 85.81 329 ARG A N 1
ATOM 2594 C CA . ARG A 1 329 ? -4.514 -14.192 15.944 1.00 85.81 329 ARG A CA 1
ATOM 2595 C C . ARG A 1 329 ? -5.326 -15.440 15.583 1.00 85.81 329 ARG A C 1
ATOM 2597 O O . ARG A 1 329 ? -6.367 -15.636 16.202 1.00 85.81 329 ARG A O 1
ATOM 2604 N N . TYR A 1 330 ? -4.873 -16.248 14.625 1.00 93.31 330 TYR A N 1
ATOM 2605 C CA . TYR A 1 330 ? -5.623 -17.388 14.094 1.00 93.31 330 TYR A CA 1
ATOM 2606 C C . TYR A 1 330 ? -4.906 -18.713 14.349 1.00 93.31 330 TYR A C 1
ATOM 2608 O O . TYR A 1 330 ? -3.677 -18.768 14.481 1.00 93.31 330 TYR A O 1
ATOM 2616 N N . ASN A 1 331 ? -5.692 -19.784 14.411 1.00 96.25 331 ASN A N 1
ATOM 2617 C CA . ASN A 1 331 ? -5.186 -21.151 14.377 1.00 96.25 331 ASN A CA 1
ATOM 2618 C C . ASN A 1 331 ? -5.254 -21.659 12.939 1.00 96.25 331 ASN A C 1
ATOM 2620 O O . ASN A 1 331 ? -6.178 -21.316 12.208 1.00 96.25 331 ASN A O 1
ATOM 2624 N N . TYR A 1 332 ? -4.303 -22.493 12.541 1.00 97.88 332 TYR A N 1
ATOM 2625 C CA . TYR A 1 332 ? -4.257 -23.047 11.199 1.00 97.88 332 TYR A CA 1
ATOM 2626 C C . TYR A 1 332 ? -4.196 -24.563 11.231 1.00 97.88 332 TYR A C 1
ATOM 2628 O O . TYR A 1 332 ? -3.399 -25.177 11.949 1.00 97.88 332 TYR A O 1
ATOM 2636 N N . LEU A 1 333 ? -5.005 -25.151 10.362 1.00 98.00 333 LEU A N 1
ATOM 2637 C CA . LEU A 1 333 ? -4.958 -26.556 10.011 1.00 98.00 333 LEU A CA 1
ATOM 2638 C C . LEU A 1 333 ? -4.280 -26.721 8.658 1.00 98.00 333 LEU A C 1
ATOM 2640 O O . LEU A 1 333 ? -4.403 -25.870 7.778 1.00 98.00 333 LEU A O 1
ATOM 2644 N N . LYS A 1 334 ? -3.606 -27.850 8.470 1.00 97.69 334 LYS A N 1
ATOM 2645 C CA . LYS A 1 334 ? -2.984 -28.234 7.206 1.00 97.69 334 LYS A CA 1
ATOM 2646 C C . LYS A 1 334 ? -3.638 -29.491 6.653 1.00 97.69 334 LYS A C 1
ATOM 2648 O O . LYS A 1 334 ? -3.818 -30.482 7.364 1.00 97.69 334 LYS A O 1
ATOM 2653 N N . PHE A 1 335 ? -3.935 -29.444 5.360 1.00 97.69 335 PHE A N 1
ATOM 2654 C CA . PHE A 1 335 ? -4.441 -30.559 4.573 1.00 97.69 335 PHE A CA 1
ATOM 2655 C C . PHE A 1 335 ? -3.463 -30.882 3.448 1.00 97.69 335 PHE A C 1
ATOM 2657 O O . PHE A 1 335 ? -3.311 -30.093 2.517 1.00 97.69 335 PHE A O 1
ATOM 2664 N N . ASP A 1 336 ? -2.786 -32.026 3.553 1.00 97.25 336 ASP A N 1
ATOM 2665 C CA . ASP A 1 336 ? -1.902 -32.559 2.513 1.00 97.25 336 ASP A CA 1
ATOM 2666 C C . ASP A 1 336 ? -2.689 -33.462 1.569 1.00 97.25 336 ASP A C 1
ATOM 2668 O O . ASP A 1 336 ? -3.176 -34.513 1.974 1.00 97.25 336 ASP A O 1
ATOM 2672 N N . PHE A 1 337 ? -2.790 -33.064 0.305 1.00 97.31 337 PHE A N 1
ATOM 2673 C CA . PHE A 1 337 ? -3.385 -33.876 -0.755 1.00 97.31 337 PHE A CA 1
ATOM 2674 C C . PHE A 1 337 ? -2.396 -34.111 -1.900 1.00 97.31 337 PHE A C 1
ATOM 2676 O O . PHE A 1 337 ? -2.787 -34.312 -3.049 1.00 97.31 337 PHE A O 1
ATOM 2683 N N . THR A 1 338 ? -1.097 -34.118 -1.590 1.00 97.94 338 THR A N 1
ATOM 2684 C CA . THR A 1 338 ? -0.007 -34.309 -2.556 1.00 97.94 338 THR A CA 1
ATOM 2685 C C . THR A 1 338 ? -0.159 -35.598 -3.358 1.00 97.94 338 THR A C 1
ATOM 2687 O O . THR A 1 338 ? 0.103 -35.596 -4.560 1.00 97.94 338 THR A O 1
ATOM 2690 N N . SER A 1 339 ? -0.651 -36.670 -2.730 1.00 97.12 339 SER A N 1
ATOM 2691 C CA . SER A 1 339 ? -0.886 -37.969 -3.374 1.00 97.12 339 SER A CA 1
ATOM 2692 C C . SER A 1 339 ? -1.937 -37.934 -4.489 1.00 97.12 339 SER A C 1
ATOM 2694 O O . SER A 1 339 ? -2.013 -38.869 -5.287 1.00 97.12 339 SER A O 1
ATOM 2696 N N . ILE A 1 340 ? -2.746 -36.874 -4.574 1.00 97.75 340 ILE A N 1
ATOM 2697 C CA . ILE A 1 340 ? -3.743 -36.714 -5.627 1.00 97.75 340 ILE A CA 1
ATOM 2698 C C . ILE A 1 340 ? -3.064 -36.167 -6.880 1.00 97.75 340 ILE A C 1
ATOM 2700 O O . ILE A 1 340 ? -2.732 -34.987 -6.971 1.00 97.75 340 ILE A O 1
ATOM 2704 N N . THR A 1 341 ? -2.872 -37.049 -7.858 1.00 97.56 341 THR A N 1
ATOM 2705 C CA . THR A 1 341 ? -2.209 -36.741 -9.135 1.00 97.56 341 THR A CA 1
ATOM 2706 C C . THR A 1 341 ? -3.165 -36.736 -10.324 1.00 97.56 341 THR A C 1
ATOM 2708 O O . THR A 1 341 ? -2.810 -36.281 -11.406 1.00 97.56 341 THR A O 1
ATOM 2711 N N . LYS A 1 342 ? -4.400 -37.228 -10.152 1.00 97.94 342 LYS A N 1
ATOM 2712 C CA . LYS A 1 342 ? -5.381 -37.256 -11.239 1.00 97.94 342 LYS A CA 1
ATOM 2713 C C . LYS A 1 342 ? -5.709 -35.831 -11.668 1.00 97.94 342 LYS A C 1
ATOM 2715 O O . LYS A 1 342 ? -6.172 -35.035 -10.854 1.00 97.94 342 LYS A O 1
ATOM 2720 N N . GLU A 1 343 ? -5.550 -35.535 -12.949 1.00 98.38 343 GLU A N 1
ATOM 2721 C CA . GLU A 1 343 ? -5.843 -34.195 -13.440 1.00 98.38 343 GLU A CA 1
ATOM 2722 C C . GLU A 1 343 ? -7.334 -33.845 -13.344 1.00 98.38 343 GLU A C 1
ATOM 2724 O O . GLU A 1 343 ? -8.215 -34.713 -13.420 1.00 98.38 343 GLU A O 1
ATOM 2729 N N . GLY A 1 344 ? -7.642 -32.564 -13.170 1.00 97.81 344 GLY A N 1
ATOM 2730 C CA . GLY A 1 344 ? -9.011 -32.060 -13.164 1.00 97.81 344 GLY A CA 1
ATOM 2731 C C . GLY A 1 344 ? -9.189 -30.772 -12.374 1.00 97.81 344 GLY A C 1
ATOM 2732 O O . GLY A 1 344 ? -8.224 -30.147 -11.938 1.00 97.81 344 GLY A O 1
ATOM 2733 N N . VAL A 1 345 ? -10.454 -30.400 -12.190 1.00 98.25 345 VAL A N 1
ATOM 2734 C CA . VAL A 1 345 ? -10.864 -29.244 -11.390 1.00 98.25 345 VAL A CA 1
ATOM 2735 C C . VAL A 1 345 ? -11.363 -29.728 -10.035 1.00 98.25 345 VAL A C 1
ATOM 2737 O O . VAL A 1 345 ? -12.160 -30.669 -9.953 1.00 98.25 345 VAL A O 1
ATOM 2740 N N . TYR A 1 346 ? -10.886 -29.082 -8.980 1.00 98.50 346 TYR A N 1
ATOM 2741 C CA . TYR A 1 346 ? -11.135 -29.453 -7.597 1.00 98.50 346 TYR A CA 1
ATOM 2742 C C . TYR A 1 346 ? -11.535 -28.240 -6.766 1.00 98.50 346 TYR A C 1
ATOM 2744 O O . TYR A 1 346 ? -11.270 -27.104 -7.140 1.00 98.50 346 TYR A O 1
ATOM 2752 N N . LEU A 1 347 ? -12.147 -28.494 -5.617 1.00 98.25 347 LEU A N 1
ATOM 2753 C CA . LEU A 1 347 ? -12.253 -27.545 -4.515 1.00 98.25 347 LEU A CA 1
ATOM 2754 C C . LEU A 1 347 ? -11.991 -28.274 -3.198 1.00 98.25 347 LEU A C 1
ATOM 2756 O O . LEU A 1 347 ? -12.106 -29.503 -3.124 1.00 98.25 347 LEU A O 1
ATOM 2760 N N . VAL A 1 348 ? -11.664 -27.515 -2.160 1.00 98.56 348 VAL A N 1
ATOM 2761 C CA . VAL A 1 348 ? -11.532 -28.017 -0.791 1.00 98.56 348 VAL A CA 1
ATOM 2762 C C . VAL A 1 348 ? -12.763 -27.608 0.014 1.00 98.56 348 VAL A C 1
ATOM 2764 O O . VAL A 1 348 ? -13.249 -26.486 -0.133 1.00 98.56 348 VAL A O 1
ATOM 2767 N N . LYS A 1 349 ? -13.276 -28.514 0.853 1.00 98.44 349 LYS A N 1
ATOM 2768 C CA . LYS A 1 349 ? -14.350 -28.233 1.816 1.00 98.44 349 LYS A CA 1
ATOM 2769 C C . LYS A 1 349 ? -13.871 -28.432 3.245 1.00 98.44 349 LYS A C 1
ATOM 2771 O O . LYS A 1 349 ? -13.138 -29.381 3.518 1.00 98.44 349 LYS A O 1
ATOM 2776 N N . TYR A 1 350 ? -14.350 -27.577 4.138 1.00 98.00 350 TYR A N 1
ATOM 2777 C CA . TYR A 1 350 ? -14.199 -27.719 5.581 1.00 98.00 350 TYR A CA 1
ATOM 2778 C C . TYR A 1 350 ? -15.451 -27.160 6.260 1.00 98.00 350 TYR A C 1
ATOM 2780 O O . TYR A 1 350 ? -15.782 -25.986 6.078 1.00 98.00 350 TYR A O 1
ATOM 2788 N N . GLY A 1 351 ? -16.187 -28.012 6.976 1.00 94.81 351 GLY A N 1
ATOM 2789 C CA . GLY A 1 351 ? -17.521 -27.674 7.467 1.00 94.81 351 GLY A CA 1
ATOM 2790 C C . GLY A 1 351 ? -18.444 -27.216 6.340 1.00 94.81 351 GLY A C 1
ATOM 2791 O O . GLY A 1 351 ? -18.597 -27.891 5.319 1.00 94.81 351 GLY A O 1
ATOM 2792 N N . GLN A 1 352 ? -19.051 -26.042 6.508 1.00 94.94 352 GLN A N 1
ATOM 2793 C CA . GLN A 1 352 ? -19.910 -25.434 5.485 1.00 94.94 352 GLN A CA 1
ATOM 2794 C C . GLN A 1 352 ? -19.131 -24.634 4.428 1.00 94.94 352 GLN A C 1
ATOM 2796 O O . GLN A 1 352 ? -19.699 -24.261 3.399 1.00 94.94 352 GLN A O 1
ATOM 2801 N N . GLN A 1 353 ? -17.837 -24.394 4.650 1.00 97.69 353 GLN A N 1
ATOM 2802 C CA . GLN A 1 353 ? -17.016 -23.539 3.801 1.00 97.69 353 GLN A CA 1
ATOM 2803 C C . GLN A 1 353 ? -16.426 -24.313 2.621 1.00 97.69 353 GLN A C 1
ATOM 2805 O O . GLN A 1 353 ? -16.123 -25.510 2.703 1.00 97.69 353 GLN A O 1
ATOM 2810 N N . LYS A 1 354 ? -16.262 -23.614 1.494 1.00 97.69 354 LYS A N 1
ATOM 2811 C CA . LYS A 1 354 ? -15.662 -24.146 0.265 1.00 97.69 354 LYS A CA 1
ATOM 2812 C C . LYS A 1 354 ? -14.632 -23.163 -0.272 1.00 97.69 354 LYS A C 1
ATOM 2814 O O . LYS A 1 354 ? -14.885 -21.962 -0.295 1.00 97.69 354 LYS A O 1
ATOM 2819 N N . SER A 1 355 ? -13.502 -23.674 -0.751 1.00 98.06 355 SER A N 1
ATOM 2820 C CA . SER A 1 355 ? -12.555 -22.865 -1.515 1.00 98.06 355 SER A CA 1
ATOM 2821 C C . SER A 1 355 ? -13.134 -22.488 -2.880 1.00 98.06 355 SER A C 1
ATOM 2823 O O . SER A 1 355 ? -14.079 -23.115 -3.371 1.00 98.06 355 SER A O 1
ATOM 2825 N N . GLN A 1 356 ? -12.489 -21.531 -3.548 1.00 97.00 356 GLN A N 1
ATOM 2826 C CA . GLN A 1 356 ? -12.647 -21.388 -4.995 1.00 97.00 356 GLN A CA 1
ATOM 2827 C C . GLN A 1 356 ? -12.151 -22.658 -5.716 1.00 97.00 356 GLN A C 1
ATOM 2829 O O . GLN A 1 356 ? -11.303 -23.380 -5.167 1.00 97.00 356 GLN A O 1
ATOM 2834 N N . PRO A 1 357 ? -12.663 -22.959 -6.924 1.00 97.38 357 PRO A N 1
ATOM 2835 C CA . PRO A 1 357 ? -12.143 -24.047 -7.740 1.00 97.38 357 PRO A CA 1
ATOM 2836 C C . PRO A 1 357 ? -10.688 -23.807 -8.157 1.00 97.38 357 PRO A C 1
ATOM 2838 O O . PRO A 1 357 ? -10.302 -22.680 -8.450 1.00 97.38 357 PRO A O 1
ATOM 2841 N N . PHE A 1 358 ? -9.900 -24.874 -8.250 1.00 97.81 358 PHE A N 1
ATOM 2842 C CA . PHE A 1 358 ? -8.525 -24.849 -8.749 1.00 97.81 358 PHE A CA 1
ATOM 2843 C C . PHE A 1 358 ? -8.214 -26.098 -9.574 1.00 97.81 358 PHE A C 1
ATOM 2845 O O . PHE A 1 358 ? -8.913 -27.114 -9.495 1.00 97.81 358 PHE A O 1
ATOM 2852 N N . ARG A 1 359 ? -7.155 -26.037 -10.383 1.00 97.56 359 ARG A N 1
ATOM 2853 C CA . ARG A 1 359 ? -6.726 -27.155 -11.231 1.00 97.56 359 ARG A CA 1
ATOM 2854 C C . ARG A 1 359 ? -5.639 -27.983 -10.549 1.00 97.56 359 ARG A C 1
ATOM 2856 O O . ARG A 1 359 ? -4.738 -27.441 -9.915 1.00 97.56 359 ARG A O 1
ATOM 2863 N N . ILE A 1 360 ? -5.697 -29.298 -10.728 1.00 98.50 360 ILE A N 1
ATOM 2864 C CA . ILE A 1 360 ? -4.514 -30.161 -10.650 1.00 98.50 360 ILE A CA 1
ATOM 2865 C C . ILE A 1 360 ? -4.240 -30.608 -12.082 1.00 98.50 360 ILE A C 1
ATOM 2867 O O . ILE A 1 360 ? -5.102 -31.260 -12.669 1.00 98.50 360 ILE A O 1
ATOM 2871 N N . ALA A 1 361 ? -3.114 -30.207 -12.663 1.00 98.06 361 ALA A N 1
ATOM 2872 C CA . ALA A 1 361 ? -2.722 -30.575 -14.027 1.00 98.06 361 ALA A CA 1
ATOM 2873 C C . ALA A 1 361 ? -1.235 -30.285 -14.260 1.00 98.06 361 ALA A C 1
ATOM 2875 O O . ALA A 1 361 ? -0.696 -29.359 -13.664 1.00 98.06 361 ALA A O 1
ATOM 2876 N N . GLU A 1 362 ? -0.560 -31.023 -15.140 1.00 97.44 362 GLU A N 1
ATOM 2877 C CA . GLU A 1 362 ? 0.858 -30.759 -15.447 1.00 97.44 362 GLU A CA 1
ATOM 2878 C C . GLU A 1 362 ? 1.103 -29.406 -16.131 1.00 97.44 362 GLU A C 1
ATOM 2880 O O . GLU A 1 362 ? 2.218 -28.888 -16.135 1.00 97.44 362 GLU A O 1
ATOM 2885 N N . ASP A 1 363 ? 0.065 -28.807 -16.706 1.00 96.56 363 ASP A N 1
ATOM 2886 C CA . ASP A 1 363 ? 0.149 -27.558 -17.453 1.00 96.56 363 ASP A CA 1
ATOM 2887 C C . ASP A 1 363 ? -0.292 -26.311 -16.666 1.00 96.56 363 ASP A C 1
ATOM 2889 O O . ASP A 1 363 ? -0.398 -25.240 -17.262 1.00 96.56 363 ASP A O 1
ATOM 2893 N N . VAL A 1 364 ? -0.529 -26.403 -15.348 1.00 96.50 364 VAL A N 1
ATOM 2894 C CA . VAL A 1 364 ? -1.117 -25.292 -14.563 1.00 96.50 364 VAL A CA 1
ATOM 2895 C C . VAL A 1 364 ? -0.333 -23.980 -14.632 1.00 96.50 364 VAL A C 1
ATOM 2897 O O . VAL A 1 364 ? -0.940 -22.921 -14.542 1.00 96.50 364 VAL A O 1
ATOM 2900 N N . PHE A 1 365 ? 0.987 -24.036 -14.824 1.00 94.38 365 PHE A N 1
ATOM 2901 C CA . PHE A 1 365 ? 1.848 -22.852 -14.934 1.00 94.38 365 PHE A CA 1
ATOM 2902 C C . PHE A 1 365 ? 2.242 -22.515 -16.376 1.00 94.38 365 PHE A C 1
ATOM 2904 O O . PHE A 1 365 ? 2.969 -21.549 -16.599 1.00 94.38 365 PHE A O 1
ATOM 2911 N N . LYS A 1 366 ? 1.797 -23.300 -17.367 1.00 93.38 366 LYS A N 1
ATOM 2912 C CA . LYS A 1 366 ? 2.239 -23.119 -18.756 1.00 93.38 366 LYS A CA 1
ATOM 2913 C C . LYS A 1 366 ? 1.665 -21.863 -19.398 1.00 93.38 366 LYS A C 1
ATOM 2915 O O . LYS A 1 366 ? 2.359 -21.242 -20.193 1.00 93.38 366 LYS A O 1
ATOM 2920 N N . ARG A 1 367 ? 0.416 -21.497 -19.093 1.00 92.50 367 ARG A N 1
ATOM 2921 C CA . ARG A 1 367 ? -0.316 -20.428 -19.789 1.00 92.50 367 ARG A CA 1
ATOM 2922 C C . ARG A 1 367 ? -1.193 -19.626 -18.828 1.00 92.50 367 ARG A C 1
ATOM 2924 O O . ARG A 1 367 ? -1.775 -20.209 -17.919 1.00 92.50 367 ARG A O 1
ATOM 2931 N N . ASN A 1 368 ? -1.336 -18.325 -19.089 1.00 91.44 368 ASN A N 1
ATOM 2932 C CA . ASN A 1 368 ? -2.171 -17.371 -18.343 1.00 91.44 368 ASN A CA 1
ATOM 2933 C C . ASN A 1 368 ? -1.734 -17.147 -16.885 1.00 91.44 368 ASN A C 1
ATOM 2935 O O . ASN A 1 368 ? -2.565 -16.812 -16.044 1.00 91.44 368 ASN A O 1
ATOM 2939 N N . VAL A 1 369 ? -0.450 -17.357 -16.574 1.00 94.81 369 VAL A N 1
ATOM 2940 C CA . VAL A 1 369 ? 0.082 -17.165 -15.213 1.00 94.81 369 VAL A CA 1
ATOM 2941 C C . VAL A 1 369 ? 1.157 -16.094 -15.204 1.00 94.81 369 VAL A C 1
ATOM 2943 O O . VAL A 1 369 ? 0.996 -15.072 -14.551 1.00 94.81 369 VAL A O 1
ATOM 2946 N N . TRP A 1 370 ? 2.237 -16.320 -15.949 1.00 95.12 370 TRP A N 1
ATOM 2947 C CA . TRP A 1 370 ? 3.369 -15.398 -16.022 1.00 95.12 370 TRP A CA 1
ATOM 2948 C C . TRP A 1 370 ? 3.323 -14.516 -17.271 1.00 95.12 370 TRP A C 1
ATOM 2950 O O . TRP A 1 370 ? 3.886 -13.429 -17.264 1.00 95.12 370 TRP A O 1
ATOM 2960 N N . GLN A 1 371 ? 2.628 -14.939 -18.332 1.00 96.94 371 GLN A N 1
ATOM 2961 C CA . GLN A 1 371 ? 2.525 -14.150 -19.562 1.00 96.94 371 GLN A CA 1
ATOM 2962 C C . GLN A 1 371 ? 1.890 -12.773 -19.355 1.00 96.94 371 GLN A C 1
ATOM 2964 O O . GLN A 1 371 ? 2.443 -11.816 -19.887 1.00 96.94 371 GLN A O 1
ATOM 2969 N N . PRO A 1 372 ? 0.843 -12.603 -18.517 1.00 96.62 372 PRO A N 1
ATOM 2970 C CA . PRO A 1 372 ? 0.320 -11.271 -18.219 1.00 96.62 372 PRO A CA 1
ATOM 2971 C C . PRO A 1 372 ? 1.363 -10.295 -17.651 1.00 96.62 372 PRO A C 1
ATOM 2973 O O . PRO A 1 372 ? 1.192 -9.085 -17.781 1.00 96.62 372 PRO A O 1
ATOM 2976 N N . THR A 1 373 ? 2.455 -10.788 -17.054 1.00 96.88 373 THR A N 1
ATOM 2977 C CA . THR A 1 373 ? 3.570 -9.933 -16.632 1.00 96.88 373 THR A CA 1
ATOM 2978 C C . THR A 1 373 ? 4.284 -9.302 -17.829 1.00 96.88 373 THR A C 1
ATOM 2980 O O . THR A 1 373 ? 4.580 -8.111 -17.784 1.00 96.88 373 THR A O 1
ATOM 2983 N N . LEU A 1 374 ? 4.522 -10.068 -18.900 1.00 97.19 374 LEU A N 1
ATOM 2984 C CA . LEU A 1 374 ? 5.164 -9.584 -20.130 1.00 97.19 374 LEU A CA 1
ATOM 2985 C C . LEU A 1 374 ? 4.188 -8.854 -21.064 1.00 97.19 374 LEU A C 1
ATOM 2987 O O . LEU A 1 374 ? 4.596 -7.912 -21.728 1.00 97.19 374 LEU A O 1
ATOM 2991 N N . GLU A 1 375 ? 2.916 -9.266 -21.098 1.00 95.62 375 GLU A N 1
ATOM 2992 C CA . GLU A 1 375 ? 1.886 -8.670 -21.966 1.00 95.62 375 GLU A CA 1
ATOM 2993 C C . GLU A 1 375 ? 1.339 -7.352 -21.423 1.00 95.62 375 GLU A C 1
ATOM 2995 O O . GLU A 1 375 ? 1.024 -6.450 -22.188 1.00 95.62 375 GLU A O 1
ATOM 3000 N N . TYR A 1 376 ? 1.166 -7.252 -20.102 1.00 96.88 376 TYR A N 1
ATOM 3001 C CA . TYR A 1 376 ? 0.444 -6.140 -19.489 1.00 96.88 376 TYR A CA 1
ATOM 3002 C C . TYR A 1 376 ? 1.277 -5.411 -18.454 1.00 96.88 376 TYR A C 1
ATOM 3004 O O . TYR A 1 376 ? 1.491 -4.214 -18.596 1.00 96.88 376 TYR A O 1
ATOM 3012 N N . PHE A 1 377 ? 1.725 -6.102 -17.403 1.00 97.62 377 PHE A N 1
ATOM 3013 C CA . PHE A 1 377 ? 2.301 -5.419 -16.244 1.00 97.62 377 PHE A CA 1
ATOM 3014 C C . PHE A 1 377 ? 3.551 -4.613 -16.612 1.00 97.62 377 PHE A C 1
ATOM 3016 O O . PHE A 1 377 ? 3.566 -3.408 -16.391 1.00 97.62 377 PHE A O 1
ATOM 3023 N N . LEU A 1 378 ? 4.563 -5.245 -17.217 1.00 98.31 378 LEU A N 1
ATOM 3024 C CA . LEU A 1 378 ? 5.784 -4.539 -17.605 1.00 98.31 378 LEU A CA 1
ATOM 3025 C C . LEU A 1 378 ? 5.514 -3.478 -18.684 1.00 98.31 378 LEU A C 1
ATOM 3027 O O . LEU A 1 378 ? 5.894 -2.334 -18.443 1.00 98.31 378 LEU A O 1
ATOM 3031 N N . PRO A 1 379 ? 4.797 -3.768 -19.794 1.00 98.44 379 PRO A N 1
ATOM 3032 C CA . PRO A 1 379 ? 4.404 -2.749 -20.768 1.00 98.44 379 PRO A CA 1
ATOM 3033 C C . PRO A 1 379 ? 3.727 -1.514 -20.177 1.00 98.44 379 PRO A C 1
ATOM 3035 O O . PRO A 1 379 ? 4.112 -0.398 -20.497 1.00 98.44 379 PRO A O 1
ATOM 3038 N N . VAL A 1 380 ? 2.742 -1.692 -19.293 1.00 97.94 380 VAL A N 1
ATOM 3039 C CA . VAL A 1 380 ? 1.987 -0.581 -18.687 1.00 97.94 380 VAL A CA 1
ATOM 3040 C C . VAL A 1 380 ? 2.841 0.249 -17.728 1.00 97.94 380 VAL A C 1
ATOM 3042 O O . VAL A 1 380 ? 2.525 1.412 -17.489 1.00 97.94 380 VAL A O 1
ATOM 3045 N N . GLN A 1 381 ? 3.928 -0.316 -17.200 1.00 98.19 381 GLN A N 1
ATOM 3046 C CA . GLN A 1 381 ? 4.883 0.428 -16.387 1.00 98.19 381 GLN A CA 1
ATOM 3047 C C . GLN A 1 381 ? 5.963 1.124 -17.226 1.00 98.19 381 GLN A C 1
ATOM 3049 O O . GLN A 1 381 ? 6.711 1.911 -16.661 1.00 98.19 381 GLN A O 1
ATOM 3054 N N . MET A 1 382 ? 6.092 0.873 -18.534 1.00 98.75 382 MET A N 1
ATOM 3055 C CA . MET A 1 382 ? 7.177 1.449 -19.343 1.00 98.75 382 MET A CA 1
ATOM 3056 C C . MET A 1 382 ? 7.094 2.980 -19.401 1.00 98.75 382 MET A C 1
ATOM 3058 O O . MET A 1 382 ? 6.155 3.562 -19.946 1.00 98.75 382 MET A O 1
ATOM 3062 N N . CYS A 1 383 ? 8.125 3.641 -18.886 1.00 98.56 383 CYS A N 1
ATOM 3063 C CA . CYS A 1 383 ? 8.275 5.085 -18.956 1.00 98.56 383 CYS A CA 1
ATOM 3064 C C . CYS A 1 383 ? 8.747 5.509 -20.356 1.00 98.56 383 CYS A C 1
ATOM 3066 O O . CYS A 1 383 ? 9.345 4.726 -21.093 1.00 98.56 383 CYS A O 1
ATOM 3068 N N . HIS A 1 384 ? 8.523 6.771 -20.731 1.00 98.50 384 HIS A N 1
ATOM 3069 C CA . HIS A 1 384 ? 8.991 7.344 -22.004 1.00 98.50 384 HIS A CA 1
ATOM 3070 C C . HIS A 1 384 ? 8.370 6.725 -23.263 1.00 98.50 384 HIS A C 1
ATOM 3072 O O . HIS A 1 384 ? 8.895 6.901 -24.369 1.00 98.50 384 HIS A O 1
ATOM 3078 N N . MET A 1 385 ? 7.252 6.019 -23.088 1.00 98.62 385 MET A N 1
ATOM 3079 C CA . MET A 1 385 ? 6.536 5.276 -24.119 1.00 98.62 385 MET A CA 1
ATOM 3080 C C . MET A 1 385 ? 5.047 5.612 -24.072 1.00 98.62 385 MET A C 1
ATOM 3082 O O . MET A 1 385 ? 4.489 5.914 -23.018 1.00 98.62 385 MET A O 1
ATOM 3086 N N . ARG A 1 386 ? 4.382 5.533 -25.223 1.00 98.56 386 ARG A N 1
ATOM 3087 C CA . ARG A 1 386 ? 2.925 5.442 -25.314 1.00 98.56 386 ARG A CA 1
ATOM 3088 C C . ARG A 1 386 ? 2.518 3.972 -25.355 1.00 98.56 386 ARG A C 1
ATOM 3090 O O . ARG A 1 386 ? 3.017 3.237 -26.204 1.00 98.56 386 ARG A O 1
ATOM 3097 N N . ILE A 1 387 ? 1.562 3.577 -24.514 1.00 98.62 387 ILE A N 1
ATOM 3098 C CA . ILE A 1 387 ? 1.145 2.174 -24.380 1.00 98.62 387 ILE A CA 1
ATOM 3099 C C . ILE A 1 387 ? -0.282 1.988 -24.888 1.00 98.62 387 ILE A C 1
ATOM 3101 O O . ILE A 1 387 ? -1.250 2.465 -24.282 1.00 98.62 387 ILE A O 1
ATOM 3105 N N . ASN A 1 388 ? -0.409 1.278 -26.004 1.00 98.50 388 ASN A N 1
ATOM 3106 C CA . ASN A 1 388 ? -1.676 0.962 -26.645 1.00 98.50 388 ASN A CA 1
ATOM 3107 C C . ASN A 1 388 ? -2.036 -0.520 -26.437 1.00 98.50 388 ASN A C 1
ATOM 3109 O O . ASN A 1 388 ? -1.185 -1.405 -26.413 1.00 98.50 388 ASN A O 1
ATOM 3113 N N . GLU A 1 389 ? -3.333 -0.788 -26.328 1.00 97.62 389 GLU A N 1
ATOM 3114 C CA . GLU A 1 389 ? -3.939 -2.118 -26.384 1.00 97.62 389 GLU A CA 1
ATOM 3115 C C . GLU A 1 389 ? -5.156 -2.020 -27.310 1.00 97.62 389 GLU A C 1
ATOM 3117 O O . GLU A 1 389 ? -6.276 -1.714 -26.885 1.00 97.62 389 GLU A O 1
ATOM 3122 N N . LYS A 1 390 ? -4.934 -2.225 -28.612 1.00 95.06 390 LYS A N 1
ATOM 3123 C CA . LYS A 1 390 ? -5.955 -2.050 -29.658 1.00 95.06 390 LYS A CA 1
ATOM 3124 C C . LYS A 1 390 ? -6.606 -0.658 -29.593 1.00 95.06 390 LYS A C 1
ATOM 3126 O O . LYS A 1 390 ? -6.025 0.320 -30.044 1.00 95.06 390 LYS A O 1
ATOM 3131 N N . TYR A 1 391 ? -7.823 -0.555 -29.056 1.00 96.69 391 TYR A N 1
ATOM 3132 C CA . TYR A 1 391 ? -8.556 0.711 -28.926 1.00 96.69 391 TYR A CA 1
ATOM 3133 C C . TYR A 1 391 ? -8.328 1.421 -27.587 1.00 96.69 391 TYR A C 1
ATOM 3135 O O . TYR A 1 391 ? -8.794 2.546 -27.403 1.00 96.69 391 TYR A O 1
ATOM 3143 N N . ARG A 1 392 ? -7.654 0.769 -26.639 1.00 97.44 392 ARG A N 1
ATOM 3144 C CA . ARG A 1 392 ? -7.344 1.320 -25.325 1.00 97.44 392 ARG A CA 1
ATOM 3145 C C . ARG A 1 392 ? -5.960 1.955 -25.336 1.00 97.44 392 ARG A C 1
ATOM 3147 O O . ARG A 1 392 ? -5.022 1.423 -25.914 1.00 97.44 392 ARG A O 1
ATOM 3154 N N . VAL A 1 393 ? -5.844 3.067 -24.623 1.00 97.81 393 VAL A N 1
ATOM 3155 C CA . VAL A 1 393 ? -4.566 3.662 -24.232 1.00 97.81 393 VAL A CA 1
ATOM 3156 C C . VAL A 1 393 ? -4.447 3.471 -22.732 1.00 97.81 393 VAL A C 1
ATOM 3158 O O . VAL A 1 393 ? -5.364 3.850 -22.000 1.00 97.81 393 VAL A O 1
ATOM 3161 N N . TRP A 1 394 ? -3.373 2.833 -22.282 1.00 97.50 394 TRP A N 1
ATOM 3162 C CA . TRP A 1 394 ? -3.110 2.670 -20.852 1.00 97.50 394 TRP A CA 1
ATOM 3163 C C . TRP A 1 394 ? -2.556 3.961 -20.261 1.00 97.50 394 TRP A C 1
ATOM 3165 O O . TRP A 1 394 ? -3.095 4.460 -19.278 1.00 97.50 394 TRP A O 1
ATOM 3175 N N . HIS A 1 395 ? -1.552 4.528 -20.924 1.00 97.75 395 HIS A N 1
ATOM 3176 C CA . HIS A 1 395 ? -1.097 5.896 -20.726 1.00 97.75 395 HIS A CA 1
ATOM 3177 C C . HIS A 1 395 ? -0.479 6.427 -22.026 1.00 97.75 395 HIS A C 1
ATOM 3179 O O . HIS A 1 395 ? -0.049 5.658 -22.899 1.00 97.75 395 HIS A O 1
ATOM 3185 N N . ASN A 1 396 ? -0.473 7.748 -22.189 1.00 97.56 396 ASN A N 1
ATOM 3186 C CA . ASN A 1 396 ? 0.183 8.381 -23.327 1.00 97.56 396 ASN A CA 1
ATOM 3187 C C . ASN A 1 396 ? 1.706 8.490 -23.099 1.00 97.56 396 ASN A C 1
ATOM 3189 O O . ASN A 1 396 ? 2.210 8.128 -22.038 1.00 97.56 396 ASN A O 1
ATOM 3193 N N . MET A 1 397 ? 2.445 8.976 -24.102 1.00 97.69 397 MET A N 1
ATOM 3194 C CA . MET A 1 397 ? 3.896 9.172 -24.005 1.00 97.69 397 MET A CA 1
ATOM 3195 C C . MET A 1 397 ? 4.236 10.143 -22.868 1.00 97.69 397 MET A C 1
ATOM 3197 O O . MET A 1 397 ? 3.880 11.319 -22.935 1.00 97.69 397 MET A O 1
ATOM 3201 N N . CYS A 1 398 ? 4.897 9.639 -21.828 1.00 97.75 398 CYS A N 1
ATOM 3202 C CA . CYS A 1 398 ? 5.156 10.357 -20.582 1.00 97.75 398 CYS A CA 1
ATOM 3203 C C . CYS A 1 398 ? 6.631 10.786 -20.433 1.00 97.75 398 CYS A C 1
ATOM 3205 O O . CYS A 1 398 ? 7.522 10.173 -21.016 1.00 97.75 398 CYS A O 1
ATOM 3207 N N . HIS A 1 399 ? 6.880 11.836 -19.641 1.00 97.94 399 HIS A N 1
ATOM 3208 C CA . HIS A 1 399 ? 8.209 12.266 -19.163 1.00 97.94 399 HIS A CA 1
ATOM 3209 C C . HIS A 1 399 ? 9.273 12.544 -20.235 1.00 97.94 399 HIS A C 1
ATOM 3211 O O . HIS A 1 399 ? 10.451 12.224 -20.075 1.00 97.94 399 HIS A O 1
ATOM 3217 N N . MET A 1 400 ? 8.886 13.140 -21.361 1.00 97.88 400 MET A N 1
ATOM 3218 C CA . MET A 1 400 ? 9.838 13.443 -22.439 1.00 97.88 400 MET A CA 1
ATOM 3219 C C . MET A 1 400 ? 10.836 14.565 -22.102 1.00 97.88 400 MET A C 1
ATOM 3221 O O . MET A 1 400 ? 11.823 14.745 -22.819 1.00 97.88 400 MET A O 1
ATOM 3225 N N . ASP A 1 401 ? 10.591 15.262 -21.002 1.00 97.12 401 ASP A N 1
ATOM 3226 C CA . ASP A 1 401 ? 11.387 16.296 -20.346 1.00 97.12 401 ASP A CA 1
ATOM 3227 C C . ASP A 1 401 ? 12.435 15.753 -19.357 1.00 97.12 401 ASP A C 1
ATOM 3229 O O . ASP A 1 401 ? 13.252 16.517 -18.836 1.00 97.12 401 ASP A O 1
ATOM 3233 N N . ASP A 1 402 ? 12.482 14.436 -19.140 1.00 98.19 402 ASP A N 1
ATOM 3234 C CA . ASP A 1 402 ? 13.460 13.822 -18.247 1.00 98.19 402 ASP A CA 1
ATOM 3235 C C . ASP A 1 402 ? 14.918 14.124 -18.650 1.00 98.19 402 ASP A C 1
ATOM 3237 O O . ASP A 1 402 ? 15.353 13.842 -19.770 1.00 98.19 402 ASP A O 1
ATOM 3241 N N . ALA A 1 403 ? 15.755 14.652 -17.756 1.00 97.62 403 ALA A N 1
ATOM 3242 C CA . ALA A 1 403 ? 15.424 15.177 -16.426 1.00 97.62 403 ALA A CA 1
ATOM 3243 C C . ALA A 1 403 ? 16.349 16.343 -16.066 1.00 97.62 403 ALA A C 1
ATOM 3245 O O . ALA A 1 403 ? 17.340 16.604 -16.752 1.00 97.62 403 ALA A O 1
ATOM 3246 N N . ARG A 1 404 ? 16.065 17.050 -14.970 1.00 97.75 404 ARG A N 1
ATOM 3247 C CA . ARG A 1 404 ? 16.932 18.114 -14.435 1.00 97.75 404 ARG A CA 1
ATOM 3248 C C . ARG A 1 404 ? 17.770 17.608 -13.274 1.00 97.75 404 ARG A C 1
ATOM 3250 O O . ARG A 1 404 ? 17.302 16.829 -12.456 1.00 97.75 404 ARG A O 1
ATOM 3257 N N . MET A 1 405 ? 19.010 18.065 -13.154 1.00 98.44 405 MET A N 1
ATOM 3258 C CA . MET A 1 405 ? 19.867 17.682 -12.033 1.00 98.44 405 MET A CA 1
ATOM 3259 C C . MET A 1 405 ? 19.276 18.183 -10.706 1.00 98.44 405 MET A C 1
ATOM 3261 O O . MET A 1 405 ? 19.028 19.383 -10.556 1.00 98.44 405 MET A O 1
ATOM 3265 N N . ALA A 1 406 ? 19.074 17.283 -9.741 1.00 98.38 406 ALA A N 1
ATOM 3266 C CA . ALA A 1 406 ? 18.516 17.623 -8.435 1.00 98.38 406 ALA A CA 1
ATOM 3267 C C . ALA A 1 406 ? 19.344 18.713 -7.719 1.00 98.38 406 ALA A C 1
ATOM 3269 O O . ALA A 1 406 ? 20.577 18.738 -7.843 1.00 98.38 406 ALA A O 1
ATOM 3270 N N . PRO A 1 407 ? 18.709 19.612 -6.943 1.00 98.06 407 PRO A N 1
ATOM 3271 C CA . PRO A 1 407 ? 19.437 20.591 -6.146 1.00 98.06 407 PRO A CA 1
ATOM 3272 C C . PRO A 1 407 ? 20.332 19.921 -5.096 1.00 98.06 407 PRO A C 1
ATOM 3274 O O . PRO A 1 407 ? 19.909 19.003 -4.400 1.00 98.06 407 PRO A O 1
ATOM 3277 N N . VAL A 1 408 ? 21.569 20.399 -4.951 1.00 98.38 408 VAL A N 1
ATOM 3278 C CA . VAL A 1 408 ? 22.481 19.967 -3.873 1.00 98.38 408 VAL A CA 1
ATOM 3279 C C . VAL A 1 408 ? 21.911 20.247 -2.480 1.00 98.38 408 VAL A C 1
ATOM 3281 O O . VAL A 1 408 ? 21.037 21.097 -2.323 1.00 98.38 408 VAL A O 1
ATOM 3284 N N . ASP A 1 409 ? 22.422 19.535 -1.474 1.00 96.94 409 ASP A N 1
ATOM 3285 C CA . ASP A 1 409 ? 22.029 19.668 -0.063 1.00 96.94 409 ASP A CA 1
ATOM 3286 C C . ASP A 1 409 ? 20.516 19.488 0.177 1.00 96.94 409 ASP A C 1
ATOM 3288 O O . ASP A 1 409 ? 19.912 20.148 1.026 1.00 96.94 409 ASP A O 1
ATOM 3292 N N . THR A 1 410 ? 19.900 18.566 -0.567 1.00 96.12 410 THR A N 1
ATOM 3293 C CA . THR A 1 410 ? 18.449 18.331 -0.549 1.00 96.12 410 THR A CA 1
ATOM 3294 C C . THR A 1 410 ? 18.119 16.965 0.043 1.00 96.12 410 THR A C 1
ATOM 3296 O O . THR A 1 410 ? 18.603 15.943 -0.440 1.00 96.12 410 THR A O 1
ATOM 3299 N N . ASN A 1 411 ? 17.248 16.938 1.058 1.00 96.00 411 ASN A N 1
ATOM 3300 C CA . ASN A 1 411 ? 16.526 15.736 1.483 1.00 96.00 411 ASN A CA 1
ATOM 3301 C C . ASN A 1 411 ? 15.112 15.816 0.904 1.00 96.00 411 ASN A C 1
ATOM 3303 O O . ASN A 1 411 ? 14.268 16.555 1.409 1.00 96.00 411 ASN A O 1
ATOM 3307 N N . HIS A 1 412 ? 14.877 15.057 -0.153 1.00 96.69 412 HIS A N 1
ATOM 3308 C CA . HIS A 1 412 ? 13.595 14.970 -0.839 1.00 96.69 412 HIS A CA 1
ATOM 3309 C C . HIS A 1 412 ? 12.728 13.871 -0.214 1.00 96.69 412 HIS A C 1
ATOM 3311 O O . HIS A 1 412 ? 13.201 13.110 0.638 1.00 96.69 412 HIS A O 1
ATOM 3317 N N . PHE A 1 413 ? 11.449 13.822 -0.580 1.00 95.12 413 PHE A N 1
ATOM 3318 C CA . PHE A 1 413 ? 10.566 12.732 -0.166 1.00 95.12 413 PHE A CA 1
ATOM 3319 C C . PHE A 1 413 ? 10.948 11.415 -0.852 1.00 95.12 413 PHE A C 1
ATOM 3321 O O . PHE A 1 413 ? 11.777 11.383 -1.763 1.00 95.12 413 PHE A O 1
ATOM 3328 N N . ASP A 1 414 ? 10.368 10.325 -0.357 1.00 93.88 414 ASP A N 1
ATOM 3329 C CA . ASP A 1 414 ? 10.577 8.970 -0.858 1.00 93.88 414 ASP A CA 1
ATOM 3330 C C . ASP A 1 414 ? 12.047 8.487 -0.791 1.00 93.88 414 ASP A C 1
ATOM 3332 O O . ASP A 1 414 ? 12.532 7.661 -1.553 1.00 93.88 414 ASP A O 1
ATOM 3336 N N . GLY A 1 415 ? 12.820 9.000 0.166 1.00 93.94 415 GLY A N 1
ATOM 3337 C CA . GLY A 1 415 ? 14.187 8.546 0.438 1.00 93.94 415 GLY A CA 1
ATOM 3338 C C . GLY A 1 415 ? 15.247 9.067 -0.532 1.00 93.94 415 GLY A C 1
ATOM 3339 O O . GLY A 1 415 ? 16.379 8.576 -0.514 1.00 93.94 415 GLY A O 1
ATOM 3340 N N . TYR A 1 416 ? 14.916 10.067 -1.346 1.00 96.44 416 TYR A N 1
ATOM 3341 C CA . TYR A 1 416 ? 15.860 10.732 -2.235 1.00 96.44 416 TYR A CA 1
ATOM 3342 C C . TYR A 1 416 ? 16.691 11.781 -1.494 1.00 96.44 416 TYR A C 1
ATOM 3344 O O . TYR A 1 416 ? 16.168 12.667 -0.819 1.00 96.44 416 TYR A O 1
ATOM 3352 N N . VAL A 1 417 ? 18.016 11.703 -1.631 1.00 96.62 417 VAL A N 1
ATOM 3353 C CA . VAL A 1 417 ? 18.952 12.660 -1.030 1.00 96.62 417 VAL A CA 1
ATOM 3354 C C . VAL A 1 417 ? 20.015 13.040 -2.049 1.00 96.62 417 VAL A C 1
ATOM 3356 O O . VAL A 1 417 ? 20.667 12.168 -2.619 1.00 96.62 417 VAL A O 1
ATOM 3359 N N . GLN A 1 418 ? 20.218 14.343 -2.242 1.00 97.75 418 GLN A N 1
ATOM 3360 C CA . GLN A 1 418 ? 21.326 14.886 -3.021 1.00 97.75 418 GLN A CA 1
ATOM 3361 C C . GLN A 1 418 ? 22.360 15.489 -2.066 1.00 97.75 418 GLN A C 1
ATOM 3363 O O . GLN A 1 418 ? 22.038 16.331 -1.226 1.00 97.75 418 GLN A O 1
ATOM 3368 N N . GLY A 1 419 ? 23.615 15.055 -2.193 1.00 96.44 419 GLY A N 1
ATOM 3369 C CA . GLY A 1 419 ? 24.719 15.561 -1.375 1.00 96.44 419 GLY A CA 1
ATOM 3370 C C . GLY A 1 419 ? 25.144 16.993 -1.728 1.00 96.44 419 GLY A C 1
ATOM 3371 O O . GLY A 1 419 ? 24.492 17.696 -2.496 1.00 96.44 419 GLY A O 1
ATOM 3372 N N . LYS A 1 420 ? 26.305 17.403 -1.204 1.00 97.25 420 LYS A N 1
ATOM 3373 C CA . LYS A 1 420 ? 26.901 18.746 -1.393 1.00 97.25 420 LYS A CA 1
ATOM 3374 C C . LYS A 1 420 ? 27.322 19.068 -2.832 1.00 97.25 420 LYS A C 1
ATOM 3376 O O . LYS A 1 420 ? 27.678 20.202 -3.139 1.00 97.25 420 LYS A O 1
ATOM 3381 N N . SER A 1 421 ? 27.367 18.067 -3.704 1.00 97.19 421 SER A N 1
ATOM 3382 C CA . SER A 1 421 ? 27.660 18.224 -5.125 1.00 97.19 421 SER A CA 1
ATOM 3383 C C . SER A 1 421 ? 26.741 17.323 -5.943 1.00 97.19 421 SER A C 1
ATOM 3385 O O . SER A 1 421 ? 26.133 16.385 -5.425 1.00 97.19 421 SER A O 1
ATOM 3387 N N . THR A 1 422 ? 26.640 17.613 -7.235 1.00 97.75 422 THR A N 1
ATOM 3388 C CA . THR A 1 422 ? 25.901 16.796 -8.208 1.00 97.75 422 THR A CA 1
ATOM 3389 C C . THR A 1 422 ? 26.681 15.560 -8.640 1.00 97.75 422 THR A C 1
ATOM 3391 O O . THR A 1 422 ? 26.152 14.724 -9.357 1.00 97.75 422 THR A O 1
ATOM 3394 N N . LEU A 1 423 ? 27.959 15.471 -8.250 1.00 97.69 423 LEU A N 1
ATOM 3395 C CA . LEU A 1 423 ? 28.907 14.431 -8.642 1.00 97.69 423 LEU A CA 1
ATOM 3396 C C . LEU A 1 423 ? 29.061 14.228 -10.162 1.00 97.69 423 LEU A C 1
ATOM 3398 O O . LEU A 1 423 ? 29.574 13.198 -10.602 1.00 97.69 423 LEU A O 1
ATOM 3402 N N . THR A 1 424 ? 28.622 15.202 -10.955 1.00 97.50 424 THR A N 1
ATOM 3403 C CA . THR A 1 424 ? 28.677 15.194 -12.417 1.00 97.50 424 THR A CA 1
ATOM 3404 C C . THR A 1 424 ? 29.132 16.560 -12.927 1.00 97.50 424 THR A C 1
ATOM 3406 O O . THR A 1 424 ? 29.423 17.474 -12.155 1.00 97.50 424 THR A O 1
ATOM 3409 N N . LYS A 1 425 ? 29.200 16.710 -14.253 1.00 97.25 425 LYS A N 1
ATOM 3410 C CA . LYS A 1 425 ? 29.471 17.999 -14.908 1.00 97.25 425 LYS A CA 1
ATOM 3411 C C . LYS A 1 425 ? 28.287 18.977 -14.858 1.00 97.25 425 LYS A C 1
ATOM 3413 O O . LYS A 1 425 ? 28.493 20.153 -15.144 1.00 97.25 425 LYS A O 1
ATOM 3418 N N . TYR A 1 426 ? 27.082 18.497 -14.544 1.00 98.38 426 TYR A N 1
ATOM 3419 C CA . TYR A 1 426 ? 25.861 19.300 -14.529 1.00 98.38 426 TYR A CA 1
ATOM 3420 C C . TYR A 1 426 ? 25.697 20.003 -13.186 1.00 98.38 426 TYR A C 1
ATOM 3422 O O . TYR A 1 426 ? 25.999 19.436 -12.134 1.00 98.38 426 TYR A O 1
ATOM 3430 N N . LYS A 1 427 ? 25.203 21.237 -13.207 1.00 98.25 427 LYS A N 1
ATOM 3431 C CA . LYS A 1 427 ? 24.839 21.990 -11.998 1.00 98.25 427 LYS A CA 1
ATOM 3432 C C . LYS A 1 427 ? 23.385 21.729 -11.618 1.00 98.25 427 LYS A C 1
ATOM 3434 O O . LYS A 1 427 ? 22.584 21.331 -12.456 1.00 98.25 427 LYS A O 1
ATOM 3439 N N . SER A 1 428 ? 23.037 22.013 -10.363 1.00 98.06 428 SER A N 1
ATOM 3440 C CA . SER A 1 428 ? 21.651 22.001 -9.880 1.00 98.06 428 SER A CA 1
ATOM 3441 C C . SER A 1 428 ? 20.709 22.712 -10.856 1.00 98.06 428 SER A C 1
ATOM 3443 O O . SER A 1 428 ? 20.949 23.862 -11.225 1.00 98.06 428 SER A O 1
ATOM 3445 N N . GLY A 1 429 ? 19.629 22.038 -11.244 1.00 96.75 429 GLY A N 1
ATOM 3446 C CA . GLY A 1 429 ? 18.602 22.562 -12.136 1.00 96.75 429 GLY A CA 1
ATOM 3447 C C . GLY A 1 429 ? 18.975 22.607 -13.621 1.00 96.75 429 GLY A C 1
ATOM 3448 O O . GLY A 1 429 ? 18.126 23.022 -14.410 1.00 96.75 429 GLY A O 1
ATOM 3449 N N . GLU A 1 430 ? 20.184 22.203 -14.025 1.00 97.81 430 GLU A N 1
ATOM 3450 C CA . GLU A 1 430 ? 20.517 22.024 -15.443 1.00 97.81 430 GLU A CA 1
ATOM 3451 C C . GLU A 1 430 ? 19.847 20.758 -15.989 1.00 97.81 430 GLU A C 1
ATOM 3453 O O . GLU A 1 430 ? 19.790 19.734 -15.308 1.00 97.81 430 GLU A O 1
ATOM 3458 N N . HIS A 1 431 ? 19.353 20.822 -17.226 1.00 97.81 431 HIS A N 1
ATOM 3459 C CA . HIS A 1 431 ? 18.827 19.643 -17.910 1.00 97.81 431 HIS A CA 1
ATOM 3460 C C . HIS A 1 431 ? 19.959 18.667 -18.255 1.00 97.81 431 HIS A C 1
ATOM 3462 O O . HIS A 1 431 ? 21.004 19.060 -18.787 1.00 97.81 431 HIS A O 1
ATOM 3468 N N . VAL A 1 432 ? 19.722 17.389 -17.973 1.00 98.06 432 VAL A N 1
ATOM 3469 C CA . VAL A 1 432 ? 20.590 16.271 -18.318 1.00 98.06 432 VAL A CA 1
ATOM 3470 C C . VAL A 1 432 ? 19.982 15.556 -19.530 1.00 98.06 432 VAL A C 1
ATOM 3472 O O . VAL A 1 432 ? 18.948 14.902 -19.391 1.00 98.06 432 VAL A O 1
ATOM 3475 N N . PRO A 1 433 ? 20.604 15.652 -20.717 1.00 96.25 433 PRO A N 1
ATOM 3476 C CA . PRO A 1 433 ? 20.085 15.016 -21.918 1.00 96.25 433 PRO A CA 1
ATOM 3477 C C . PRO A 1 433 ? 20.152 13.490 -21.824 1.00 96.25 433 PRO A C 1
ATOM 3479 O O . PRO A 1 433 ? 21.011 12.932 -21.143 1.00 96.25 433 PRO A O 1
ATOM 3482 N N . GLY A 1 434 ? 19.281 12.818 -22.580 1.00 95.06 434 GLY A N 1
ATOM 3483 C CA . GLY A 1 434 ? 19.338 11.370 -22.792 1.00 95.06 434 GLY A CA 1
ATOM 3484 C C . GLY A 1 434 ? 18.888 10.517 -21.605 1.00 95.06 434 GLY A C 1
ATOM 3485 O O . GLY A 1 434 ? 19.234 9.338 -21.569 1.00 95.06 434 GLY A O 1
ATOM 3486 N N . LEU A 1 435 ? 18.146 11.098 -20.655 1.00 97.88 435 LEU A N 1
ATOM 3487 C CA . LEU A 1 435 ? 17.490 10.366 -19.564 1.00 97.88 435 LEU A CA 1
ATOM 3488 C C . LEU A 1 435 ? 16.026 10.012 -19.867 1.00 97.88 435 LEU A C 1
ATOM 3490 O O . LEU A 1 435 ? 15.461 9.149 -19.209 1.00 97.88 435 LEU A O 1
ATOM 3494 N N . ASN A 1 436 ? 15.442 10.609 -20.906 1.00 97.38 436 ASN A N 1
ATOM 3495 C CA . ASN A 1 436 ? 14.083 10.349 -21.377 1.00 97.38 436 ASN A CA 1
ATOM 3496 C C . ASN A 1 436 ? 13.971 9.084 -22.257 1.00 97.38 436 ASN A C 1
ATOM 3498 O O . ASN A 1 436 ? 13.384 9.109 -23.346 1.00 97.38 436 ASN A O 1
ATOM 3502 N N . ILE A 1 437 ? 14.599 7.979 -21.857 1.00 97.38 437 ILE A N 1
ATOM 3503 C CA . ILE A 1 437 ? 14.561 6.712 -22.596 1.00 97.38 437 ILE A CA 1
ATOM 3504 C C . ILE A 1 437 ? 14.617 5.517 -21.649 1.00 97.38 437 ILE A C 1
ATOM 3506 O O . ILE A 1 437 ? 15.410 5.498 -20.712 1.00 97.38 437 ILE A O 1
ATOM 3510 N N . GLY A 1 438 ? 13.818 4.493 -21.945 1.00 97.94 438 GLY A N 1
ATOM 3511 C CA . GLY A 1 438 ? 13.829 3.252 -21.182 1.00 97.94 438 GLY A CA 1
ATOM 3512 C C . GLY A 1 438 ? 13.185 3.359 -19.799 1.00 97.94 438 GLY A C 1
ATOM 3513 O O . GLY A 1 438 ? 12.748 4.430 -19.373 1.00 97.94 438 GLY A O 1
ATOM 3514 N N . GLY A 1 439 ? 13.241 2.233 -19.090 1.00 97.94 439 GLY A N 1
ATOM 3515 C CA . GLY A 1 439 ? 12.878 2.097 -17.682 1.00 97.94 439 GLY A CA 1
ATOM 3516 C C . GLY A 1 439 ? 11.379 1.961 -17.403 1.00 97.94 439 GLY A C 1
ATOM 3517 O O . GLY A 1 439 ? 10.534 2.346 -18.199 1.00 97.94 439 GLY A O 1
ATOM 3518 N N . TRP A 1 440 ? 11.049 1.421 -16.236 1.00 98.69 440 TRP A N 1
ATOM 3519 C CA . TRP A 1 440 ? 9.681 1.222 -15.763 1.00 98.69 440 TRP A CA 1
ATOM 3520 C C . TRP A 1 440 ? 9.386 2.103 -14.555 1.00 98.69 440 TRP A C 1
ATOM 3522 O O . TRP A 1 440 ? 10.221 2.183 -13.659 1.00 98.69 440 TRP A O 1
ATOM 3532 N N . HIS A 1 441 ? 8.203 2.712 -14.497 1.00 98.12 441 HIS A N 1
ATOM 3533 C CA . HIS A 1 441 ? 7.662 3.317 -13.282 1.00 98.12 441 HIS A CA 1
ATOM 3534 C C . HIS A 1 441 ? 7.799 2.322 -12.114 1.00 98.12 441 HIS A C 1
ATOM 3536 O O . HIS A 1 441 ? 7.361 1.171 -12.225 1.00 98.12 441 HIS A O 1
ATOM 3542 N N . ASP A 1 442 ? 8.473 2.738 -11.041 1.00 94.50 442 ASP A N 1
ATOM 3543 C CA . ASP A 1 442 ? 9.061 1.820 -10.055 1.00 94.50 442 ASP A CA 1
ATOM 3544 C C . ASP A 1 442 ? 8.023 1.060 -9.231 1.00 94.50 442 ASP A C 1
ATOM 3546 O O . ASP A 1 442 ? 8.203 -0.120 -8.915 1.00 94.50 442 ASP A O 1
ATOM 3550 N N . ALA A 1 443 ? 6.919 1.727 -8.896 1.00 92.69 443 ALA A N 1
ATOM 3551 C CA . ALA A 1 443 ? 5.828 1.113 -8.164 1.00 92.69 443 ALA A CA 1
ATOM 3552 C C . ALA A 1 443 ? 4.471 1.724 -8.553 1.00 92.69 443 ALA A C 1
ATOM 3554 O O . ALA A 1 443 ? 4.077 1.717 -9.719 1.00 92.69 443 ALA A O 1
ATOM 3555 N N . GLY A 1 444 ? 3.703 2.166 -7.554 1.00 91.44 444 GLY A N 1
ATOM 3556 C CA . GLY A 1 444 ? 2.438 2.872 -7.762 1.00 91.44 444 GLY A CA 1
ATOM 3557 C C . GLY A 1 444 ? 2.618 4.367 -8.027 1.00 91.44 444 GLY A C 1
ATOM 3558 O O . GLY A 1 444 ? 1.663 5.024 -8.436 1.00 91.44 444 GLY A O 1
ATOM 3559 N N . ASP A 1 445 ? 3.810 4.897 -7.768 1.00 92.81 445 ASP A N 1
ATOM 3560 C CA . ASP A 1 445 ? 4.262 6.190 -8.245 1.00 92.81 445 ASP A CA 1
ATOM 3561 C C . ASP A 1 445 ? 4.970 6.029 -9.601 1.00 92.81 445 ASP A C 1
ATOM 3563 O O . ASP A 1 445 ? 4.932 4.980 -10.244 1.00 92.81 445 ASP A O 1
ATOM 3567 N N . ILE A 1 446 ? 5.564 7.118 -10.070 1.00 95.69 446 ILE A N 1
ATOM 3568 C CA . ILE A 1 446 ? 6.114 7.229 -11.416 1.00 95.69 446 ILE A CA 1
ATOM 3569 C C . ILE A 1 446 ? 7.558 7.744 -11.318 1.00 95.69 446 ILE A C 1
ATOM 3571 O O . ILE A 1 446 ? 8.005 8.582 -12.100 1.00 95.69 446 ILE A O 1
ATOM 3575 N N . ASP A 1 447 ? 8.303 7.308 -10.305 1.00 95.88 447 ASP A N 1
ATOM 3576 C CA . ASP A 1 447 ? 9.745 7.500 -10.252 1.00 95.88 447 ASP A CA 1
ATOM 3577 C C . ASP A 1 447 ? 10.477 6.366 -11.002 1.00 95.88 447 ASP A C 1
ATOM 3579 O O . ASP A 1 447 ? 9.875 5.397 -11.474 1.00 95.88 447 ASP A O 1
ATOM 3583 N N . LEU A 1 448 ? 11.787 6.530 -11.194 1.00 98.19 448 LEU A N 1
ATOM 3584 C CA . LEU A 1 448 ? 12.670 5.502 -11.750 1.00 98.19 448 LEU A CA 1
ATOM 3585 C C . LEU A 1 448 ? 13.828 5.278 -10.784 1.00 98.19 448 LEU A C 1
ATOM 3587 O O . LEU A 1 448 ? 14.595 6.214 -10.566 1.00 98.19 448 LEU A O 1
ATOM 3591 N N . ARG A 1 449 ? 14.050 4.060 -10.267 1.00 96.81 449 ARG A N 1
ATOM 3592 C CA . ARG A 1 449 ? 15.177 3.772 -9.351 1.00 96.81 449 ARG A CA 1
ATOM 3593 C C . ARG A 1 449 ? 16.188 2.802 -9.916 1.00 96.81 449 ARG A C 1
ATOM 3595 O O . ARG A 1 449 ? 15.842 1.716 -10.363 1.00 96.81 449 ARG A O 1
ATOM 3602 N N . ILE A 1 450 ? 17.473 3.138 -9.829 1.00 97.56 450 ILE A N 1
ATOM 3603 C CA . ILE A 1 450 ? 18.521 2.311 -10.444 1.00 97.56 450 ILE A CA 1
ATOM 3604 C C . ILE A 1 450 ? 18.570 0.870 -9.896 1.00 97.56 450 ILE A C 1
ATOM 3606 O O . ILE A 1 450 ? 18.816 -0.068 -10.657 1.00 97.56 450 ILE A O 1
ATOM 3610 N N . GLU A 1 451 ? 18.324 0.662 -8.597 1.00 96.06 451 GLU A N 1
ATOM 3611 C CA . GLU A 1 451 ? 18.281 -0.682 -8.008 1.00 96.06 451 GLU A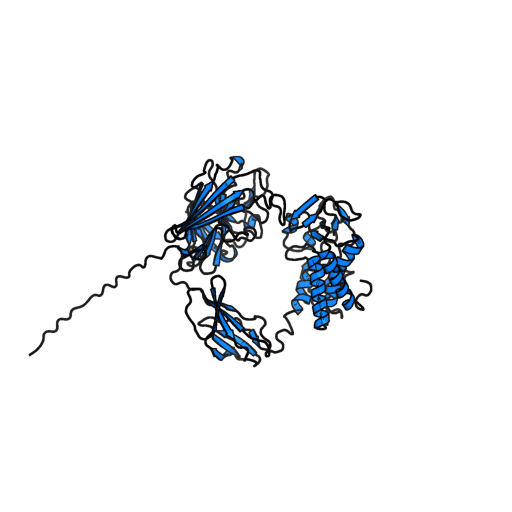 CA 1
ATOM 3612 C C . GLU A 1 451 ? 17.122 -1.523 -8.548 1.00 96.06 451 GLU A C 1
ATOM 3614 O O . GLU A 1 451 ? 17.335 -2.693 -8.860 1.00 96.06 451 GLU A O 1
ATOM 3619 N N . SER A 1 452 ? 15.942 -0.929 -8.720 1.00 97.19 452 SER A N 1
ATOM 3620 C CA . SER A 1 452 ? 14.758 -1.600 -9.251 1.00 97.19 452 SER A CA 1
ATOM 3621 C C . SER A 1 452 ? 14.911 -1.854 -10.749 1.00 97.19 452 SER A C 1
ATOM 3623 O O . SER A 1 452 ? 14.765 -2.991 -11.185 1.00 97.19 452 SER A O 1
ATOM 3625 N N . GLN A 1 453 ? 15.333 -0.844 -11.525 1.00 98.44 453 GLN A N 1
ATOM 3626 C CA . GLN A 1 453 ? 15.560 -0.982 -12.967 1.00 98.44 453 GLN A CA 1
ATOM 3627 C C . GLN A 1 453 ? 16.572 -2.094 -13.269 1.00 98.44 453 GLN A C 1
ATOM 3629 O O . GLN A 1 453 ? 16.307 -3.001 -14.056 1.00 98.44 453 G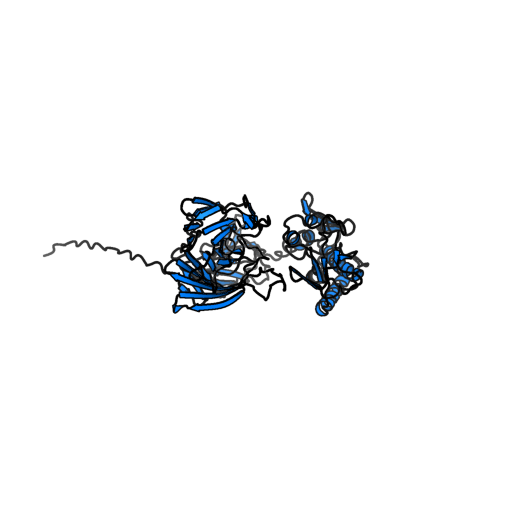LN A O 1
ATOM 3634 N N . SER A 1 454 ? 17.743 -2.056 -12.624 1.00 98.50 454 SER A N 1
ATOM 3635 C CA . SER A 1 454 ? 18.777 -3.070 -12.857 1.00 98.50 454 SER A CA 1
ATOM 3636 C C . SER A 1 454 ? 18.398 -4.439 -12.291 1.00 98.50 454 SER A C 1
ATOM 3638 O O . SER A 1 454 ? 18.766 -5.456 -12.879 1.00 98.50 454 SER A O 1
ATOM 3640 N N . GLY A 1 455 ? 17.685 -4.476 -11.161 1.00 98.44 455 GLY A N 1
ATOM 3641 C CA . GLY A 1 455 ? 17.191 -5.702 -10.545 1.00 98.44 455 GLY A CA 1
ATOM 3642 C C . GLY A 1 455 ? 16.186 -6.428 -11.433 1.00 98.44 455 GLY A C 1
ATOM 3643 O O . GLY A 1 455 ? 16.352 -7.625 -11.664 1.00 98.44 455 GLY A O 1
ATOM 3644 N N . GLU A 1 456 ? 15.211 -5.707 -11.987 1.00 98.50 456 GLU A N 1
ATOM 3645 C CA . GLU A 1 456 ? 14.201 -6.279 -12.882 1.00 98.50 456 GLU A CA 1
ATOM 3646 C C . GLU A 1 456 ? 14.839 -6.787 -14.179 1.00 98.50 456 GLU A C 1
ATOM 3648 O O . GLU A 1 456 ? 14.624 -7.938 -14.558 1.00 98.50 456 GLU A O 1
ATOM 3653 N N . VAL A 1 457 ? 15.746 -6.008 -14.788 1.00 98.75 457 VAL A N 1
ATOM 3654 C CA . VAL A 1 457 ? 16.559 -6.475 -15.927 1.00 98.75 457 VAL A CA 1
ATOM 3655 C C . VAL A 1 457 ? 17.242 -7.804 -15.597 1.00 98.75 457 VAL A C 1
ATOM 3657 O O . VAL A 1 457 ? 17.179 -8.748 -16.383 1.00 98.75 457 VAL A O 1
ATOM 3660 N N . TYR A 1 458 ? 17.876 -7.914 -14.429 1.00 98.69 458 TYR A N 1
ATOM 3661 C CA . TYR A 1 458 ? 18.555 -9.144 -14.034 1.00 98.69 458 TYR A CA 1
ATOM 3662 C C . TYR A 1 458 ? 17.589 -10.318 -13.824 1.00 98.69 458 TYR A C 1
ATOM 3664 O O . TYR A 1 458 ? 17.903 -11.434 -14.236 1.00 98.69 458 TYR A O 1
ATOM 3672 N N . ILE A 1 459 ? 16.412 -10.092 -13.233 1.00 98.44 459 ILE A N 1
ATOM 3673 C CA . ILE A 1 459 ? 15.372 -11.121 -13.073 1.00 98.44 459 ILE A CA 1
ATOM 3674 C C . ILE A 1 459 ? 14.920 -11.646 -14.441 1.00 98.44 459 ILE A C 1
ATOM 3676 O O . ILE A 1 459 ? 14.886 -12.863 -14.642 1.00 98.44 459 ILE A O 1
ATOM 3680 N N . LEU A 1 460 ? 14.652 -10.755 -15.397 1.00 98.62 460 LEU A N 1
ATOM 3681 C CA . LEU A 1 460 ? 14.234 -11.128 -16.749 1.00 98.62 460 LEU A CA 1
ATOM 3682 C C . LEU A 1 460 ? 15.333 -11.890 -17.497 1.00 98.62 460 LEU A C 1
ATOM 3684 O O . LEU A 1 460 ? 15.057 -12.925 -18.101 1.00 98.62 460 LEU A O 1
ATOM 3688 N N . VAL A 1 461 ? 16.595 -11.460 -17.386 1.00 98.62 461 VAL A N 1
ATOM 3689 C CA . VAL A 1 461 ? 17.747 -12.195 -17.940 1.00 98.62 461 VAL A CA 1
ATOM 3690 C C . VAL A 1 461 ? 17.807 -13.612 -17.375 1.00 98.62 461 VAL A C 1
ATOM 3692 O O . VAL A 1 461 ? 17.977 -14.578 -18.116 1.00 98.62 461 VAL A O 1
ATOM 3695 N N . ARG A 1 462 ? 17.645 -13.754 -16.055 1.00 98.25 462 ARG A N 1
ATOM 3696 C CA . ARG A 1 462 ? 17.663 -15.056 -15.381 1.00 98.25 462 ARG A CA 1
ATOM 3697 C C . ARG A 1 462 ? 16.510 -15.943 -15.830 1.00 98.25 462 ARG A C 1
ATOM 3699 O O . ARG A 1 462 ? 16.722 -17.144 -15.967 1.00 98.25 462 ARG A O 1
ATOM 3706 N N . ALA A 1 463 ? 15.325 -15.379 -16.044 1.00 97.38 463 ALA A N 1
ATOM 3707 C CA . ALA A 1 463 ? 14.182 -16.116 -16.567 1.00 97.38 463 ALA A CA 1
ATOM 3708 C C . ALA A 1 463 ? 14.426 -16.572 -18.014 1.00 97.38 463 ALA A C 1
ATOM 3710 O O . ALA A 1 463 ? 14.227 -17.748 -18.315 1.00 97.38 463 ALA A O 1
ATOM 3711 N N . TYR A 1 464 ? 14.935 -15.688 -18.873 1.00 97.81 464 TYR A N 1
ATOM 3712 C CA . TYR A 1 464 ? 15.282 -16.018 -20.254 1.00 97.81 464 TYR A CA 1
ATOM 3713 C C . TYR A 1 464 ? 16.340 -17.128 -20.330 1.00 97.81 464 TYR A C 1
ATOM 3715 O O . TYR A 1 464 ? 16.097 -18.160 -20.943 1.00 97.81 464 TYR A O 1
ATOM 3723 N N . GLU A 1 465 ? 17.477 -16.983 -19.638 1.00 97.00 465 GLU A N 1
ATOM 3724 C CA . GLU A 1 465 ? 18.556 -17.986 -19.664 1.00 97.00 465 GLU A CA 1
ATOM 3725 C C . GLU A 1 465 ? 18.138 -19.329 -19.036 1.00 97.00 465 GLU A C 1
ATOM 3727 O O . GLU A 1 465 ? 18.653 -20.377 -19.426 1.00 97.00 465 GLU A O 1
ATOM 3732 N N . ALA A 1 466 ? 17.239 -19.323 -18.045 1.00 97.69 466 ALA A N 1
ATOM 3733 C CA . ALA A 1 466 ? 16.810 -20.546 -17.367 1.00 97.69 466 ALA A CA 1
ATOM 3734 C C . ALA A 1 466 ? 15.733 -21.326 -18.132 1.00 97.69 466 ALA A C 1
ATOM 3736 O O . ALA A 1 466 ? 15.673 -22.550 -17.993 1.00 97.69 466 ALA A O 1
ATOM 3737 N N . PHE A 1 467 ? 14.873 -20.634 -18.883 1.00 95.75 467 PHE A N 1
ATOM 3738 C CA . PHE A 1 467 ? 13.666 -21.226 -19.465 1.00 95.75 467 PHE A CA 1
ATOM 3739 C C . PHE A 1 467 ? 13.543 -21.068 -20.982 1.00 95.75 467 PHE A C 1
ATOM 3741 O O . PHE A 1 467 ? 12.595 -21.619 -21.531 1.00 95.75 467 PHE A O 1
ATOM 3748 N N . ASP A 1 468 ? 14.480 -20.374 -21.638 1.00 94.25 468 ASP A N 1
ATOM 3749 C CA . ASP A 1 468 ? 14.486 -20.129 -23.088 1.00 94.25 468 ASP A CA 1
ATOM 3750 C C . ASP A 1 468 ? 13.156 -19.525 -23.568 1.00 94.25 468 ASP A C 1
ATOM 3752 O O . ASP A 1 468 ? 12.463 -20.056 -24.430 1.00 94.25 468 ASP A O 1
ATOM 3756 N N . VAL A 1 469 ? 12.736 -18.447 -22.896 1.00 94.19 469 VAL A N 1
ATOM 3757 C CA . VAL A 1 469 ? 11.420 -17.833 -23.114 1.00 94.19 469 VAL A CA 1
ATOM 3758 C C . VAL A 1 469 ? 11.402 -17.099 -24.456 1.00 94.19 469 VAL A C 1
ATOM 3760 O O . VAL A 1 469 ? 11.976 -16.019 -24.580 1.00 94.19 469 VAL A O 1
ATOM 3763 N N . ASP A 1 470 ? 10.681 -17.654 -25.428 1.00 95.31 470 ASP A N 1
ATOM 3764 C CA . ASP A 1 470 ? 10.504 -17.134 -26.793 1.00 95.31 470 ASP A CA 1
ATOM 3765 C C . ASP A 1 470 ? 9.126 -16.487 -27.029 1.00 95.31 470 ASP A C 1
ATOM 3767 O O . ASP A 1 470 ? 8.693 -16.300 -28.163 1.00 95.31 470 ASP A O 1
ATOM 3771 N N . TYR A 1 471 ? 8.425 -16.151 -25.945 1.00 97.19 471 TYR A N 1
ATOM 3772 C CA . TYR A 1 471 ? 7.074 -15.603 -25.984 1.00 97.19 471 TYR A CA 1
ATOM 3773 C C . TYR A 1 471 ? 7.009 -14.234 -26.674 1.00 97.19 471 TYR A C 1
ATOM 3775 O O . TYR A 1 471 ? 7.779 -13.350 -26.309 1.00 97.19 471 TYR A O 1
ATOM 3783 N N . ASP A 1 472 ? 6.078 -14.066 -27.615 1.00 97.75 472 ASP A N 1
ATOM 3784 C CA . ASP A 1 472 ? 5.907 -12.873 -28.456 1.00 97.75 472 ASP A CA 1
ATOM 3785 C C . ASP A 1 472 ? 4.413 -12.561 -28.606 1.00 97.75 472 ASP A C 1
ATOM 3787 O O . ASP A 1 472 ? 3.695 -13.240 -29.342 1.00 97.75 472 ASP A O 1
ATOM 3791 N N . GLU A 1 473 ? 3.933 -11.567 -27.864 1.00 97.56 473 GLU A N 1
ATOM 3792 C CA . GLU A 1 473 ? 2.587 -11.008 -28.019 1.00 97.56 473 GLU A CA 1
ATOM 3793 C C . GLU A 1 473 ? 2.578 -9.475 -27.921 1.00 97.56 473 GLU A C 1
ATOM 3795 O O . GLU A 1 473 ? 1.519 -8.871 -28.086 1.00 97.56 473 GLU A O 1
ATOM 3800 N N . THR A 1 474 ? 3.707 -8.809 -27.666 1.00 97.62 474 THR A N 1
ATOM 3801 C CA . THR A 1 474 ? 3.773 -7.350 -27.508 1.00 97.62 474 THR A CA 1
ATOM 3802 C C . THR A 1 474 ? 4.906 -6.762 -28.340 1.00 97.62 474 THR A C 1
ATOM 3804 O O . THR A 1 474 ? 6.071 -7.073 -28.121 1.00 97.62 474 THR A O 1
ATOM 3807 N N . SER A 1 475 ? 4.602 -5.815 -29.229 1.00 98.38 475 SER A N 1
ATOM 3808 C CA . SER A 1 475 ? 5.647 -5.086 -29.956 1.00 98.38 475 SER A CA 1
ATOM 3809 C C . SER A 1 475 ? 6.097 -3.854 -29.180 1.00 98.38 475 SER A C 1
ATOM 3811 O O . SER A 1 475 ? 5.256 -3.039 -28.784 1.00 98.38 475 SER A O 1
ATOM 3813 N N . VAL A 1 476 ? 7.408 -3.664 -29.047 1.00 98.62 476 VAL A N 1
ATOM 3814 C CA . VAL A 1 476 ? 8.034 -2.474 -28.463 1.00 98.62 476 VAL A CA 1
ATOM 3815 C C . VAL A 1 476 ? 8.908 -1.788 -29.514 1.00 98.62 476 VAL A C 1
ATOM 3817 O O . VAL A 1 476 ? 9.956 -2.298 -29.909 1.00 98.62 476 VAL A O 1
ATOM 3820 N N . ASP A 1 477 ? 8.518 -0.585 -29.938 1.00 98.31 477 ASP A N 1
ATOM 3821 C CA . ASP A 1 477 ? 9.335 0.258 -30.816 1.00 98.31 477 ASP A CA 1
ATOM 3822 C C . ASP A 1 477 ? 9.962 1.404 -30.012 1.00 98.31 477 ASP A C 1
ATOM 3824 O O . ASP A 1 477 ? 9.322 2.419 -29.723 1.00 98.31 477 ASP A O 1
ATOM 3828 N N . GLN A 1 478 ? 11.244 1.252 -29.664 1.00 97.31 478 GLN A N 1
ATOM 3829 C CA . GLN A 1 478 ? 12.012 2.253 -28.910 1.00 97.31 478 GLN A CA 1
ATOM 3830 C C . GLN A 1 478 ? 12.213 3.564 -29.690 1.00 97.31 478 GLN A C 1
ATOM 3832 O O . GLN A 1 478 ? 12.435 4.614 -29.084 1.00 97.31 478 GLN A O 1
ATOM 3837 N N . HIS A 1 479 ? 12.158 3.534 -31.027 1.00 95.88 479 HIS A N 1
ATOM 3838 C CA . HIS A 1 479 ? 12.342 4.726 -31.850 1.00 95.88 479 HIS A CA 1
ATOM 3839 C C . HIS A 1 479 ? 11.052 5.541 -31.923 1.00 95.88 479 HIS A C 1
ATOM 3841 O O . HIS A 1 479 ? 11.086 6.754 -31.683 1.00 95.88 479 HIS A O 1
ATOM 3847 N N . SER A 1 480 ? 9.929 4.906 -32.266 1.00 97.44 480 SER A N 1
ATOM 3848 C CA . SER A 1 480 ? 8.632 5.588 -32.307 1.00 97.44 480 SER A CA 1
ATOM 3849 C C . SER A 1 480 ? 8.043 5.810 -30.915 1.00 97.44 480 SER A C 1
ATOM 3851 O O . SER A 1 480 ? 7.110 6.600 -30.781 1.00 97.44 480 SER A O 1
ATOM 3853 N N . ARG A 1 481 ? 8.589 5.133 -29.895 1.00 98.38 481 ARG A N 1
ATOM 3854 C CA . ARG A 1 481 ? 8.159 5.156 -28.490 1.00 98.38 481 ARG A CA 1
ATOM 3855 C C . ARG A 1 481 ? 6.739 4.649 -28.302 1.00 98.38 481 ARG A C 1
ATOM 3857 O O . ARG A 1 481 ? 5.946 5.224 -27.556 1.00 98.38 481 ARG A O 1
ATOM 3864 N N . ILE A 1 482 ? 6.407 3.584 -29.023 1.00 98.56 482 ILE A N 1
ATOM 3865 C CA . ILE A 1 482 ? 5.078 2.978 -28.998 1.00 98.56 482 ILE A CA 1
ATOM 3866 C C . ILE A 1 482 ? 5.211 1.522 -28.580 1.00 98.56 482 ILE A C 1
ATOM 3868 O O . ILE A 1 482 ? 6.073 0.797 -29.074 1.00 98.56 482 ILE A O 1
ATOM 3872 N N . VAL A 1 483 ? 4.328 1.117 -27.676 1.00 98.81 483 VAL A N 1
ATOM 3873 C CA . VAL A 1 483 ? 4.077 -0.281 -27.347 1.00 98.81 483 VAL A CA 1
ATOM 3874 C C . VAL A 1 483 ? 2.674 -0.641 -27.812 1.00 98.81 483 VAL A C 1
ATOM 3876 O O . VAL A 1 483 ? 1.725 0.097 -27.540 1.00 98.81 483 VAL A O 1
ATOM 3879 N N . GLU A 1 484 ? 2.547 -1.776 -28.492 1.00 98.62 484 GLU A N 1
ATOM 3880 C CA . GLU A 1 484 ? 1.262 -2.358 -28.883 1.00 98.62 484 GLU A CA 1
ATOM 3881 C C . GLU A 1 484 ? 1.118 -3.724 -28.212 1.00 98.62 484 GLU A C 1
ATOM 3883 O O . GLU A 1 484 ? 1.730 -4.712 -28.624 1.00 98.62 484 GLU A O 1
ATOM 3888 N N . ILE A 1 485 ? 0.303 -3.775 -27.161 1.00 98.62 485 ILE A N 1
ATOM 3889 C CA . ILE A 1 485 ? -0.053 -5.020 -26.480 1.00 98.62 485 ILE A CA 1
ATOM 3890 C C . ILE A 1 485 ? -0.930 -5.868 -27.415 1.00 98.62 485 ILE A C 1
ATOM 3892 O O . ILE A 1 485 ? -1.829 -5.350 -28.093 1.00 98.62 485 ILE A O 1
ATOM 3896 N N . HIS A 1 486 ? -0.688 -7.183 -27.431 1.00 97.50 486 HIS A N 1
ATOM 3897 C CA . HIS A 1 486 ? -1.348 -8.169 -28.307 1.00 97.50 486 HIS A CA 1
ATOM 3898 C C . HIS A 1 486 ? -1.102 -7.913 -29.795 1.00 97.50 486 HIS A C 1
ATOM 3900 O O . HIS A 1 486 ? -2.003 -8.037 -30.637 1.00 97.50 486 HIS A O 1
ATOM 3906 N N . GLN A 1 487 ? 0.118 -7.503 -30.117 1.00 97.94 487 GLN A N 1
ATOM 3907 C CA . GLN A 1 487 ? 0.602 -7.273 -31.466 1.00 97.94 487 GLN A CA 1
ATOM 3908 C C . GLN A 1 487 ? 2.014 -7.862 -31.595 1.00 97.94 487 GLN A C 1
ATOM 3910 O O . GLN A 1 487 ? 2.982 -7.133 -31.405 1.00 97.94 487 GLN A O 1
ATOM 3915 N N . PRO A 1 488 ? 2.147 -9.159 -31.914 1.00 97.69 488 PRO A N 1
ATOM 3916 C CA . PRO A 1 488 ? 3.456 -9.786 -32.053 1.00 97.69 488 PRO A CA 1
ATOM 3917 C C . PRO A 1 488 ? 4.260 -9.169 -33.202 1.00 97.69 488 PRO A C 1
ATOM 3919 O O . PRO A 1 488 ? 3.691 -8.815 -34.246 1.00 97.69 488 PRO A O 1
ATOM 3922 N N . ASP A 1 489 ? 5.576 -9.057 -33.022 1.00 97.81 489 ASP A N 1
ATOM 3923 C CA . ASP A 1 489 ? 6.507 -8.490 -34.010 1.00 97.81 489 ASP A CA 1
ATOM 3924 C C . ASP A 1 489 ? 7.651 -9.437 -34.414 1.00 97.81 489 ASP A C 1
ATOM 3926 O O . ASP A 1 489 ? 8.540 -9.057 -35.184 1.00 97.81 489 ASP A O 1
ATOM 3930 N N . GLY A 1 490 ? 7.599 -10.690 -33.958 1.00 97.94 490 GLY A N 1
ATOM 3931 C CA . GLY A 1 490 ? 8.599 -11.719 -34.217 1.00 97.94 490 GLY A CA 1
ATOM 3932 C C . GLY A 1 490 ? 9.784 -11.685 -33.252 1.00 97.94 490 GLY A C 1
ATOM 3933 O O . GLY A 1 490 ? 10.771 -12.384 -33.503 1.00 97.94 490 GLY A O 1
ATOM 3934 N N . LYS A 1 491 ? 9.730 -10.878 -32.185 1.00 98.06 491 LYS A N 1
ATOM 3935 C CA . LYS A 1 491 ? 10.788 -10.764 -31.177 1.00 98.06 491 LYS A CA 1
ATOM 3936 C C . LYS A 1 491 ? 10.282 -11.229 -29.812 1.00 98.06 491 LYS A C 1
ATOM 3938 O O . LYS A 1 491 ? 9.201 -10.825 -29.406 1.00 98.06 491 LYS A O 1
ATOM 3943 N N . PRO A 1 492 ? 11.087 -11.976 -29.035 1.00 98.00 492 PRO A N 1
ATOM 3944 C CA . PRO A 1 492 ? 10.698 -12.332 -27.677 1.00 98.00 492 PRO A CA 1
ATOM 3945 C C . PRO A 1 492 ? 10.430 -11.087 -26.818 1.00 98.00 492 PRO A C 1
ATOM 3947 O O . PRO A 1 492 ? 11.326 -10.261 -26.617 1.00 98.00 492 PRO A O 1
ATOM 3950 N N . ASP A 1 493 ? 9.223 -10.982 -26.263 1.00 98.56 493 ASP A N 1
ATOM 3951 C CA . ASP A 1 493 ? 8.773 -9.887 -25.394 1.00 98.56 493 ASP A CA 1
ATOM 3952 C C . ASP A 1 493 ? 9.763 -9.659 -24.246 1.00 98.56 493 ASP A C 1
ATOM 3954 O O . ASP A 1 493 ? 10.104 -8.530 -23.903 1.00 98.56 493 ASP A O 1
ATOM 3958 N N . ILE A 1 494 ? 10.290 -10.742 -23.668 1.00 98.62 494 ILE A N 1
ATOM 3959 C CA . ILE A 1 494 ? 11.246 -10.668 -22.561 1.00 98.62 494 ILE A CA 1
ATOM 3960 C C . ILE A 1 494 ? 12.560 -9.978 -22.958 1.00 98.62 494 ILE A C 1
ATOM 3962 O O . ILE A 1 494 ? 13.108 -9.222 -22.159 1.00 98.62 494 ILE A O 1
ATOM 3966 N N . LEU A 1 495 ? 13.051 -10.179 -24.188 1.00 98.62 495 LEU A N 1
ATOM 3967 C CA . LEU A 1 495 ? 14.253 -9.500 -24.683 1.00 98.62 495 LEU A CA 1
ATOM 3968 C C . LEU A 1 495 ? 13.975 -8.021 -24.963 1.00 98.62 495 LEU A C 1
ATOM 3970 O O . LEU A 1 495 ? 14.812 -7.180 -24.639 1.00 98.62 495 LEU A O 1
ATOM 3974 N N . GLN A 1 496 ? 12.785 -7.698 -25.477 1.00 98.62 496 GLN A N 1
ATOM 3975 C CA . GLN A 1 496 ? 12.334 -6.314 -25.657 1.00 98.62 496 GLN A CA 1
ATOM 3976 C C . GLN A 1 496 ? 12.231 -5.568 -24.312 1.00 98.62 496 GLN A C 1
ATOM 3978 O O . GLN A 1 496 ? 12.652 -4.415 -24.201 1.00 98.62 496 GLN A O 1
ATOM 3983 N N . GLN A 1 497 ? 11.741 -6.231 -23.257 1.00 98.69 497 GLN A N 1
ATOM 3984 C CA . GLN A 1 497 ? 11.717 -5.674 -21.900 1.00 98.69 497 GLN A CA 1
ATOM 3985 C C . GLN A 1 497 ? 13.138 -5.484 -21.338 1.00 98.69 497 GLN A C 1
ATOM 3987 O O . GLN A 1 497 ? 13.463 -4.414 -20.823 1.00 98.69 497 GLN A O 1
ATOM 3992 N N . ILE A 1 498 ? 14.026 -6.474 -21.489 1.00 98.81 498 ILE A N 1
ATOM 3993 C CA . ILE A 1 498 ? 15.434 -6.358 -21.063 1.00 98.81 498 ILE A CA 1
ATOM 3994 C C . ILE A 1 498 ? 16.129 -5.185 -21.768 1.00 98.81 498 ILE A C 1
ATOM 3996 O O . ILE A 1 498 ? 16.835 -4.417 -21.112 1.00 98.81 498 ILE A O 1
ATOM 4000 N N . GLU A 1 499 ? 15.909 -5.014 -23.075 1.00 98.75 499 GLU A N 1
ATOM 4001 C CA . GLU A 1 499 ? 16.403 -3.865 -23.838 1.00 98.75 499 GLU A CA 1
ATOM 4002 C C . GLU A 1 499 ? 15.886 -2.547 -23.249 1.00 98.75 499 GLU A C 1
ATOM 4004 O O . GLU A 1 499 ? 16.679 -1.646 -22.971 1.00 98.75 499 GLU A O 1
ATOM 4009 N N . HIS A 1 500 ? 14.578 -2.440 -23.001 1.00 98.81 500 HIS A N 1
ATOM 4010 C CA . HIS A 1 500 ? 13.974 -1.218 -22.475 1.00 98.81 500 HIS A CA 1
ATOM 4011 C C . HIS A 1 500 ? 14.550 -0.802 -21.112 1.00 98.81 500 HIS A C 1
ATOM 4013 O O . HIS A 1 500 ? 14.890 0.367 -20.911 1.00 98.81 500 HIS A O 1
ATOM 4019 N N . GLY A 1 501 ? 14.724 -1.747 -20.184 1.00 98.50 501 GLY A N 1
ATOM 4020 C CA . GLY A 1 501 ? 15.369 -1.475 -18.898 1.00 98.50 501 GLY A CA 1
ATOM 4021 C C . GLY A 1 501 ? 16.848 -1.100 -19.048 1.00 98.50 501 GLY A C 1
ATOM 4022 O O . GLY A 1 501 ? 17.323 -0.138 -18.437 1.00 98.50 501 GLY A O 1
ATOM 4023 N N . ALA A 1 502 ? 17.584 -1.811 -19.910 1.00 98.50 502 ALA A N 1
ATOM 4024 C CA . ALA A 1 502 ? 18.995 -1.536 -20.174 1.00 98.50 502 ALA A CA 1
ATOM 4025 C C . ALA A 1 502 ? 19.221 -0.143 -20.791 1.00 98.50 502 ALA A C 1
ATOM 4027 O O . ALA A 1 502 ? 20.196 0.523 -20.431 1.00 98.50 502 ALA A O 1
ATOM 4028 N N . LEU A 1 503 ? 18.312 0.338 -21.648 1.00 98.44 503 LEU A N 1
ATOM 4029 C CA . LEU A 1 503 ? 18.378 1.679 -22.239 1.00 98.44 503 LEU A CA 1
ATOM 4030 C C . LEU A 1 503 ? 18.392 2.790 -21.181 1.00 98.44 503 LEU A C 1
ATOM 4032 O O . LEU A 1 503 ? 19.215 3.701 -21.289 1.00 98.44 503 LEU A O 1
ATOM 4036 N N . SER A 1 504 ? 17.569 2.687 -20.132 1.00 97.88 504 SER A N 1
ATOM 4037 C CA . SER A 1 504 ? 17.568 3.660 -19.026 1.00 97.88 504 SER A CA 1
ATOM 4038 C C . SER A 1 504 ? 18.907 3.667 -18.288 1.00 97.88 504 SER A C 1
ATOM 4040 O O . SER A 1 504 ? 19.516 4.714 -18.057 1.00 97.88 504 SER A O 1
ATOM 4042 N N . ILE A 1 505 ? 19.420 2.480 -17.956 1.00 98.25 505 ILE A N 1
ATOM 4043 C CA . ILE A 1 505 ? 20.648 2.327 -17.166 1.00 98.25 505 ILE A CA 1
ATOM 4044 C C . ILE A 1 505 ? 21.870 2.828 -17.948 1.00 98.25 505 ILE A C 1
ATOM 4046 O O . ILE A 1 505 ? 22.666 3.626 -17.442 1.00 98.25 505 ILE A O 1
ATOM 4050 N N . VAL A 1 506 ? 22.023 2.368 -19.192 1.00 97.12 506 VAL A N 1
ATOM 4051 C CA . VAL A 1 506 ? 23.151 2.726 -20.061 1.00 97.12 506 VAL A CA 1
ATOM 4052 C C . VAL A 1 506 ? 23.061 4.191 -20.486 1.00 97.12 506 VAL A C 1
ATOM 4054 O O . VAL A 1 506 ? 24.081 4.884 -20.478 1.00 97.12 506 VAL A O 1
ATOM 4057 N N . GLY A 1 507 ? 21.860 4.685 -20.808 1.00 95.06 507 GLY A N 1
ATOM 4058 C CA . GLY A 1 507 ? 21.604 6.094 -21.110 1.00 95.06 507 GLY A CA 1
ATOM 4059 C C . GLY A 1 507 ? 21.995 7.001 -19.945 1.00 95.06 507 GLY A C 1
ATOM 4060 O O . GLY A 1 507 ? 22.770 7.944 -20.129 1.00 95.06 507 GLY A O 1
ATOM 4061 N N . GLY A 1 508 ? 21.572 6.646 -18.730 1.00 95.44 508 GLY A N 1
ATOM 4062 C CA . GLY A 1 508 ? 21.977 7.317 -17.499 1.00 95.44 508 GLY A CA 1
ATOM 4063 C C . GLY A 1 508 ? 23.493 7.379 -17.329 1.00 95.44 508 GLY A C 1
ATOM 4064 O O . GLY A 1 508 ? 24.060 8.466 -17.191 1.00 95.44 508 GLY A O 1
ATOM 4065 N N . TYR A 1 509 ? 24.169 6.230 -17.423 1.00 96.19 509 TYR A N 1
ATOM 4066 C CA . TYR A 1 509 ? 25.621 6.162 -17.251 1.00 96.19 509 TYR A CA 1
ATOM 4067 C C . TYR A 1 509 ? 26.384 6.966 -18.309 1.00 96.19 509 TYR A C 1
ATOM 4069 O O . TYR A 1 509 ? 27.301 7.715 -17.970 1.00 96.19 509 TYR A O 1
ATOM 4077 N N . ARG A 1 510 ? 26.002 6.859 -19.589 1.00 96.06 510 ARG A N 1
ATOM 4078 C CA . ARG A 1 510 ? 26.659 7.577 -20.696 1.00 96.06 510 ARG A CA 1
ATOM 4079 C C . ARG A 1 510 ? 26.542 9.097 -20.550 1.00 96.06 510 ARG A C 1
ATOM 4081 O O . ARG A 1 510 ? 27.502 9.802 -20.859 1.00 96.06 510 ARG A O 1
ATOM 4088 N N . ASN A 1 511 ? 25.404 9.602 -20.073 1.00 97.19 511 ASN A N 1
ATOM 4089 C CA . ASN A 1 511 ? 25.168 11.043 -19.966 1.00 97.19 511 ASN A CA 1
ATOM 4090 C C . ASN A 1 511 ? 25.730 11.652 -18.674 1.00 97.19 511 ASN A C 1
ATOM 4092 O O . ASN A 1 511 ? 26.321 12.735 -18.715 1.00 97.19 511 ASN A O 1
ATOM 4096 N N . LEU A 1 512 ? 25.610 10.953 -17.542 1.00 97.38 512 LEU A N 1
ATOM 4097 C CA . LEU A 1 512 ? 26.076 11.434 -16.235 1.00 97.38 512 LEU A CA 1
ATOM 4098 C C . LEU A 1 512 ? 27.553 11.104 -15.962 1.00 97.38 512 LEU A C 1
ATOM 4100 O O . LEU A 1 512 ? 28.184 11.764 -15.137 1.00 97.38 512 LEU A O 1
ATOM 4104 N N . GLY A 1 513 ? 28.109 10.090 -16.636 1.00 95.69 513 GLY A N 1
ATOM 4105 C CA . GLY A 1 513 ? 29.412 9.495 -16.313 1.00 95.69 513 GLY A CA 1
ATOM 4106 C C . GLY A 1 513 ? 29.378 8.584 -15.080 1.00 95.69 513 GLY A C 1
ATOM 4107 O O . GLY A 1 513 ? 30.429 8.186 -14.582 1.00 95.69 513 GLY A O 1
ATOM 4108 N N . ARG A 1 514 ? 28.178 8.295 -14.562 1.00 95.38 514 ARG A N 1
ATOM 4109 C CA . ARG A 1 514 ? 27.910 7.438 -13.404 1.00 95.38 514 ARG A CA 1
ATOM 4110 C C . ARG A 1 514 ? 26.444 7.008 -13.371 1.00 95.38 514 ARG A C 1
ATOM 4112 O O . ARG A 1 514 ? 25.634 7.521 -14.135 1.00 95.38 514 ARG A O 1
ATOM 4119 N N . LEU A 1 515 ? 26.090 6.110 -12.457 1.00 96.62 515 LEU A N 1
ATOM 4120 C CA . LEU A 1 515 ? 24.690 5.752 -12.228 1.00 96.62 515 LEU A CA 1
ATOM 4121 C C . LEU A 1 515 ? 23.913 6.917 -11.605 1.00 96.62 515 LEU A C 1
ATOM 4123 O O . LEU A 1 515 ? 24.395 7.576 -10.678 1.00 96.62 515 LEU A O 1
ATOM 4127 N N . TYR A 1 516 ? 22.692 7.134 -12.088 1.00 97.50 516 TYR A N 1
ATOM 4128 C CA . TYR A 1 516 ? 21.705 7.917 -11.355 1.00 97.50 516 TYR A CA 1
ATOM 4129 C C . TYR A 1 516 ? 21.269 7.145 -10.100 1.00 97.50 516 TYR A C 1
ATOM 4131 O O . TYR A 1 516 ? 21.296 5.918 -10.074 1.00 97.50 516 TYR A O 1
ATOM 4139 N N . ARG A 1 517 ? 20.863 7.859 -9.050 1.00 96.94 517 ARG A N 1
ATOM 4140 C CA . ARG A 1 517 ? 20.177 7.297 -7.877 1.00 96.94 517 ARG A CA 1
ATOM 4141 C C . ARG A 1 517 ? 18.748 6.916 -8.245 1.00 96.94 517 ARG A C 1
ATOM 4143 O O . ARG A 1 517 ? 18.294 5.815 -7.943 1.00 96.94 517 ARG A O 1
ATOM 4150 N N . GLY A 1 518 ? 18.058 7.865 -8.853 1.00 97.75 518 GLY A N 1
ATOM 4151 C CA . GLY A 1 518 ? 16.704 7.736 -9.361 1.00 97.75 518 GLY A CA 1
ATOM 4152 C C . GLY A 1 518 ? 16.246 9.053 -9.984 1.00 97.75 518 GLY A C 1
ATOM 4153 O O . GLY A 1 518 ? 16.969 10.054 -9.892 1.00 97.75 518 GLY A O 1
ATOM 4154 N N . ILE A 1 519 ? 15.081 9.036 -10.621 1.00 98.69 519 ILE A N 1
ATOM 4155 C CA . ILE A 1 519 ? 14.454 10.199 -11.250 1.00 98.69 519 ILE A CA 1
ATOM 4156 C C . ILE A 1 519 ? 13.038 10.342 -10.698 1.00 98.69 519 ILE A C 1
ATOM 4158 O O . ILE A 1 519 ? 12.259 9.405 -10.811 1.00 98.69 519 ILE A O 1
ATOM 4162 N N . ILE A 1 520 ? 12.713 11.489 -10.100 1.00 98.31 520 ILE A N 1
ATOM 4163 C CA . ILE A 1 520 ? 11.448 11.707 -9.378 1.00 98.31 520 ILE A CA 1
ATOM 4164 C C . ILE A 1 520 ? 10.939 13.141 -9.552 1.00 98.31 520 ILE A C 1
ATOM 4166 O O . ILE A 1 520 ? 11.725 14.080 -9.664 1.00 98.31 520 ILE A O 1
ATOM 4170 N N . CYS A 1 521 ? 9.621 13.335 -9.561 1.00 97.62 521 CYS A N 1
ATOM 4171 C CA . CYS A 1 521 ? 9.001 14.658 -9.662 1.00 97.62 521 CYS A CA 1
ATOM 4172 C C . CYS A 1 521 ? 9.380 15.605 -8.495 1.00 97.62 521 CYS A C 1
ATOM 4174 O O . CYS A 1 521 ? 9.622 15.148 -7.370 1.00 97.62 521 CYS A O 1
ATOM 4176 N N . PRO A 1 522 ? 9.375 16.934 -8.717 1.00 95.75 522 PRO A N 1
ATOM 4177 C CA . PRO A 1 522 ? 9.820 17.912 -7.723 1.00 95.75 522 PRO A CA 1
ATOM 4178 C C . PRO A 1 522 ? 8.801 18.199 -6.610 1.00 95.75 522 PRO A C 1
ATOM 4180 O O . PRO A 1 522 ? 9.179 18.726 -5.563 1.00 95.75 522 PRO A O 1
ATOM 4183 N N . THR A 1 523 ? 7.514 17.886 -6.801 1.00 95.00 523 THR A N 1
ATOM 4184 C CA . THR A 1 523 ? 6.452 18.268 -5.854 1.00 95.00 523 THR A CA 1
ATOM 4185 C C . THR A 1 523 ? 5.601 17.089 -5.395 1.00 95.00 523 THR A C 1
ATOM 4187 O O . THR A 1 523 ? 5.313 16.172 -6.160 1.00 95.00 523 THR A O 1
ATOM 4190 N N . LEU A 1 524 ? 5.104 17.154 -4.153 1.00 92.56 524 LEU A N 1
ATOM 4191 C CA . LEU A 1 524 ? 4.154 16.162 -3.634 1.00 92.56 524 LEU A CA 1
ATOM 4192 C C . LEU A 1 524 ? 2.853 16.120 -4.440 1.00 92.56 524 LEU A C 1
ATOM 4194 O O . LEU A 1 524 ? 2.246 15.063 -4.553 1.00 92.56 524 LEU A O 1
ATOM 4198 N N . ARG A 1 525 ? 2.424 17.251 -5.022 1.00 90.81 525 ARG A N 1
ATOM 4199 C CA . ARG A 1 525 ? 1.209 17.306 -5.845 1.00 90.81 525 ARG A CA 1
ATOM 4200 C C . ARG A 1 525 ? 1.326 16.425 -7.088 1.00 90.81 525 ARG A C 1
ATOM 4202 O O . ARG A 1 525 ? 0.341 15.779 -7.434 1.00 90.81 525 ARG A O 1
ATOM 4209 N N . GLN A 1 526 ? 2.498 16.407 -7.723 1.00 94.50 526 GLN A N 1
ATOM 4210 C CA . GLN A 1 526 ? 2.796 15.484 -8.817 1.00 94.50 526 GLN A CA 1
ATOM 4211 C C . GLN A 1 526 ? 2.940 14.056 -8.290 1.00 94.50 526 GLN A C 1
ATOM 4213 O O . GLN A 1 526 ? 2.321 13.155 -8.836 1.00 94.50 526 GLN A O 1
ATOM 4218 N N . TYR A 1 527 ? 3.672 13.859 -7.191 1.00 94.69 527 TYR A N 1
ATOM 4219 C CA . TYR A 1 527 ? 3.941 12.528 -6.639 1.00 94.69 527 TYR A CA 1
ATOM 4220 C C . TYR A 1 527 ? 2.670 11.731 -6.308 1.00 94.69 527 TYR A C 1
ATOM 4222 O O . TYR A 1 527 ? 2.599 10.536 -6.564 1.00 94.69 527 TYR A O 1
ATOM 4230 N N . VAL A 1 528 ? 1.637 12.396 -5.781 1.00 91.75 528 VAL A N 1
ATOM 4231 C CA . VAL A 1 528 ? 0.347 11.761 -5.443 1.00 91.75 528 VAL A CA 1
ATOM 4232 C C . VAL A 1 528 ? -0.648 11.727 -6.607 1.00 91.75 528 VAL A C 1
ATOM 4234 O O . VAL A 1 528 ? -1.837 11.471 -6.392 1.00 91.75 528 VAL A O 1
ATOM 4237 N N . MET A 1 529 ? -0.217 12.059 -7.827 1.00 92.00 529 MET A N 1
ATOM 4238 C CA . MET A 1 529 ? -1.085 12.041 -9.000 1.00 92.00 529 MET A CA 1
ATOM 4239 C C . MET A 1 529 ? -1.628 10.629 -9.241 1.00 92.00 529 MET A C 1
ATOM 4241 O O . MET A 1 529 ? -0.904 9.642 -9.186 1.00 92.00 529 MET A O 1
ATOM 4245 N N . LEU A 1 530 ? -2.918 10.551 -9.560 1.00 90.38 530 LEU A N 1
ATOM 4246 C CA . LEU A 1 530 ? -3.576 9.336 -10.025 1.00 90.38 530 LEU A CA 1
ATOM 4247 C C . LEU A 1 530 ? -4.054 9.567 -11.460 1.00 90.38 530 LEU A C 1
ATOM 4249 O O . LEU A 1 530 ? -4.604 10.630 -11.752 1.00 90.38 530 LEU A O 1
ATOM 4253 N N . GLY A 1 531 ? -3.905 8.570 -12.332 1.00 91.44 531 GLY A N 1
ATOM 4254 C CA . GLY A 1 531 ? -4.375 8.631 -13.718 1.00 91.44 531 GLY A CA 1
ATOM 4255 C C . GLY A 1 531 ? -3.267 8.375 -14.736 1.00 91.44 531 GLY A C 1
ATOM 4256 O O . GLY A 1 531 ? -2.366 7.584 -14.481 1.00 91.44 531 GLY A O 1
ATOM 4257 N N . ASP A 1 532 ? -3.375 9.017 -15.901 1.00 95.19 532 ASP A N 1
ATOM 4258 C CA . ASP A 1 532 ? -2.420 8.878 -17.006 1.00 95.19 532 ASP A CA 1
ATOM 4259 C C . ASP A 1 532 ? -1.064 9.495 -16.626 1.00 95.19 532 ASP A C 1
ATOM 4261 O O . ASP A 1 532 ? -0.983 10.688 -16.322 1.00 95.19 532 ASP A O 1
ATOM 4265 N N . ALA A 1 533 ? -0.003 8.685 -16.665 1.00 95.38 533 ALA A N 1
ATOM 4266 C CA . ALA A 1 533 ? 1.359 9.099 -16.340 1.00 95.38 533 ALA A CA 1
ATOM 4267 C C . ALA A 1 533 ? 1.851 10.274 -17.201 1.00 95.38 533 ALA A C 1
ATOM 4269 O O . ALA A 1 533 ? 2.657 11.077 -16.738 1.00 95.38 533 ALA A O 1
ATOM 4270 N N . SER A 1 534 ? 1.331 10.442 -18.423 1.00 95.88 534 SER A N 1
ATOM 4271 C CA . SER A 1 534 ? 1.687 11.579 -19.277 1.00 95.88 534 SER A CA 1
ATOM 4272 C C . SER A 1 534 ? 1.182 12.923 -18.756 1.00 95.88 534 SER A C 1
ATOM 4274 O O . SER A 1 534 ? 1.516 13.948 -19.333 1.00 95.88 534 SER A O 1
ATOM 4276 N N . GLY A 1 535 ? 0.306 12.932 -17.748 1.00 95.38 535 GLY A N 1
ATOM 4277 C CA . GLY A 1 535 ? -0.194 14.149 -17.115 1.00 95.38 535 GLY A CA 1
ATOM 4278 C C . GLY A 1 535 ? 0.686 14.667 -15.976 1.00 95.38 535 GLY A C 1
ATOM 4279 O O . GLY A 1 535 ? 0.365 15.715 -15.417 1.00 95.38 535 GLY A O 1
ATOM 4280 N N . MET A 1 536 ? 1.751 13.945 -15.599 1.00 96.25 536 MET A N 1
ATOM 4281 C CA . MET A 1 536 ? 2.632 14.337 -14.490 1.00 96.25 536 MET A CA 1
ATOM 4282 C C . MET A 1 536 ? 3.529 15.528 -14.842 1.00 96.25 536 MET A C 1
ATOM 4284 O O . MET A 1 536 ? 3.826 16.342 -13.961 1.00 96.25 536 MET A O 1
ATOM 4288 N N . THR A 1 537 ? 3.957 15.599 -16.103 1.00 95.75 537 THR A N 1
ATOM 4289 C CA . THR A 1 537 ? 4.757 16.687 -16.671 1.00 95.75 537 THR A CA 1
ATOM 4290 C C . THR A 1 537 ? 4.166 17.130 -18.006 1.00 95.75 537 THR A C 1
ATOM 4292 O O . THR A 1 537 ? 3.395 16.396 -18.630 1.00 95.75 537 THR A O 1
ATOM 4295 N N . ASP A 1 538 ? 4.517 18.325 -18.469 1.00 94.62 538 ASP A N 1
ATOM 4296 C CA . ASP A 1 538 ? 4.111 18.825 -19.783 1.00 94.62 538 ASP A CA 1
ATOM 4297 C C . ASP A 1 538 ? 4.962 18.273 -20.949 1.00 94.62 538 ASP A C 1
ATOM 4299 O O . ASP A 1 538 ? 4.626 18.479 -22.122 1.00 94.62 538 ASP A O 1
ATOM 4303 N N . GLY A 1 539 ? 6.045 17.549 -20.638 1.00 95.31 539 GLY A N 1
ATOM 4304 C CA . GLY A 1 539 ? 6.985 16.978 -21.602 1.00 95.31 539 GLY A CA 1
ATOM 4305 C C . GLY A 1 539 ? 7.922 17.997 -22.263 1.00 95.31 539 GLY A C 1
ATOM 4306 O O . GLY A 1 539 ? 8.615 17.647 -23.224 1.00 95.31 539 GLY A O 1
ATOM 4307 N N . LEU A 1 540 ? 7.953 19.247 -21.791 1.00 96.31 540 LEU A N 1
ATOM 4308 C CA . LEU A 1 540 ? 8.757 20.344 -22.317 1.00 96.31 540 LEU A CA 1
ATOM 4309 C C . LEU A 1 540 ? 9.935 20.659 -21.390 1.00 96.31 540 LEU A C 1
ATOM 4311 O O . LEU A 1 540 ? 9.786 21.188 -20.298 1.00 96.31 540 LEU A O 1
ATOM 4315 N N . ILE A 1 541 ? 11.146 20.443 -21.900 1.00 96.19 541 ILE A N 1
ATOM 4316 C CA . ILE A 1 541 ? 12.386 20.686 -21.156 1.00 96.19 541 ILE A CA 1
ATOM 4317 C C . ILE A 1 541 ? 12.470 22.139 -20.658 1.00 96.19 541 ILE A C 1
ATOM 4319 O O . ILE A 1 541 ? 12.526 23.078 -21.461 1.00 96.19 541 ILE A O 1
ATOM 4323 N N . ASN A 1 542 ? 12.617 22.308 -19.341 1.00 90.81 542 ASN A N 1
ATOM 4324 C CA . ASN A 1 542 ? 12.772 23.589 -18.652 1.00 90.81 542 ASN A CA 1
ATOM 4325 C C . ASN A 1 542 ? 11.659 24.604 -18.964 1.00 90.81 542 ASN A C 1
ATOM 4327 O O . ASN A 1 542 ? 11.965 25.787 -19.164 1.00 90.81 542 ASN A O 1
ATOM 4331 N N . ASN A 1 543 ? 10.389 24.193 -19.009 1.00 92.06 543 ASN A N 1
ATOM 4332 C CA . ASN A 1 543 ? 9.305 25.155 -19.189 1.00 92.06 543 ASN A CA 1
ATOM 4333 C C . ASN A 1 543 ? 9.225 26.121 -17.984 1.00 92.06 543 ASN A C 1
ATOM 4335 O O . ASN A 1 543 ? 8.859 25.724 -16.878 1.00 92.06 543 ASN A O 1
ATOM 4339 N N . PRO A 1 544 ? 9.520 27.428 -18.148 1.00 86.75 544 PRO A N 1
ATOM 4340 C CA . PRO A 1 544 ? 9.486 28.358 -17.023 1.00 86.75 544 PRO A CA 1
ATOM 4341 C C . PRO A 1 544 ? 8.059 28.662 -16.542 1.00 86.75 544 PRO A C 1
ATOM 4343 O O . PRO A 1 544 ? 7.895 29.173 -15.436 1.00 86.75 544 PRO A O 1
ATOM 4346 N N . ALA A 1 545 ? 7.036 28.398 -17.363 1.00 90.31 545 ALA A N 1
ATOM 4347 C CA . ALA A 1 545 ? 5.641 28.615 -16.989 1.00 90.31 545 ALA A CA 1
ATOM 4348 C C . ALA A 1 545 ? 5.116 27.516 -16.052 1.00 90.31 545 ALA A C 1
ATOM 4350 O O . ALA A 1 545 ? 4.272 27.798 -15.202 1.00 90.31 545 ALA A O 1
ATOM 4351 N N . ILE A 1 546 ? 5.619 26.288 -16.208 1.00 89.19 546 ILE A N 1
ATOM 4352 C CA . ILE A 1 546 ? 5.230 25.108 -15.436 1.00 89.19 546 ILE A CA 1
ATOM 4353 C C . ILE A 1 546 ? 6.523 24.342 -15.108 1.00 89.19 546 ILE A C 1
ATOM 4355 O O . ILE A 1 546 ? 6.974 23.550 -15.919 1.00 89.19 546 ILE A O 1
ATOM 4359 N N . PRO A 1 547 ? 7.180 24.613 -13.964 1.00 90.88 547 PRO A N 1
ATOM 4360 C CA . PRO A 1 547 ? 8.448 23.974 -13.611 1.00 90.88 547 PRO A CA 1
ATOM 4361 C C . PRO A 1 547 ? 8.211 22.571 -13.026 1.00 90.88 547 PRO A C 1
ATOM 4363 O O . PRO A 1 547 ? 8.413 22.355 -11.829 1.00 90.88 547 PRO A O 1
ATOM 4366 N N . ASP A 1 548 ? 7.735 21.646 -13.855 1.00 95.19 548 ASP A N 1
ATOM 4367 C CA . ASP A 1 548 ? 7.314 20.296 -13.473 1.00 95.19 548 ASP A CA 1
ATOM 4368 C C . ASP A 1 548 ? 8.341 19.196 -13.794 1.00 95.19 548 ASP A C 1
ATOM 4370 O O . ASP A 1 548 ? 8.185 18.095 -13.254 1.00 95.19 548 ASP A O 1
ATOM 4374 N N . ASP A 1 549 ? 9.409 19.508 -14.550 1.00 97.31 549 ASP A N 1
ATOM 4375 C CA . ASP A 1 549 ? 10.494 18.578 -14.888 1.00 97.31 549 ASP A CA 1
ATOM 4376 C C . ASP A 1 549 ? 10.953 17.750 -13.681 1.00 97.31 549 ASP A C 1
ATOM 4378 O O . ASP A 1 549 ? 11.340 18.282 -12.625 1.00 97.31 549 ASP A O 1
ATOM 4382 N N . ARG A 1 550 ? 10.999 16.426 -13.869 1.00 98.19 550 ARG A N 1
ATOM 4383 C CA . ARG A 1 550 ? 11.514 15.504 -12.854 1.00 98.19 550 ARG A CA 1
ATOM 4384 C C . ARG A 1 550 ? 12.999 15.749 -12.588 1.00 98.19 550 ARG A C 1
ATOM 4386 O O . ARG A 1 550 ? 13.766 16.208 -13.440 1.00 98.19 550 ARG A O 1
ATOM 4393 N N . TRP A 1 551 ? 13.418 15.436 -11.369 1.00 98.62 551 TRP A N 1
ATOM 4394 C CA . TRP A 1 551 ? 14.788 15.582 -10.906 1.00 98.62 551 TRP A CA 1
ATOM 4395 C C . TRP A 1 551 ? 15.529 14.256 -10.935 1.00 98.62 551 TRP A C 1
ATOM 4397 O O . TRP A 1 551 ? 15.074 13.280 -10.345 1.00 98.62 551 TRP A O 1
ATOM 4407 N N . VAL A 1 552 ? 16.713 14.247 -11.543 1.00 98.69 552 VAL A N 1
ATOM 4408 C CA . VAL A 1 552 ? 17.671 13.149 -11.430 1.00 98.69 552 VAL A CA 1
ATOM 4409 C C . VAL A 1 552 ? 18.584 13.371 -10.230 1.00 98.69 552 VAL A C 1
ATOM 4411 O O . VAL A 1 552 ? 19.243 14.404 -10.100 1.00 98.69 552 VAL A O 1
ATOM 4414 N N . PHE A 1 553 ? 18.635 12.375 -9.354 1.00 98.69 553 PHE A N 1
ATOM 4415 C CA . PHE A 1 553 ? 19.520 12.345 -8.196 1.00 98.69 553 PHE A CA 1
ATOM 4416 C C . PHE A 1 553 ? 20.757 11.503 -8.491 1.00 98.69 553 PHE A C 1
ATOM 4418 O O . PHE A 1 553 ? 20.730 10.589 -9.316 1.00 98.69 553 PHE A O 1
ATOM 4425 N N . THR A 1 554 ? 21.838 11.748 -7.761 1.00 98.00 554 THR A N 1
ATOM 4426 C CA . THR A 1 554 ? 23.061 10.929 -7.792 1.00 98.00 554 THR A CA 1
ATOM 4427 C C . THR A 1 554 ? 23.527 10.619 -6.380 1.00 98.00 554 THR A C 1
ATOM 4429 O O . THR A 1 554 ? 23.326 11.421 -5.472 1.00 98.00 554 THR A O 1
ATOM 4432 N N . GLU A 1 555 ? 24.251 9.521 -6.207 1.00 96.25 555 GLU A N 1
ATOM 4433 C CA . GLU A 1 555 ? 24.841 9.147 -4.923 1.00 96.25 555 GLU A CA 1
ATOM 4434 C C . GLU A 1 555 ? 26.249 8.559 -5.098 1.00 96.25 555 GLU A C 1
ATOM 4436 O O . GLU A 1 555 ? 26.653 8.193 -6.202 1.00 96.25 555 GLU A O 1
ATOM 4441 N N . GLU A 1 556 ? 26.987 8.444 -3.992 1.00 95.56 556 GLU A N 1
ATOM 4442 C CA . GLU A 1 556 ? 28.189 7.612 -3.905 1.00 95.56 556 GLU A CA 1
ATOM 4443 C C . GLU A 1 556 ? 27.840 6.298 -3.206 1.00 95.56 556 GLU A C 1
ATOM 4445 O O . GLU A 1 556 ? 27.676 6.252 -1.986 1.00 95.56 556 GLU A O 1
ATOM 4450 N N . ASN A 1 557 ? 27.716 5.219 -3.981 1.00 95.88 557 ASN A N 1
ATOM 4451 C CA . ASN A 1 557 ? 27.343 3.912 -3.450 1.00 95.88 557 ASN A CA 1
ATOM 4452 C C . ASN A 1 557 ? 28.037 2.768 -4.201 1.00 95.88 557 ASN A C 1
ATOM 4454 O O . ASN A 1 557 ? 27.476 2.199 -5.144 1.00 95.88 557 ASN A O 1
ATOM 4458 N N . PRO A 1 558 ? 29.243 2.372 -3.756 1.00 95.81 558 PRO A N 1
ATOM 4459 C CA . PRO A 1 558 ? 30.011 1.319 -4.415 1.00 95.81 558 PRO A CA 1
ATOM 4460 C C . PRO A 1 558 ? 29.279 -0.028 -4.485 1.00 95.81 558 PRO A C 1
ATOM 4462 O O . PRO A 1 558 ? 29.452 -0.779 -5.442 1.00 95.81 558 PRO A O 1
ATOM 4465 N N . GLY A 1 559 ? 28.440 -0.341 -3.490 1.00 96.94 559 GLY A N 1
ATOM 4466 C CA . GLY A 1 559 ? 27.674 -1.589 -3.474 1.00 96.94 559 GLY A CA 1
ATOM 4467 C C . GLY A 1 559 ? 26.638 -1.645 -4.598 1.00 96.94 559 GLY A C 1
ATOM 4468 O O . GLY A 1 559 ? 26.468 -2.685 -5.241 1.00 96.94 559 GLY A O 1
ATOM 4469 N N . ARG A 1 560 ? 25.986 -0.511 -4.881 1.00 95.00 560 ARG A N 1
ATOM 4470 C CA . ARG A 1 560 ? 25.007 -0.415 -5.967 1.00 95.00 560 ARG A CA 1
ATOM 4471 C C . ARG A 1 560 ? 25.668 -0.367 -7.335 1.00 95.00 560 ARG A C 1
ATOM 4473 O O . ARG A 1 560 ? 25.179 -1.014 -8.258 1.00 95.00 560 ARG A O 1
ATOM 4480 N N . GLU A 1 561 ? 26.799 0.324 -7.447 1.00 95.69 561 GLU A N 1
ATOM 4481 C CA . GLU A 1 561 ? 27.603 0.331 -8.671 1.00 95.69 561 GLU A CA 1
ATOM 4482 C C . GLU A 1 561 ? 28.059 -1.088 -9.044 1.00 95.69 561 GLU A C 1
ATOM 4484 O O . GLU A 1 561 ? 27.846 -1.519 -10.177 1.00 95.69 561 GLU A O 1
ATOM 4489 N N . LEU A 1 562 ? 28.583 -1.860 -8.083 1.00 97.31 562 LEU A N 1
ATOM 4490 C CA . LEU A 1 562 ? 29.013 -3.243 -8.315 1.00 97.31 562 LEU A CA 1
ATOM 4491 C C . LEU A 1 562 ? 27.849 -4.165 -8.713 1.00 97.31 562 LEU A C 1
ATOM 4493 O O . LEU A 1 562 ? 27.975 -4.948 -9.654 1.00 97.31 562 LEU A O 1
ATOM 4497 N N . THR A 1 563 ? 26.716 -4.059 -8.016 1.00 98.06 563 THR A N 1
ATOM 4498 C CA . THR A 1 563 ? 25.519 -4.865 -8.309 1.00 98.06 563 THR A CA 1
ATOM 4499 C C . THR A 1 563 ? 24.975 -4.555 -9.707 1.00 98.06 563 THR A C 1
ATOM 4501 O O . THR A 1 563 ? 24.758 -5.464 -10.505 1.00 98.06 563 THR A O 1
ATOM 4504 N N . THR A 1 564 ? 24.849 -3.272 -10.052 1.00 98.12 564 THR A N 1
ATOM 4505 C CA . THR A 1 564 ? 24.365 -2.840 -11.373 1.00 98.12 564 THR A CA 1
ATOM 4506 C C . THR A 1 564 ? 25.314 -3.276 -12.489 1.00 98.12 564 THR A C 1
ATOM 4508 O O . THR A 1 564 ? 24.861 -3.732 -13.536 1.00 98.12 564 THR A O 1
ATOM 4511 N N . ALA A 1 565 ? 26.631 -3.200 -12.269 1.00 97.69 565 ALA A N 1
ATOM 4512 C CA . ALA A 1 565 ? 27.615 -3.690 -13.231 1.00 97.69 565 ALA A CA 1
ATOM 4513 C C . ALA A 1 565 ? 27.453 -5.197 -13.501 1.00 97.69 565 ALA A C 1
ATOM 4515 O O . ALA A 1 565 ? 27.510 -5.624 -14.655 1.00 97.69 565 ALA A O 1
ATOM 4516 N N . ALA A 1 566 ? 27.194 -6.000 -12.463 1.00 98.25 566 ALA A N 1
ATOM 4517 C CA . ALA A 1 566 ? 26.909 -7.425 -12.619 1.00 98.25 566 ALA A CA 1
ATOM 4518 C C . ALA A 1 566 ? 25.609 -7.675 -13.405 1.00 98.25 566 ALA A C 1
ATOM 4520 O O . ALA A 1 566 ? 25.575 -8.554 -14.268 1.00 98.25 566 ALA A O 1
ATOM 4521 N N . HIS A 1 567 ? 24.562 -6.883 -13.154 1.00 98.56 567 HIS A N 1
ATOM 4522 C CA . HIS A 1 567 ? 23.294 -6.967 -13.882 1.00 98.56 567 HIS A CA 1
ATOM 4523 C C . HIS A 1 567 ? 23.454 -6.599 -15.367 1.00 98.56 567 HIS A C 1
ATOM 4525 O O . HIS A 1 567 ? 22.992 -7.343 -16.229 1.00 98.56 567 HIS A O 1
ATOM 4531 N N . LEU A 1 568 ? 24.187 -5.528 -15.690 1.00 97.88 568 LEU A N 1
ATOM 4532 C CA . LEU A 1 568 ? 24.495 -5.151 -17.077 1.00 97.88 568 LEU A CA 1
ATOM 4533 C C . LEU A 1 568 ? 25.346 -6.205 -17.795 1.00 97.88 568 LEU A C 1
ATOM 4535 O O . LEU A 1 568 ? 25.109 -6.499 -18.963 1.00 97.88 568 LEU A O 1
ATOM 4539 N N . ALA A 1 569 ? 26.305 -6.823 -17.098 1.00 97.88 569 ALA A N 1
ATOM 4540 C CA . ALA A 1 569 ? 27.081 -7.934 -17.648 1.00 97.88 569 ALA A CA 1
ATOM 4541 C C . ALA A 1 569 ? 26.226 -9.188 -17.908 1.00 97.88 569 ALA A C 1
ATOM 4543 O O . ALA A 1 569 ? 26.614 -10.045 -18.701 1.00 97.88 569 ALA A O 1
ATOM 4544 N N . ALA A 1 570 ? 25.087 -9.330 -17.226 1.00 98.19 570 ALA A N 1
ATOM 4545 C CA . ALA A 1 570 ? 24.104 -10.362 -17.522 1.00 98.19 570 ALA A CA 1
ATOM 4546 C C . ALA A 1 570 ? 23.236 -9.981 -18.726 1.00 98.19 570 ALA A C 1
ATOM 4548 O O . ALA A 1 570 ? 23.113 -10.783 -19.650 1.00 98.19 570 ALA A O 1
ATOM 4549 N N . ALA A 1 571 ? 22.725 -8.749 -18.758 1.00 98.38 571 ALA A N 1
ATOM 4550 C CA . ALA A 1 571 ? 21.939 -8.228 -19.874 1.00 98.38 571 ALA A CA 1
ATOM 4551 C C . ALA A 1 571 ? 22.693 -8.316 -21.209 1.00 98.38 571 ALA A C 1
ATOM 4553 O O . ALA A 1 571 ? 22.144 -8.799 -22.196 1.00 98.38 571 ALA A O 1
ATOM 4554 N N . SER A 1 572 ? 23.980 -7.957 -21.231 1.00 97.62 572 SER A N 1
ATOM 4555 C CA . SER A 1 572 ? 24.792 -8.000 -22.454 1.00 97.62 572 SER A CA 1
ATOM 4556 C C . SER A 1 572 ? 24.933 -9.400 -23.059 1.00 97.62 572 SER A C 1
ATOM 4558 O O . SER A 1 572 ? 25.135 -9.526 -24.265 1.00 97.62 572 SER A O 1
ATOM 4560 N N . ARG A 1 573 ? 24.809 -10.475 -22.263 1.00 96.50 573 ARG A N 1
ATOM 4561 C CA . ARG A 1 573 ? 24.864 -11.847 -22.793 1.00 96.50 573 ARG A CA 1
ATOM 4562 C C . ARG A 1 573 ? 23.638 -12.192 -23.622 1.00 96.50 573 ARG A C 1
ATOM 4564 O O . ARG A 1 573 ? 23.791 -12.813 -24.668 1.00 96.50 573 ARG A O 1
ATOM 4571 N N . VAL A 1 574 ? 22.456 -11.809 -23.145 1.00 97.19 574 VAL A N 1
ATOM 4572 C CA . VAL A 1 574 ? 21.181 -12.161 -23.787 1.00 97.19 574 VAL A CA 1
ATOM 4573 C C . VAL A 1 574 ? 20.777 -11.162 -24.866 1.00 97.19 574 VAL A C 1
ATOM 4575 O O . VAL A 1 574 ? 20.079 -11.535 -25.799 1.00 97.19 574 VAL A O 1
ATOM 4578 N N . LEU A 1 575 ? 21.255 -9.915 -24.778 1.00 98.06 575 LEU A N 1
ATOM 4579 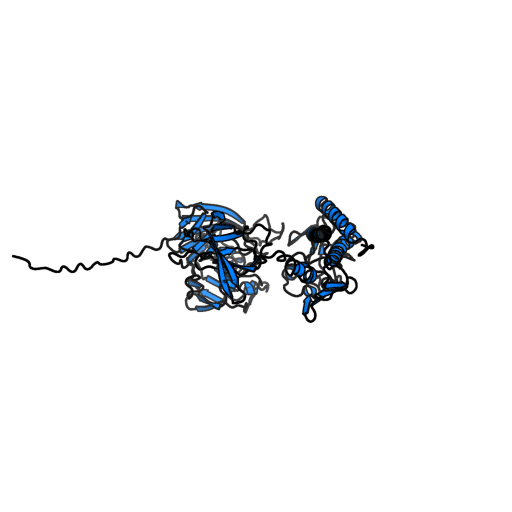C CA . LEU A 1 575 ? 21.038 -8.899 -25.812 1.00 98.06 575 LEU A CA 1
ATOM 4580 C C . LEU A 1 575 ? 21.971 -9.053 -27.018 1.00 98.06 575 LEU A C 1
ATOM 4582 O O . LEU A 1 575 ? 21.711 -8.475 -28.072 1.00 98.06 575 LEU A O 1
ATOM 4586 N N . LYS A 1 576 ? 23.034 -9.855 -26.912 1.00 96.94 576 LYS A N 1
ATOM 4587 C CA . LYS A 1 576 ? 23.913 -10.150 -28.045 1.00 96.94 576 LYS A CA 1
ATOM 4588 C C . LYS A 1 576 ? 23.130 -10.820 -29.179 1.00 96.94 576 LYS A C 1
ATOM 4590 O O . LYS A 1 576 ? 22.498 -11.851 -28.978 1.00 96.94 576 LYS A O 1
ATOM 4595 N N . GLY A 1 577 ? 23.221 -10.263 -30.383 1.00 95.19 577 GLY A N 1
ATOM 4596 C CA . GLY A 1 577 ? 22.459 -10.690 -31.558 1.00 95.19 577 GLY A CA 1
ATOM 4597 C C . GLY A 1 577 ? 21.004 -10.206 -31.583 1.00 95.19 577 GLY A C 1
ATOM 4598 O O . GLY A 1 577 ? 20.352 -10.348 -32.614 1.00 95.19 577 GLY A O 1
ATOM 4599 N N . PHE A 1 578 ? 20.514 -9.612 -30.491 1.00 96.69 578 PHE A N 1
ATOM 4600 C CA . PHE A 1 578 ? 19.225 -8.925 -30.428 1.00 96.69 578 PHE A CA 1
ATOM 4601 C C . PHE A 1 578 ? 19.408 -7.420 -30.670 1.00 96.69 578 PHE A C 1
ATOM 4603 O O . PHE A 1 578 ? 18.850 -6.867 -31.615 1.00 96.69 578 PHE A O 1
ATOM 4610 N N . ASN A 1 579 ? 20.271 -6.778 -29.875 1.00 95.50 579 ASN A N 1
ATOM 4611 C CA . ASN A 1 579 ? 20.740 -5.411 -30.075 1.00 95.50 579 ASN A CA 1
ATOM 4612 C C . ASN A 1 579 ? 22.231 -5.308 -29.711 1.00 95.50 579 ASN A C 1
ATOM 4614 O O . ASN A 1 579 ? 22.590 -5.042 -28.570 1.00 95.50 579 ASN A O 1
ATOM 4618 N N . ASP A 1 580 ? 23.109 -5.477 -30.704 1.00 94.69 580 ASP A N 1
ATOM 4619 C CA . ASP A 1 580 ? 24.570 -5.448 -30.512 1.00 94.69 580 ASP A CA 1
ATOM 4620 C C . ASP A 1 580 ? 25.143 -4.048 -30.203 1.00 94.69 580 ASP A C 1
ATOM 4622 O O . ASP A 1 580 ? 26.335 -3.913 -29.919 1.00 94.69 580 ASP A O 1
ATOM 4626 N N . THR A 1 581 ? 24.335 -2.986 -30.313 1.00 91.56 581 THR A N 1
ATOM 4627 C CA . THR A 1 581 ? 24.785 -1.600 -30.078 1.00 91.56 581 THR A CA 1
ATOM 4628 C C . THR A 1 581 ? 24.635 -1.146 -28.623 1.00 91.56 581 THR A C 1
ATOM 4630 O O . THR A 1 581 ? 25.215 -0.122 -28.227 1.00 91.56 581 THR A O 1
ATOM 4633 N N . LEU A 1 582 ? 23.846 -1.890 -27.845 1.00 90.44 582 LEU A N 1
ATOM 4634 C CA . LEU A 1 582 ? 23.556 -1.649 -26.436 1.00 90.44 582 LEU A CA 1
ATOM 4635 C C . LEU A 1 582 ? 24.462 -2.516 -25.561 1.00 90.44 582 LEU A C 1
ATOM 4637 O O . LEU A 1 582 ? 25.117 -1.916 -24.674 1.00 90.44 582 LEU A O 1
#

Foldseek 3Di:
DDDDDDDDDDDDPPPPPPPQQAWWAQDPLGWTDGFQKIWDAQPDDDVLLQAGHIWIGFNNRTFKGDQFKALAPFDHNQGFDWDWDDWDRDRVQQKIKTKIWPGPPVQDQFDQARHPGDPDTWIKMWMWHIDGLKIKIFMFIPWWDDPVSFVRIWGKMFGALVVQAQAKKDAPPDIDGRHPDFDADFDADPVRDGGFGAFPDKHFKMWGRCVDLRNTKIKGWPQFIWTWTASCVPAVPTGTMIIGTQDGGDGGSSTIMMMRRRRDPPRWHDKDKDFDQLAEELQDWGKIKIKTAPPDPDFAWKWKWFQDPVRDTHTPDTGTWDWPADDDRTTITMDTPSNRRDWGKIWMDDVPDIDDIYTHHNCSCVDPHCVCCLQPVLQLQKAQAFEDAPPDTSAGRAQLQPAFAAAEPDRHHNRFHAHNASLFPHHGGHHQPQLSFFAGQQPQFRKGALCSLLVVLLVLLCCCVVPVQQDFQWDQDRVVRYIYRRHGDRGRSSLVNSVRSVSNQVSQCVRGVAGWRMKAWPDPVLRSDDDHNRVSDVSDHCDVVDRTGIHTHHDDDVVSRVSSVVSVVSSCVSCVVVPPPD